Protein AF-A0A521NHK6-F1 (afdb_monomer_lite)

Foldseek 3Di:
DDDDDDDDDYDDDDDDDDDDDDDDDDDDDDDDDDDDDDDDDDDDDPPDPDPPDPVNVVVVVVQVVCCVVPCAGPVRHHVCVVVDVVVVVVVLVVLQVVVVVQVVVQVVQQVVQVVQLVVQLVVLLVDDDPADADDDDNAWAFDPPPVQHDWPQKDDWDWDADPVRAIETEIEGRDQEIETETLAHEHDQRYEYEYRDAANGEYEYEYNPPVLAEHHANHEYDENYEYEYERLSEYEQTLNYEYEYQEYHYAVFDADPCLCVPPNQAFDADPNATDFRTAQFRHEYYYARNGEAEHDADPDPPDAGYEYAYEHLAYEAAYEYAIESYEYHAWKARTKHKHAADDPVPNPLGPFRGMDMFHDYDPPRPGFHYEYQHYYEYELHEYEYEGQEAEANGEHEYEDEQVGAYEYEDWYQLQDQSREHEQELNGEAEYYYDCVVPDDDDVVVQVVQQVSQVVSLVVVLVVCDDRNVRFDNDGARRSFHEYYYHTNEEYEYYANGEHYGACHDYHHYHNHYYYDYYHNYYHYNHHDDPDDDPQLVQWDWDQDALVNCPVPCVCNVVVPRHRDTDIDRND

Sequence (571 aa):
MPPLHPAPVKPAFPARPGRRTGPRRLAPLAHAVAVVIAVGAAGAAHAQQRAFSAAWMAQKNIAQGQAIATGRLPNGLPVSSLNTPSAQQQQAREQLQRSLSNLNLAAQSIAAQQAAQAAARQAALDDPSSVPDGLADGGLRVDTNSLSAGWLNAQAPVQSQGTDGRTTITIQQTGDRAILNWETFNVGKRTTVDFKQQADWAVLNRVNDPQARPSQIQGQIKADGTVLIANRNGIVFSGSSQTDTRNLVAAAAKISDEQFKARGIYSAQESGAYTPSFTDANGKVEVQAGARINTTVPTTVTQGGGYALLLGKEVVNAGTITTPRGQVQMAAGDFFIVRPGQSTTGNQYATTRGNEVAPQFNADSSAGAVTNTGLLQAPEGDITLAGRKVVQDGVAVSTTTVDTRGTIHLLNSASDKLGSVTVTSRGLNAILLDDQNGRTALDSQRDALIADSAVQDLARRTAASGGFDNLARLDDRRDQSRIEIVSGGGVVFEGGSTTLATGGQIAVAASNGRSTVANGARLDVSGAVGVQVAMSSNNVEINIQGNEQRDAPLNRDTTMLNNSNVWIDRR

Secondary structure (DSSP, 8-state):
--------------------------------------------------TT-HHHHHHHHHHHHHHHHHSB-TTS-BGGGGG-HHHHHHHHHHHHHHHHHHHHHHHHHHHHHHHHHHHHHHHHHHSPP-SPSSB-TTSEEE---TTT--EESBPPPEEEE-TTS-EEEEEEB-SSEEEEEEEEE-B-TTEEEEEE--TT-EEEEEE--TT-PPEEE-SEEEEEEEEEEE-TTEEEE-TT-EEEEEEEEEESSB--HHHHHHHTTPPEEETTEEEPSBB---SEEEE-TT-EEEEPPPSSTTSPP-EEEEEESEEEE-SEEE-TTSEEEEEESSEEEEEE---SSS-TT-S-SSEEEEEE--TT----EEEE-SEEEETTSEEEEESSEEEE-SEEEEEE-SS---EEEEE--TT-TT-EEEE-TT-EEEEEE--TTT----HHHHHHHHHHHHHHHHHHHHHSSGGGTTS--S---TTS-EEEEEESSEEEE-TT-EEEETTSEEEEEESSS-EEE-TT-EEE-PPPTT----GGGGEEEEEE-GGGGTT-HHHHHH-TTTTEEEEEE--

Structure (mmCIF, N/CA/C/O backbone):
data_AF-A0A521NHK6-F1
#
_entry.id   AF-A0A521NHK6-F1
#
loop_
_atom_site.group_PDB
_atom_site.id
_atom_site.type_symbol
_atom_site.label_atom_id
_atom_site.label_alt_id
_atom_site.label_comp_id
_atom_site.label_asym_id
_atom_site.label_entity_id
_atom_site.label_seq_id
_atom_site.pdbx_PDB_ins_code
_atom_site.Cartn_x
_atom_site.Cartn_y
_atom_site.Cartn_z
_atom_site.occupancy
_atom_site.B_iso_or_equiv
_atom_site.auth_seq_id
_atom_site.auth_comp_id
_atom_site.auth_asym_id
_atom_site.auth_atom_id
_atom_site.pdbx_PDB_model_num
ATOM 1 N N . MET A 1 1 ? 55.231 37.461 11.448 1.00 36.34 1 MET A N 1
ATOM 2 C CA . MET A 1 1 ? 56.681 37.567 11.707 1.00 36.34 1 MET A CA 1
ATOM 3 C C . MET A 1 1 ? 57.145 36.288 12.407 1.00 36.34 1 MET A C 1
ATOM 5 O O . MET A 1 1 ? 56.496 35.917 13.376 1.00 36.34 1 MET A O 1
ATOM 9 N N . PRO A 1 2 ? 58.153 35.591 11.848 1.00 59.34 2 PRO A N 1
ATOM 10 C CA . PRO A 1 2 ? 58.762 34.326 12.315 1.00 59.34 2 PRO A CA 1
ATOM 11 C C . PRO A 1 2 ? 60.047 34.663 13.137 1.00 59.34 2 PRO A C 1
ATOM 13 O O . PRO A 1 2 ? 60.066 35.789 13.641 1.00 59.34 2 PRO A O 1
ATOM 16 N N . PRO A 1 3 ? 61.154 33.871 13.232 1.00 61.69 3 PRO A N 1
ATOM 17 C CA . PRO A 1 3 ? 61.483 32.474 12.840 1.00 61.69 3 PRO A CA 1
ATOM 18 C C . PRO A 1 3 ? 62.218 31.688 13.990 1.00 61.69 3 PRO A C 1
ATOM 20 O O . PRO A 1 3 ? 62.359 32.217 15.084 1.00 61.69 3 PRO A O 1
ATOM 23 N N . LEU A 1 4 ? 62.641 30.412 13.909 1.00 41.09 4 LEU A N 1
ATOM 24 C CA . LEU A 1 4 ? 63.748 29.856 13.099 1.00 41.09 4 LEU A CA 1
ATOM 25 C C . LEU A 1 4 ? 63.821 28.304 13.161 1.00 41.09 4 LEU A C 1
ATOM 27 O O . LEU A 1 4 ? 63.802 27.705 14.231 1.00 41.09 4 LEU A O 1
ATOM 31 N N . HIS A 1 5 ? 63.968 27.697 11.977 1.00 44.62 5 HIS A N 1
ATOM 32 C CA . HIS A 1 5 ? 64.523 26.360 11.643 1.00 44.62 5 HIS A CA 1
ATOM 33 C C . HIS A 1 5 ? 66.086 26.414 11.613 1.00 44.62 5 HIS A C 1
ATOM 35 O O . HIS A 1 5 ? 66.570 27.542 11.742 1.00 44.62 5 HIS A O 1
ATOM 41 N N . PRO A 1 6 ? 66.910 25.337 11.386 1.00 53.50 6 PRO A N 1
ATOM 42 C CA . PRO A 1 6 ? 66.687 24.139 10.535 1.00 53.50 6 PRO A CA 1
ATOM 43 C C . PRO A 1 6 ? 67.355 22.780 10.947 1.00 53.50 6 PRO A C 1
ATOM 45 O O . PRO A 1 6 ? 68.008 22.657 11.976 1.00 53.50 6 PRO A O 1
ATOM 48 N N . ALA A 1 7 ? 67.146 21.753 10.099 1.00 40.06 7 ALA A N 1
ATOM 49 C CA . ALA A 1 7 ? 67.662 20.362 10.113 1.00 40.06 7 ALA A CA 1
ATOM 50 C C . ALA A 1 7 ? 69.149 20.205 9.671 1.00 40.06 7 ALA A C 1
ATOM 52 O O . ALA A 1 7 ? 69.745 21.211 9.282 1.00 40.06 7 ALA A O 1
ATOM 53 N N . PRO A 1 8 ? 69.751 18.977 9.659 1.00 49.84 8 PRO A N 1
ATOM 54 C CA . PRO A 1 8 ? 69.827 18.199 8.391 1.00 49.84 8 PRO A CA 1
ATOM 55 C C . PRO A 1 8 ? 69.947 16.632 8.456 1.00 49.84 8 PRO A C 1
ATOM 57 O O . PRO A 1 8 ? 70.684 16.058 9.242 1.00 49.84 8 PRO A O 1
ATOM 60 N N . VAL A 1 9 ? 69.192 15.947 7.582 1.00 36.19 9 VAL A N 1
ATOM 61 C CA . VAL A 1 9 ? 69.483 14.942 6.505 1.00 36.19 9 VAL A CA 1
ATOM 62 C C . VAL A 1 9 ? 70.754 14.008 6.461 1.00 36.19 9 VAL A C 1
ATOM 64 O O . VAL A 1 9 ? 71.855 14.488 6.222 1.00 36.19 9 VAL A O 1
ATOM 67 N N . LYS A 1 10 ? 70.485 12.667 6.377 1.00 31.86 10 LYS A N 1
ATOM 68 C CA . LYS A 1 10 ? 71.124 11.513 5.617 1.00 31.86 10 LYS A CA 1
ATOM 69 C C . LYS A 1 10 ? 72.500 10.896 6.057 1.00 31.86 10 LYS A C 1
ATOM 71 O O . LYS A 1 10 ? 73.160 11.461 6.910 1.00 31.86 10 LYS A O 1
ATOM 76 N N . PRO A 1 11 ? 73.005 9.793 5.420 1.00 53.34 11 PRO A N 1
ATOM 77 C CA . PRO A 1 11 ? 72.605 8.359 5.462 1.00 53.34 11 PRO A CA 1
ATOM 78 C C . PRO A 1 11 ? 73.832 7.420 5.745 1.00 53.34 11 PRO A C 1
ATOM 80 O O . PRO A 1 11 ? 74.937 7.931 5.848 1.00 53.34 11 PRO A O 1
ATOM 83 N N . ALA A 1 12 ? 73.699 6.076 5.814 1.00 33.50 12 ALA A N 1
ATOM 84 C CA . ALA A 1 12 ? 74.691 5.081 5.299 1.00 33.50 12 ALA A CA 1
ATOM 85 C C . ALA A 1 12 ? 74.529 3.642 5.855 1.00 33.50 12 ALA A C 1
ATOM 87 O O . ALA A 1 12 ? 74.303 3.428 7.041 1.00 33.50 12 ALA A O 1
ATOM 88 N N . PHE A 1 13 ? 74.735 2.662 4.964 1.00 36.81 13 PHE A N 1
ATOM 89 C CA . PHE A 1 13 ? 75.064 1.249 5.234 1.00 36.81 13 PHE A CA 1
ATOM 90 C C . PHE A 1 13 ? 76.490 1.086 5.814 1.00 36.81 13 PHE A C 1
ATOM 92 O O . PHE A 1 13 ? 77.318 1.977 5.625 1.00 36.81 13 PHE A O 1
ATOM 99 N N . PRO A 1 14 ? 76.823 -0.064 6.442 1.00 47.78 14 PRO A N 1
ATOM 100 C CA . PRO A 1 14 ? 77.670 -1.081 5.769 1.00 47.78 14 PRO A CA 1
ATOM 101 C C . PRO A 1 14 ? 77.223 -2.539 6.076 1.00 47.78 14 PRO A C 1
ATOM 103 O O . PRO A 1 14 ? 76.680 -2.829 7.133 1.00 47.78 14 PRO A O 1
ATOM 106 N N . ALA A 1 15 ? 77.176 -3.457 5.103 1.00 32.34 15 ALA A N 1
ATOM 107 C CA . ALA A 1 15 ? 78.242 -4.329 4.567 1.00 32.34 15 ALA A CA 1
ATOM 108 C C . ALA A 1 15 ? 78.643 -5.539 5.459 1.00 32.34 15 ALA A C 1
ATOM 110 O O . ALA A 1 15 ? 79.175 -5.389 6.552 1.00 32.34 15 ALA A O 1
ATOM 111 N N . ARG A 1 16 ? 78.407 -6.754 4.922 1.00 39.53 16 ARG A N 1
ATOM 112 C CA . ARG A 1 16 ? 78.937 -8.076 5.354 1.00 39.53 16 ARG A CA 1
ATOM 113 C C . ARG A 1 16 ? 80.452 -8.198 5.065 1.00 39.53 16 ARG A C 1
ATOM 115 O O . ARG A 1 16 ? 80.944 -7.438 4.233 1.00 39.53 16 ARG A O 1
ATOM 122 N N . PRO A 1 17 ? 81.179 -9.193 5.625 1.00 50.22 17 PRO A N 1
ATOM 123 C CA . PRO A 1 17 ? 81.437 -10.484 4.923 1.00 50.22 17 PRO A CA 1
ATOM 124 C C . PRO A 1 17 ? 81.555 -11.686 5.907 1.00 50.22 17 PRO A C 1
ATOM 126 O O . PRO A 1 17 ? 81.570 -11.481 7.108 1.00 50.22 17 PRO A O 1
ATOM 129 N N . GLY A 1 18 ? 81.632 -12.979 5.566 1.00 31.23 18 GLY A N 1
ATOM 130 C CA . GLY A 1 18 ? 81.684 -13.790 4.339 1.00 31.23 18 GLY A CA 1
ATOM 131 C C . GLY A 1 18 ? 81.303 -15.246 4.730 1.00 31.23 18 GLY A C 1
ATOM 132 O O . GLY A 1 18 ? 81.389 -15.608 5.895 1.00 31.23 18 GLY A O 1
ATOM 133 N N . ARG A 1 19 ? 80.620 -16.053 3.910 1.00 38.47 19 ARG A N 1
ATOM 134 C CA . ARG A 1 19 ? 81.009 -16.761 2.669 1.00 38.47 19 ARG A CA 1
ATOM 135 C C . ARG A 1 19 ? 81.911 -17.991 2.901 1.00 38.47 19 ARG A C 1
ATOM 137 O O . ARG A 1 19 ? 83.084 -17.823 3.200 1.00 38.47 19 ARG A O 1
ATOM 144 N N . ARG A 1 20 ? 81.385 -19.188 2.586 1.00 35.25 20 ARG A N 1
ATOM 145 C CA . ARG A 1 20 ? 82.028 -20.263 1.784 1.00 35.25 20 ARG A CA 1
ATOM 146 C C . ARG A 1 20 ? 80.970 -21.322 1.385 1.00 35.25 20 ARG A C 1
ATOM 148 O O . ARG A 1 20 ? 80.268 -21.817 2.251 1.00 35.25 20 ARG A O 1
ATOM 155 N N . THR A 1 21 ? 80.585 -21.362 0.093 1.00 35.88 21 THR A N 1
ATOM 156 C CA . THR A 1 21 ? 80.903 -22.389 -0.959 1.00 35.88 21 THR A CA 1
ATOM 157 C C . THR A 1 21 ? 79.927 -23.580 -0.917 1.00 35.88 21 THR A C 1
ATOM 159 O O . THR A 1 21 ? 79.935 -24.280 0.078 1.00 35.88 21 THR A O 1
ATOM 162 N N . GLY A 1 22 ? 78.996 -23.843 -1.854 1.00 37.53 22 GLY A N 1
ATOM 163 C CA . GLY A 1 22 ? 79.048 -23.955 -3.335 1.00 37.53 22 GLY A CA 1
ATOM 164 C C . GLY A 1 22 ? 79.124 -25.456 -3.744 1.00 37.53 22 GLY A C 1
ATOM 165 O O . GLY A 1 22 ? 79.627 -26.207 -2.916 1.00 37.53 22 GLY A O 1
ATOM 166 N N . PRO A 1 23 ? 78.739 -25.940 -4.957 1.00 46.88 23 PRO A N 1
ATOM 167 C CA . PRO A 1 23 ? 78.066 -25.298 -6.096 1.00 46.88 23 PRO A CA 1
ATOM 168 C C . PRO A 1 23 ? 76.919 -26.108 -6.795 1.00 46.88 23 PRO A C 1
ATOM 170 O O . PRO A 1 23 ? 76.737 -27.306 -6.632 1.00 46.88 23 PRO A O 1
ATOM 173 N N . ARG A 1 24 ? 76.195 -25.350 -7.634 1.00 38.44 24 ARG A N 1
ATOM 174 C CA . ARG A 1 24 ? 75.319 -25.600 -8.811 1.00 38.44 24 ARG A CA 1
ATOM 175 C C . ARG A 1 24 ? 75.329 -26.966 -9.536 1.00 38.44 24 ARG A C 1
ATOM 177 O O . ARG A 1 24 ? 76.399 -27.506 -9.788 1.00 38.44 24 ARG A O 1
ATOM 184 N N . ARG A 1 25 ? 74.181 -27.294 -10.166 1.00 33.25 25 ARG A N 1
ATOM 185 C CA . ARG A 1 25 ? 74.044 -27.561 -11.625 1.00 33.25 25 ARG A CA 1
ATOM 186 C C . ARG A 1 25 ? 72.590 -27.398 -12.118 1.00 33.25 25 ARG A C 1
ATOM 188 O O . ARG A 1 25 ? 71.651 -27.636 -11.372 1.00 33.25 25 ARG A O 1
ATOM 195 N N . LEU A 1 26 ? 72.457 -26.945 -13.367 1.00 33.72 26 LEU A N 1
ATOM 196 C CA . LEU A 1 26 ? 71.236 -26.688 -14.145 1.00 33.72 26 LEU A CA 1
ATOM 197 C C . LEU A 1 26 ? 71.189 -27.629 -15.366 1.00 33.72 26 LEU A C 1
ATOM 199 O O . LEU A 1 26 ? 72.248 -27.952 -15.906 1.00 33.72 26 LEU A O 1
ATOM 203 N N . ALA A 1 27 ? 69.958 -27.861 -15.849 1.00 32.12 27 ALA A N 1
ATOM 204 C CA . ALA A 1 27 ? 69.540 -28.189 -17.228 1.00 32.12 27 ALA A CA 1
ATOM 205 C C . ALA A 1 27 ? 69.451 -29.694 -17.633 1.00 32.12 27 ALA A C 1
ATOM 207 O O . ALA A 1 27 ? 69.847 -30.557 -16.855 1.00 32.12 27 ALA A O 1
ATOM 208 N N . PRO A 1 28 ? 68.863 -30.023 -18.809 1.00 56.41 28 PRO A N 1
ATOM 209 C CA . PRO A 1 28 ? 67.445 -30.384 -19.013 1.00 56.41 28 PRO A CA 1
ATOM 210 C C . PRO A 1 28 ? 67.311 -31.730 -19.768 1.00 56.41 28 PRO A C 1
ATOM 212 O O . PRO A 1 28 ? 68.330 -32.333 -20.065 1.00 56.41 28 PRO A O 1
ATOM 215 N N . LEU A 1 29 ? 66.106 -32.195 -20.134 1.00 30.17 29 LEU A N 1
ATOM 216 C CA . LEU A 1 29 ? 65.897 -33.064 -21.313 1.00 30.17 29 LEU A CA 1
ATOM 217 C C . LEU A 1 29 ? 64.399 -33.179 -21.653 1.00 30.17 29 LEU A C 1
ATOM 219 O O . LEU A 1 29 ? 63.601 -33.700 -20.880 1.00 30.17 29 LEU A O 1
ATOM 223 N N . ALA A 1 30 ? 64.039 -32.680 -22.835 1.00 31.48 30 ALA A N 1
ATOM 224 C CA . ALA A 1 30 ? 62.869 -33.119 -23.589 1.00 31.48 30 ALA A CA 1
ATOM 225 C C . ALA A 1 30 ? 63.118 -34.536 -24.133 1.00 31.48 30 ALA A C 1
ATOM 227 O O . ALA A 1 30 ? 64.279 -34.888 -24.299 1.00 31.48 30 ALA A O 1
ATOM 228 N N . HIS A 1 31 ? 62.065 -35.302 -24.441 1.00 26.78 31 HIS A N 1
ATOM 229 C CA . HIS A 1 31 ? 61.899 -36.096 -25.673 1.00 26.78 31 HIS A CA 1
ATOM 230 C C . HIS A 1 31 ? 60.467 -36.654 -25.725 1.00 26.78 31 HIS A C 1
ATOM 232 O O . HIS A 1 31 ? 59.953 -37.205 -24.755 1.00 26.78 31 HIS A O 1
ATOM 238 N N . ALA A 1 32 ? 59.832 -36.467 -26.878 1.00 30.08 32 ALA A N 1
ATOM 239 C CA . ALA A 1 32 ? 58.534 -37.001 -27.259 1.00 30.08 32 ALA A CA 1
ATOM 240 C C . ALA A 1 32 ? 58.701 -38.346 -27.977 1.00 30.08 32 ALA A C 1
ATOM 242 O O . ALA A 1 32 ? 59.668 -38.495 -28.716 1.00 30.08 32 ALA A O 1
ATOM 243 N N . VAL A 1 33 ? 57.719 -39.248 -27.867 1.00 27.25 33 VAL A N 1
ATOM 244 C CA . VAL A 1 33 ? 57.354 -40.200 -28.933 1.00 27.25 33 VAL A CA 1
ATOM 245 C C . VAL A 1 33 ? 55.842 -40.430 -28.878 1.00 27.25 33 VAL A C 1
ATOM 247 O O . VAL A 1 33 ? 55.288 -40.799 -27.845 1.00 27.25 33 VAL A O 1
ATOM 250 N N . ALA A 1 34 ? 55.194 -40.175 -30.011 1.00 28.64 34 ALA A N 1
ATOM 251 C CA . ALA A 1 34 ? 53.804 -40.480 -30.311 1.00 28.64 34 ALA A CA 1
ATOM 252 C C . ALA A 1 34 ? 53.668 -41.911 -30.859 1.00 28.64 34 ALA A C 1
ATOM 254 O O . ALA A 1 34 ? 54.570 -42.385 -31.547 1.00 28.64 34 ALA A O 1
ATOM 255 N N . VAL A 1 35 ? 52.508 -42.544 -30.660 1.00 27.83 35 VAL A N 1
ATOM 256 C CA . VAL A 1 35 ? 52.024 -43.634 -31.524 1.00 27.83 35 VAL A CA 1
ATOM 257 C C . VAL A 1 35 ? 50.548 -43.399 -31.853 1.00 27.83 35 VAL A C 1
ATOM 259 O O . VAL A 1 35 ? 49.729 -43.130 -30.977 1.00 27.83 35 VAL A O 1
ATOM 262 N N . VAL A 1 36 ? 50.265 -43.481 -33.153 1.00 34.97 36 VAL A N 1
ATOM 263 C CA . VAL A 1 36 ? 48.989 -43.340 -33.865 1.00 34.97 36 VAL A CA 1
ATOM 264 C C . VAL A 1 36 ? 48.553 -44.718 -34.362 1.00 34.97 36 VAL A C 1
ATOM 266 O O . VAL A 1 36 ? 49.387 -45.398 -34.949 1.00 34.97 36 VAL A O 1
ATOM 269 N N . ILE A 1 37 ? 47.263 -45.063 -34.234 1.00 29.31 37 ILE A N 1
ATOM 270 C CA . ILE A 1 37 ? 46.497 -46.023 -35.073 1.00 29.31 37 ILE A CA 1
ATOM 271 C C . ILE A 1 37 ? 45.019 -45.526 -35.027 1.00 29.31 37 ILE A C 1
ATOM 273 O O . ILE A 1 37 ? 44.470 -45.467 -33.933 1.00 29.31 37 ILE A O 1
ATOM 277 N N . ALA A 1 38 ? 44.395 -44.863 -36.025 1.00 31.45 38 ALA A N 1
ATOM 278 C CA . ALA A 1 38 ? 43.890 -45.269 -37.364 1.00 31.45 38 ALA A CA 1
ATOM 279 C C . ALA A 1 38 ? 42.825 -46.401 -37.288 1.00 31.45 38 ALA A C 1
ATOM 281 O O . ALA A 1 38 ? 43.195 -47.519 -36.977 1.00 31.45 38 ALA A O 1
ATOM 282 N N . VAL A 1 39 ? 41.494 -46.241 -37.415 1.00 29.27 39 VAL A N 1
ATOM 283 C CA . VAL A 1 39 ? 40.573 -45.960 -38.563 1.00 29.27 39 VAL A CA 1
ATOM 284 C C . VAL A 1 39 ? 39.204 -46.485 -38.033 1.00 29.27 39 VAL A C 1
ATOM 286 O O . VAL A 1 39 ? 39.192 -47.549 -37.430 1.00 29.27 39 VAL A O 1
ATOM 289 N N . GLY A 1 40 ? 38.057 -45.795 -37.993 1.00 27.69 40 GLY A N 1
ATOM 290 C CA . GLY A 1 40 ? 37.183 -45.351 -39.086 1.00 27.69 40 GLY A CA 1
ATOM 291 C C . GLY A 1 40 ? 35.869 -46.172 -39.112 1.00 27.69 40 GLY A C 1
ATOM 292 O O . GLY A 1 40 ? 35.936 -47.356 -39.409 1.00 27.69 40 GLY A O 1
ATOM 293 N N . ALA A 1 41 ? 34.715 -45.544 -38.804 1.00 26.77 41 ALA A N 1
ATOM 294 C CA . ALA A 1 41 ? 33.370 -45.728 -39.409 1.00 26.77 41 ALA A CA 1
ATOM 295 C C . ALA A 1 41 ? 32.178 -45.514 -38.435 1.00 26.77 41 ALA A C 1
ATOM 297 O O . ALA A 1 41 ? 32.026 -46.216 -37.445 1.00 26.77 41 ALA A O 1
ATOM 298 N N . ALA A 1 42 ? 31.304 -44.583 -38.844 1.00 30.11 42 ALA A N 1
ATOM 299 C CA . ALA A 1 42 ? 29.853 -44.480 -38.620 1.00 30.11 42 ALA A CA 1
ATOM 300 C C . ALA A 1 42 ? 29.283 -44.299 -37.192 1.00 30.11 42 ALA A C 1
ATOM 302 O O . ALA A 1 42 ? 29.160 -45.233 -36.411 1.00 30.11 42 ALA A O 1
ATOM 303 N N . GLY A 1 43 ? 28.768 -43.090 -36.933 1.00 27.95 43 GLY A N 1
ATOM 304 C CA . GLY A 1 43 ? 27.832 -42.799 -35.842 1.00 27.95 43 GLY A CA 1
ATOM 305 C C . GLY A 1 43 ? 27.923 -41.342 -35.399 1.00 27.95 43 GLY A C 1
ATOM 306 O O . GLY A 1 43 ? 28.807 -40.983 -34.631 1.00 27.95 43 GLY A O 1
ATOM 307 N N . ALA A 1 44 ? 27.052 -40.484 -35.929 1.00 32.25 44 ALA A N 1
ATOM 308 C CA . ALA A 1 44 ? 27.062 -39.042 -35.701 1.00 32.25 44 ALA A CA 1
ATOM 309 C C . ALA A 1 44 ? 26.933 -38.677 -34.209 1.00 32.25 44 ALA A C 1
ATOM 311 O O . ALA A 1 44 ? 25.861 -38.790 -33.620 1.00 32.25 44 ALA A O 1
ATOM 312 N N . ALA A 1 45 ? 28.015 -38.163 -33.624 1.00 27.48 45 ALA A N 1
ATOM 313 C CA . ALA A 1 45 ? 27.975 -37.384 -32.395 1.00 27.48 45 ALA A CA 1
ATOM 314 C C . ALA A 1 45 ? 28.230 -35.918 -32.763 1.00 27.48 45 ALA A C 1
ATOM 316 O O . ALA A 1 45 ? 29.350 -35.532 -33.099 1.00 27.48 45 ALA A O 1
ATOM 317 N N . HIS A 1 46 ? 27.176 -35.101 -32.733 1.00 32.34 46 HIS A N 1
ATOM 318 C CA . HIS A 1 46 ? 27.294 -33.649 -32.811 1.00 32.34 46 HIS A CA 1
ATOM 319 C C . HIS A 1 46 ? 28.137 -33.158 -31.625 1.00 32.34 46 HIS A C 1
ATOM 321 O O . HIS A 1 46 ? 27.654 -33.027 -30.502 1.00 32.34 46 HIS A O 1
ATOM 327 N N . ALA A 1 47 ? 29.423 -32.909 -31.870 1.00 34.84 47 ALA A N 1
ATOM 328 C CA . ALA A 1 47 ? 30.294 -32.240 -30.920 1.00 34.84 47 ALA A CA 1
ATOM 329 C C . ALA A 1 47 ? 29.824 -30.786 -30.782 1.00 34.84 47 ALA A C 1
ATOM 331 O O . ALA A 1 47 ? 30.037 -29.954 -31.664 1.00 34.84 47 ALA A O 1
ATOM 332 N N . GLN A 1 48 ? 29.149 -30.499 -29.671 1.00 38.06 48 GLN A N 1
ATOM 333 C CA . GLN A 1 48 ? 28.731 -29.163 -29.263 1.00 38.06 48 GLN A CA 1
ATOM 334 C C . GLN A 1 48 ? 29.972 -28.255 -29.204 1.00 38.06 48 GLN A C 1
ATOM 336 O O . GLN A 1 48 ? 30.813 -28.384 -28.309 1.00 38.06 48 GLN A O 1
ATOM 341 N N . GLN A 1 49 ? 30.126 -27.357 -30.179 1.00 40.69 49 GLN A N 1
ATOM 342 C CA . GLN A 1 49 ? 31.199 -26.365 -30.174 1.00 40.69 49 GLN A CA 1
ATOM 343 C C . GLN A 1 49 ? 31.044 -25.482 -28.930 1.00 40.69 49 GLN A C 1
ATOM 345 O O . GLN A 1 49 ? 30.058 -24.762 -28.776 1.00 40.69 49 GLN A O 1
ATOM 350 N N . ARG A 1 50 ? 32.018 -25.549 -28.017 1.00 38.53 50 ARG A N 1
ATOM 351 C CA . ARG A 1 50 ? 32.051 -24.701 -26.821 1.00 38.53 50 ARG A CA 1
ATOM 352 C C . ARG A 1 50 ? 32.284 -23.250 -27.246 1.00 38.53 50 ARG A C 1
ATOM 354 O O . ARG A 1 50 ? 33.373 -22.912 -27.728 1.00 38.53 50 ARG A O 1
ATOM 361 N N . ALA A 1 51 ? 31.264 -22.411 -27.056 1.00 30.67 51 ALA A N 1
ATOM 362 C CA . ALA A 1 51 ? 31.380 -20.961 -27.161 1.00 30.67 51 ALA A CA 1
ATOM 363 C C . ALA A 1 51 ? 32.557 -20.470 -26.296 1.00 30.67 51 ALA A C 1
ATOM 365 O O . ALA A 1 51 ? 32.797 -21.012 -25.217 1.00 30.67 51 ALA A O 1
ATOM 366 N N . PHE A 1 52 ? 33.299 -19.472 -26.786 1.00 42.59 52 PHE A N 1
ATOM 367 C CA . PHE A 1 52 ? 34.460 -18.860 -26.112 1.00 42.59 52 PHE A CA 1
ATOM 368 C C . PHE A 1 52 ? 35.734 -19.721 -25.992 1.00 42.59 52 PHE A C 1
ATOM 370 O O . PHE A 1 52 ? 36.669 -19.342 -25.291 1.00 42.59 52 PHE A O 1
ATOM 377 N N . SER A 1 53 ? 35.835 -20.849 -26.702 1.00 56.22 53 SER A N 1
ATOM 378 C CA . SER A 1 53 ? 37.110 -21.576 -26.823 1.00 56.22 53 SER A CA 1
ATOM 379 C C . SER A 1 53 ? 38.121 -20.837 -27.719 1.00 56.22 53 SER A C 1
ATOM 381 O O . SER A 1 53 ? 37.742 -20.076 -28.611 1.00 56.22 53 SER A O 1
ATOM 383 N N . ALA A 1 54 ? 39.422 -21.091 -27.530 1.00 48.34 54 ALA A N 1
ATOM 384 C CA . ALA A 1 54 ? 40.483 -20.505 -28.362 1.00 48.34 54 ALA A CA 1
ATOM 385 C C . ALA A 1 54 ? 40.313 -20.836 -29.861 1.00 48.34 54 ALA A C 1
ATOM 387 O O . ALA A 1 54 ? 40.575 -19.991 -30.714 1.00 48.34 54 ALA A O 1
ATOM 388 N N . ALA A 1 55 ? 39.787 -22.026 -30.181 1.00 53.56 55 ALA A N 1
ATOM 389 C CA . ALA A 1 55 ? 39.436 -22.420 -31.546 1.00 53.56 55 ALA A CA 1
ATOM 390 C C . ALA A 1 55 ? 38.232 -21.629 -32.098 1.00 53.56 55 ALA A C 1
ATOM 392 O O . ALA A 1 55 ? 38.257 -21.196 -33.247 1.00 53.56 55 ALA A O 1
ATOM 393 N N . TRP A 1 56 ? 37.214 -21.366 -31.270 1.00 54.38 56 TRP A N 1
ATOM 394 C CA . TRP A 1 56 ? 36.056 -20.540 -31.638 1.00 54.38 56 TRP A CA 1
ATOM 395 C C . TRP A 1 56 ? 36.445 -19.072 -31.883 1.00 54.38 56 TRP A C 1
ATOM 397 O O . TRP A 1 56 ? 35.982 -18.465 -32.849 1.00 54.38 56 TRP A O 1
ATOM 407 N N . MET A 1 57 ? 37.344 -18.510 -31.064 1.00 63.31 57 MET A N 1
ATOM 408 C CA . MET A 1 57 ? 37.857 -17.145 -31.258 1.00 63.31 57 MET A CA 1
ATOM 409 C C . MET A 1 57 ? 38.766 -17.025 -32.486 1.00 63.31 57 MET A C 1
ATOM 411 O O . MET A 1 57 ? 38.634 -16.068 -33.246 1.00 63.31 57 MET A O 1
ATOM 415 N N . ALA A 1 58 ? 39.632 -18.010 -32.743 1.00 59.19 58 ALA A N 1
ATOM 416 C CA . ALA A 1 58 ? 40.456 -18.032 -33.953 1.00 59.19 58 ALA A CA 1
ATOM 417 C C . ALA A 1 58 ? 39.591 -18.086 -35.226 1.00 59.19 58 ALA A C 1
ATOM 419 O O . ALA A 1 58 ? 39.839 -17.348 -36.178 1.00 59.19 58 ALA A O 1
ATOM 420 N N . GLN A 1 59 ? 38.520 -18.884 -35.214 1.00 58.19 59 GLN A N 1
ATOM 421 C CA . GLN A 1 59 ? 37.588 -18.988 -36.337 1.00 58.19 59 GLN A CA 1
ATOM 422 C C . GLN A 1 59 ? 36.760 -17.703 -36.536 1.00 58.19 59 GLN A C 1
ATOM 424 O O . GLN A 1 59 ? 36.521 -17.297 -37.674 1.00 58.19 59 GLN A O 1
ATOM 429 N N . LYS A 1 60 ? 36.395 -17.006 -35.449 1.00 54.19 60 LYS A N 1
ATOM 430 C CA . LYS A 1 60 ? 35.767 -15.672 -35.495 1.00 54.19 60 LYS A CA 1
ATOM 431 C C . LYS A 1 60 ? 36.695 -14.592 -36.061 1.00 54.19 60 LYS A C 1
ATOM 433 O O . LYS A 1 60 ? 36.240 -13.796 -36.878 1.00 54.19 60 LYS A O 1
ATOM 438 N N . ASN A 1 61 ? 37.976 -14.593 -35.691 1.00 53.91 61 ASN A N 1
ATOM 439 C CA . ASN A 1 61 ? 38.952 -13.618 -36.189 1.00 53.91 61 ASN A CA 1
ATOM 440 C C . ASN A 1 61 ? 39.252 -13.813 -37.686 1.00 53.91 61 ASN A C 1
ATOM 442 O O . ASN A 1 61 ? 39.385 -12.835 -38.418 1.00 53.91 61 ASN A O 1
ATOM 446 N N . ILE A 1 62 ? 39.282 -15.061 -38.169 1.00 57.56 62 ILE A N 1
ATOM 447 C CA . ILE A 1 62 ? 39.437 -15.370 -39.603 1.00 57.56 62 ILE A CA 1
ATOM 448 C C . ILE A 1 62 ? 38.185 -14.947 -40.393 1.00 57.56 62 ILE A C 1
ATOM 450 O O . ILE A 1 62 ? 38.304 -14.349 -41.463 1.00 57.56 62 ILE A O 1
ATOM 454 N N . ALA A 1 63 ? 36.986 -15.177 -39.846 1.00 53.66 63 ALA A N 1
ATOM 455 C CA . ALA A 1 63 ? 35.727 -14.729 -40.445 1.00 53.66 63 ALA A CA 1
ATOM 456 C C . ALA A 1 63 ? 35.598 -13.192 -40.494 1.00 53.66 63 ALA A C 1
ATOM 458 O O . ALA A 1 63 ? 35.099 -12.651 -41.479 1.00 53.66 63 ALA A O 1
ATOM 459 N N . GLN A 1 64 ? 36.083 -12.478 -39.471 1.00 51.84 64 GLN A N 1
ATOM 460 C CA . GLN A 1 64 ? 36.168 -11.012 -39.479 1.00 51.84 64 GLN A CA 1
ATOM 461 C C . GLN A 1 64 ? 37.194 -10.500 -40.497 1.00 51.84 64 GLN A C 1
ATOM 463 O O . GLN A 1 64 ? 36.887 -9.573 -41.241 1.00 51.84 64 GLN A O 1
ATOM 468 N N . GLY A 1 65 ? 38.372 -11.126 -40.591 1.00 53.19 65 GLY A N 1
ATOM 469 C CA . GLY A 1 65 ? 39.401 -10.750 -41.566 1.00 53.19 65 GLY A CA 1
ATOM 470 C C . GLY A 1 65 ? 38.941 -10.899 -43.021 1.00 53.19 65 GLY A C 1
ATOM 471 O O . GLY A 1 65 ? 39.203 -10.022 -43.842 1.00 53.19 65 GLY A O 1
ATOM 472 N N . GLN A 1 66 ? 38.187 -11.957 -43.341 1.00 53.59 66 GLN A N 1
ATOM 473 C CA . GLN A 1 66 ? 37.620 -12.144 -44.682 1.00 53.59 66 GLN A CA 1
ATOM 474 C C . GLN A 1 66 ? 36.437 -11.209 -44.980 1.00 53.59 66 GLN A C 1
ATOM 476 O O . GLN A 1 66 ? 36.318 -10.734 -46.111 1.00 53.59 66 GLN A O 1
ATOM 481 N N . ALA A 1 67 ? 35.605 -10.884 -43.985 1.00 50.19 67 ALA A N 1
ATOM 482 C CA . ALA A 1 67 ? 34.502 -9.935 -44.151 1.00 50.19 67 ALA A CA 1
ATOM 483 C C . ALA A 1 67 ? 34.987 -8.491 -44.372 1.00 50.19 67 ALA A C 1
ATOM 485 O O . ALA A 1 67 ? 34.398 -7.771 -45.177 1.00 50.19 67 ALA A O 1
ATOM 486 N N . ILE A 1 68 ? 36.089 -8.093 -43.725 1.00 56.09 68 ILE A N 1
ATOM 487 C CA . ILE A 1 68 ? 36.723 -6.776 -43.911 1.00 56.09 68 ILE A CA 1
ATOM 488 C C . ILE A 1 68 ? 37.410 -6.680 -45.285 1.00 56.09 68 ILE A C 1
ATOM 490 O O . ILE A 1 68 ? 37.380 -5.623 -45.906 1.00 56.09 68 ILE A O 1
ATOM 494 N N . ALA A 1 69 ? 37.979 -7.778 -45.794 1.00 56.84 69 ALA A N 1
ATOM 495 C CA . ALA A 1 69 ? 38.669 -7.790 -47.086 1.00 56.84 69 ALA A CA 1
ATOM 496 C C . ALA A 1 69 ? 37.734 -7.914 -48.307 1.00 56.84 69 ALA A C 1
ATOM 498 O O . ALA A 1 69 ? 38.065 -7.417 -49.380 1.00 56.84 69 ALA A O 1
ATOM 499 N N . THR A 1 70 ? 36.587 -8.592 -48.176 1.00 62.88 70 THR A N 1
ATOM 500 C CA . THR A 1 70 ? 35.709 -8.927 -49.321 1.00 62.88 70 THR A CA 1
ATOM 501 C C . THR A 1 70 ? 34.329 -8.273 -49.272 1.00 62.88 70 THR A C 1
ATOM 503 O O . THR A 1 70 ? 33.569 -8.375 -50.236 1.00 62.88 70 THR A O 1
ATOM 506 N N . GLY A 1 71 ? 33.967 -7.633 -48.154 1.00 56.88 71 GLY A N 1
ATOM 507 C CA . GLY A 1 71 ? 32.627 -7.082 -47.948 1.00 56.88 71 GLY A CA 1
ATOM 508 C C . GLY A 1 71 ? 31.521 -8.145 -47.935 1.00 56.88 71 GLY A C 1
ATOM 509 O O . GLY A 1 71 ? 30.355 -7.802 -48.131 1.00 56.88 71 GLY A O 1
ATOM 510 N N . ARG A 1 72 ? 31.856 -9.429 -47.724 1.00 60.22 72 ARG A N 1
ATOM 511 C CA . ARG A 1 72 ? 30.918 -10.562 -47.679 1.00 60.22 72 ARG A CA 1
ATOM 512 C C . ARG A 1 72 ? 31.083 -11.383 -46.399 1.00 60.22 72 ARG A C 1
ATOM 514 O O . ARG A 1 72 ? 32.187 -11.592 -45.909 1.00 60.22 72 ARG A O 1
ATOM 521 N N . LEU A 1 73 ? 29.965 -11.845 -45.854 1.00 67.19 73 LEU A N 1
ATOM 522 C CA . LEU A 1 73 ? 29.886 -12.753 -44.715 1.00 67.19 73 LEU A CA 1
ATOM 523 C C . LEU A 1 73 ? 30.406 -14.161 -45.082 1.00 67.19 73 LEU A C 1
ATOM 525 O O . LEU A 1 73 ? 30.454 -14.508 -46.263 1.00 67.19 73 LEU A O 1
ATOM 529 N N . PRO A 1 74 ? 30.716 -15.023 -44.089 1.00 55.16 74 PRO A N 1
ATOM 530 C CA . PRO A 1 74 ? 31.182 -16.402 -44.313 1.00 55.16 74 PRO A CA 1
ATOM 531 C C . PRO A 1 74 ? 30.226 -17.297 -45.122 1.00 55.16 74 PRO A C 1
ATOM 533 O O . PRO A 1 74 ? 30.613 -18.373 -45.563 1.00 55.16 74 PRO A O 1
ATOM 536 N N . ASN A 1 75 ? 28.976 -16.865 -45.308 1.00 65.69 75 ASN A N 1
ATOM 537 C CA . ASN A 1 75 ? 27.950 -17.515 -46.125 1.00 65.69 75 ASN A CA 1
ATOM 538 C C . ASN A 1 75 ? 27.814 -16.907 -47.540 1.00 65.69 75 ASN A C 1
ATOM 540 O O . ASN A 1 75 ? 26.860 -17.217 -48.246 1.00 65.69 75 ASN A O 1
ATOM 544 N N . GLY A 1 76 ? 28.733 -16.027 -47.955 1.00 58.97 76 GLY A N 1
ATOM 545 C CA . GLY A 1 76 ? 28.769 -15.424 -49.291 1.00 58.97 76 GLY A CA 1
ATOM 546 C C . GLY A 1 76 ? 27.834 -14.227 -49.503 1.00 58.97 76 GLY A C 1
ATOM 547 O O . GLY A 1 76 ? 27.880 -13.617 -50.573 1.00 58.97 76 GLY A O 1
ATOM 548 N N . LEU A 1 77 ? 27.022 -13.855 -48.507 1.00 62.72 77 LEU A N 1
ATOM 549 C CA . LEU A 1 77 ? 26.142 -12.686 -48.579 1.00 62.72 77 LEU A CA 1
ATOM 550 C C . LEU A 1 77 ? 26.930 -11.386 -48.363 1.00 62.72 77 LEU A C 1
ATOM 552 O O . LEU A 1 77 ? 27.811 -11.356 -47.505 1.00 62.72 77 LEU A O 1
ATOM 556 N N . PRO A 1 78 ? 26.639 -10.299 -49.097 1.00 61.69 78 PRO A N 1
ATOM 557 C CA . PRO A 1 78 ? 27.283 -9.013 -48.858 1.00 61.69 78 PRO A CA 1
ATOM 558 C C . PRO A 1 78 ? 26.928 -8.477 -47.464 1.00 61.69 78 PRO A C 1
ATOM 560 O O . PRO A 1 78 ? 25.803 -8.626 -47.008 1.00 61.69 78 PRO A O 1
ATOM 563 N N . VAL A 1 79 ? 27.864 -7.814 -46.785 1.00 52.69 79 VAL A N 1
ATOM 564 C CA . VAL A 1 79 ? 27.662 -7.228 -45.441 1.00 52.69 79 VAL A CA 1
ATOM 565 C C . VAL A 1 79 ? 26.513 -6.201 -45.438 1.00 52.69 79 VAL A C 1
ATOM 567 O O . VAL A 1 79 ? 25.858 -6.009 -44.417 1.00 52.69 79 VAL A O 1
ATOM 570 N N . SER A 1 80 ? 26.177 -5.622 -46.597 1.00 52.94 80 SER A N 1
ATOM 571 C CA . SER A 1 80 ? 24.991 -4.778 -46.804 1.00 52.94 80 SER A CA 1
ATOM 572 C C . SER A 1 80 ? 23.651 -5.508 -46.621 1.00 52.94 80 SER A C 1
ATOM 574 O O . SER A 1 80 ? 22.639 -4.855 -46.384 1.00 52.94 80 SER A O 1
ATOM 576 N N . SER A 1 81 ? 23.613 -6.846 -46.657 1.00 54.59 81 SER A N 1
ATOM 577 C CA . SER A 1 81 ? 22.395 -7.621 -46.386 1.00 54.59 81 SER A CA 1
ATOM 578 C C . SER A 1 81 ? 22.029 -7.687 -44.898 1.00 54.59 81 SER A C 1
ATOM 580 O O . SER A 1 81 ? 20.920 -8.102 -44.571 1.00 54.59 81 SER A O 1
ATOM 582 N N . LEU A 1 82 ? 22.930 -7.275 -43.996 1.00 50.91 82 LEU A N 1
ATOM 583 C CA . LEU A 1 82 ? 22.628 -7.100 -42.568 1.00 50.91 82 LEU A CA 1
ATOM 584 C C . LEU A 1 82 ? 21.755 -5.862 -42.304 1.00 50.91 82 LEU A C 1
ATOM 586 O O . LEU A 1 82 ? 21.085 -5.808 -41.278 1.00 50.91 82 LEU A O 1
ATOM 590 N N . ASN A 1 83 ? 21.714 -4.918 -43.251 1.00 53.97 83 ASN A N 1
ATOM 591 C CA . ASN A 1 83 ? 20.986 -3.653 -43.159 1.00 53.97 83 ASN A CA 1
ATOM 592 C C . ASN A 1 83 ? 19.904 -3.553 -44.248 1.00 53.97 83 ASN A C 1
ATOM 594 O O . ASN A 1 83 ? 19.764 -2.515 -44.889 1.00 53.97 83 ASN A O 1
ATOM 598 N N . THR A 1 84 ? 19.152 -4.628 -44.516 1.00 58.34 84 THR A N 1
ATOM 599 C CA . THR A 1 84 ? 17.994 -4.504 -45.416 1.00 58.34 84 THR A CA 1
ATOM 600 C C . THR A 1 84 ? 16.880 -3.725 -44.700 1.00 58.34 84 THR A C 1
ATOM 602 O O . THR A 1 84 ? 16.407 -4.179 -43.653 1.00 58.34 84 THR A O 1
ATOM 605 N N . PRO A 1 85 ? 16.410 -2.578 -45.239 1.00 62.44 85 PRO A N 1
ATOM 606 C CA . PRO A 1 85 ? 15.337 -1.794 -44.618 1.00 62.44 85 PRO A CA 1
ATOM 607 C C . PRO A 1 85 ? 14.067 -2.618 -44.357 1.00 62.44 85 PRO A C 1
ATOM 609 O O . PRO A 1 85 ? 13.350 -2.374 -43.392 1.00 62.44 85 PRO A O 1
ATOM 612 N N . SER A 1 86 ? 13.816 -3.646 -45.176 1.00 69.44 86 SER A N 1
ATOM 613 C CA . SER A 1 86 ? 12.704 -4.586 -45.014 1.00 69.44 86 SER A CA 1
ATOM 614 C C . SER A 1 86 ? 12.829 -5.476 -43.773 1.00 69.44 86 SER A C 1
ATOM 616 O O . SER A 1 86 ? 11.830 -5.667 -43.084 1.00 69.44 86 SER A O 1
ATOM 618 N N . ALA A 1 87 ? 14.021 -5.985 -43.442 1.00 67.50 87 ALA A N 1
ATOM 619 C CA . ALA A 1 87 ? 14.230 -6.791 -42.236 1.00 67.50 87 ALA A CA 1
ATOM 620 C C . ALA A 1 87 ? 14.092 -5.940 -40.964 1.00 67.50 87 ALA A C 1
ATOM 622 O O . ALA A 1 87 ? 13.462 -6.3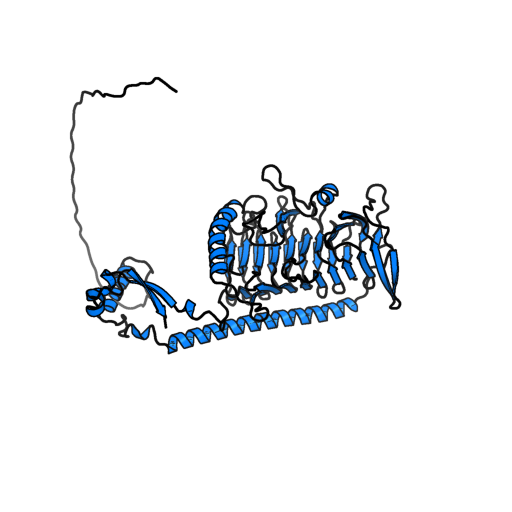62 -39.995 1.00 67.50 87 ALA A O 1
ATOM 623 N N . GLN A 1 88 ? 14.598 -4.704 -40.991 1.00 67.12 88 GLN A N 1
ATOM 624 C CA . GLN A 1 88 ? 14.418 -3.745 -39.898 1.00 67.12 88 GLN A CA 1
ATOM 625 C C . GLN A 1 88 ? 12.939 -3.347 -39.733 1.00 67.12 88 GLN A C 1
ATOM 627 O O . GLN A 1 88 ? 12.433 -3.277 -38.613 1.00 67.12 88 GLN A O 1
ATOM 632 N N . GLN A 1 89 ? 12.210 -3.162 -40.839 1.00 73.12 89 GLN A N 1
ATOM 633 C CA . GLN A 1 89 ? 10.775 -2.872 -40.818 1.00 73.12 89 GLN A CA 1
ATOM 634 C C . GLN A 1 89 ? 9.943 -4.061 -40.306 1.00 73.12 89 GLN A C 1
ATOM 636 O O . GLN A 1 89 ? 8.962 -3.854 -39.592 1.00 73.12 89 GLN A O 1
ATOM 641 N N . GLN A 1 90 ? 10.326 -5.300 -40.629 1.00 77.38 90 GLN A N 1
ATOM 642 C CA . GLN A 1 90 ? 9.692 -6.510 -40.093 1.00 77.38 90 GLN A CA 1
ATOM 643 C C . GLN A 1 90 ? 9.905 -6.631 -38.580 1.00 77.38 90 GLN A C 1
ATOM 645 O O . GLN A 1 90 ? 8.930 -6.774 -37.845 1.00 77.38 90 GLN A O 1
ATOM 650 N N . GLN A 1 91 ? 11.137 -6.453 -38.097 1.00 74.50 91 GLN A N 1
ATOM 651 C CA . GLN A 1 91 ? 11.439 -6.468 -36.661 1.00 74.50 91 GLN A CA 1
ATOM 652 C C . GLN A 1 91 ? 10.682 -5.372 -35.896 1.00 74.50 91 GLN A C 1
ATOM 654 O O . GLN A 1 91 ? 10.137 -5.633 -34.823 1.00 74.50 91 GLN A O 1
ATOM 659 N N . ALA A 1 92 ? 10.589 -4.162 -36.456 1.00 71.56 92 ALA A N 1
ATOM 660 C CA . ALA A 1 92 ? 9.816 -3.070 -35.863 1.00 71.56 92 ALA A CA 1
ATOM 661 C C . ALA A 1 92 ? 8.313 -3.399 -35.785 1.00 71.56 92 ALA A C 1
ATOM 663 O O . ALA A 1 92 ? 7.669 -3.123 -34.772 1.00 71.56 92 ALA A O 1
ATOM 664 N N . ARG A 1 93 ? 7.748 -4.043 -36.818 1.00 78.38 93 ARG A N 1
ATOM 665 C CA . ARG A 1 93 ? 6.350 -4.510 -36.806 1.00 78.38 93 ARG A CA 1
ATOM 666 C C . ARG A 1 93 ? 6.115 -5.595 -35.757 1.00 78.38 93 ARG A C 1
ATOM 668 O O . ARG A 1 93 ? 5.118 -5.527 -35.047 1.00 78.38 93 ARG A O 1
ATOM 675 N N . GLU A 1 94 ? 7.026 -6.554 -35.619 1.00 79.69 94 GLU A N 1
ATOM 676 C CA . GLU A 1 94 ? 6.942 -7.604 -34.594 1.00 79.69 94 GLU A CA 1
ATOM 677 C C . GLU A 1 94 ? 7.052 -7.041 -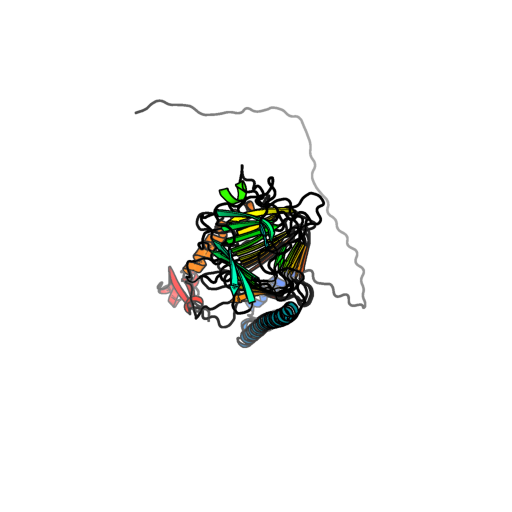33.169 1.00 79.69 94 GLU A C 1
ATOM 679 O O . GLU A 1 94 ? 6.382 -7.514 -32.250 1.00 79.69 94 GLU A O 1
ATOM 684 N N . GLN A 1 95 ? 7.899 -6.031 -32.955 1.00 76.50 95 GLN A N 1
ATOM 685 C CA . GLN A 1 95 ? 7.984 -5.318 -31.676 1.00 76.50 95 GLN A CA 1
ATOM 686 C C . GLN A 1 95 ? 6.683 -4.567 -31.372 1.00 76.50 95 GLN A C 1
ATOM 688 O O . GLN A 1 95 ? 6.155 -4.690 -30.267 1.00 76.50 95 GLN A O 1
ATOM 693 N N . LEU A 1 96 ? 6.116 -3.871 -32.363 1.00 78.31 96 LEU A N 1
ATOM 694 C CA . LEU A 1 96 ? 4.834 -3.182 -32.220 1.00 78.31 96 LEU A CA 1
ATOM 695 C C . LEU A 1 96 ? 3.690 -4.143 -31.898 1.00 78.31 96 LEU A C 1
ATOM 697 O O . LEU A 1 96 ? 2.930 -3.898 -30.966 1.00 78.31 96 LEU A O 1
ATOM 701 N N . GLN A 1 97 ? 3.590 -5.262 -32.614 1.00 83.75 97 GLN A N 1
ATOM 702 C CA . GLN A 1 97 ? 2.568 -6.275 -32.348 1.00 83.75 97 GLN A CA 1
ATOM 703 C C . GLN A 1 97 ? 2.676 -6.845 -30.929 1.00 83.75 97 GLN A C 1
ATOM 705 O O . GLN A 1 97 ? 1.654 -7.016 -30.265 1.00 83.75 97 GLN A O 1
ATOM 710 N N . ARG A 1 98 ? 3.897 -7.094 -30.435 1.00 81.62 98 ARG A N 1
ATOM 711 C CA . ARG A 1 98 ? 4.123 -7.546 -29.053 1.00 81.62 98 ARG A CA 1
ATOM 712 C C . ARG A 1 98 ? 3.694 -6.503 -28.026 1.00 81.62 98 ARG A C 1
ATOM 714 O O . ARG A 1 98 ? 2.956 -6.847 -27.108 1.00 81.62 98 ARG A O 1
ATOM 721 N N . SER A 1 99 ? 4.095 -5.246 -28.216 1.00 81.38 99 SER A N 1
ATOM 722 C CA . SER A 1 99 ? 3.707 -4.138 -27.337 1.00 81.38 99 SER A CA 1
ATOM 723 C C . SER A 1 99 ? 2.181 -3.995 -27.268 1.00 81.38 99 SER A C 1
ATOM 725 O O . SER A 1 99 ? 1.603 -4.045 -26.184 1.00 81.38 99 SER A O 1
ATOM 727 N N . LEU A 1 100 ? 1.501 -3.961 -28.421 1.00 83.00 100 LEU A N 1
ATOM 728 C CA . LEU A 1 100 ? 0.037 -3.903 -28.490 1.00 83.00 100 LEU A CA 1
ATOM 729 C C . LEU A 1 100 ? -0.630 -5.115 -27.828 1.00 83.00 100 LEU A C 1
ATOM 731 O O . LEU A 1 100 ? -1.628 -4.962 -27.128 1.00 83.00 100 LEU A O 1
ATOM 735 N N . SER A 1 101 ? -0.083 -6.319 -28.013 1.00 85.50 101 SER A N 1
ATOM 736 C CA . SER A 1 101 ? -0.607 -7.527 -27.371 1.00 85.50 101 SER A CA 1
ATOM 737 C C . SER A 1 101 ? -0.500 -7.462 -25.846 1.00 85.50 101 SER A C 1
ATOM 739 O O . SER A 1 101 ? -1.441 -7.859 -25.161 1.00 85.50 101 SER A O 1
ATOM 741 N N . ASN A 1 102 ? 0.622 -6.975 -25.309 1.00 83.94 102 ASN A N 1
ATOM 742 C CA . ASN A 1 102 ? 0.836 -6.864 -23.866 1.00 83.94 102 ASN A CA 1
ATOM 743 C C . ASN A 1 102 ? -0.063 -5.787 -23.247 1.00 83.94 102 ASN A C 1
ATOM 745 O O . ASN A 1 102 ? -0.655 -6.018 -22.194 1.00 83.94 102 ASN A O 1
ATOM 749 N N . LEU A 1 103 ? -0.237 -4.653 -23.932 1.00 84.00 103 LEU A N 1
ATOM 750 C CA . LEU A 1 103 ? -1.166 -3.600 -23.517 1.00 84.00 103 LEU A CA 1
ATOM 751 C C . LEU A 1 103 ? -2.624 -4.077 -23.548 1.00 84.00 103 LEU A C 1
ATOM 753 O O . LEU A 1 103 ? -3.362 -3.844 -22.594 1.00 84.00 103 LEU A O 1
ATOM 757 N N . ASN A 1 104 ? -3.028 -4.806 -24.593 1.00 86.88 104 ASN A N 1
ATOM 758 C CA . ASN A 1 104 ? -4.368 -5.389 -24.674 1.00 86.88 104 ASN A CA 1
ATOM 759 C C . ASN A 1 104 ? -4.613 -6.414 -23.561 1.00 86.88 104 ASN A C 1
ATOM 761 O O . ASN A 1 104 ? -5.686 -6.411 -22.962 1.00 86.88 104 ASN A O 1
ATOM 765 N N . LEU A 1 105 ? -3.625 -7.260 -23.247 1.00 87.75 105 LEU A N 1
ATOM 766 C CA . LEU A 1 105 ? -3.713 -8.200 -22.128 1.00 87.75 105 LEU A CA 1
ATOM 767 C C . LEU A 1 105 ? -3.855 -7.460 -20.791 1.00 87.75 105 LEU A C 1
ATOM 769 O O . LEU A 1 105 ? -4.709 -7.819 -19.978 1.00 87.75 105 LEU A O 1
ATOM 773 N N . ALA A 1 106 ? -3.060 -6.406 -20.582 1.00 88.75 106 ALA A N 1
ATOM 774 C CA . ALA A 1 106 ? -3.159 -5.574 -19.390 1.00 88.75 106 ALA A CA 1
ATOM 775 C C . ALA A 1 106 ? -4.561 -4.959 -19.261 1.00 88.75 106 ALA A C 1
ATOM 777 O O . ALA A 1 106 ? -5.224 -5.162 -18.244 1.00 88.75 106 ALA A O 1
ATOM 778 N N . ALA A 1 107 ? -5.060 -4.311 -20.317 1.00 89.69 107 ALA A N 1
ATOM 779 C CA . ALA A 1 107 ? -6.394 -3.715 -20.348 1.00 89.69 107 ALA A CA 1
ATOM 780 C C . ALA A 1 107 ? -7.511 -4.742 -20.083 1.00 89.69 107 ALA A C 1
ATOM 782 O O . ALA A 1 107 ? -8.397 -4.490 -19.268 1.00 89.69 107 ALA A O 1
ATOM 783 N N . GLN A 1 108 ? -7.448 -5.920 -20.713 1.00 91.19 108 GLN A N 1
ATOM 784 C CA . GLN A 1 108 ? -8.423 -6.995 -20.504 1.00 91.19 108 GLN A CA 1
ATOM 785 C C . GLN A 1 108 ? -8.423 -7.500 -19.059 1.00 91.19 108 GLN A C 1
ATOM 787 O O . GLN A 1 108 ? -9.491 -7.691 -18.482 1.00 91.19 108 GLN A O 1
ATOM 792 N N . SER A 1 109 ? -7.249 -7.690 -18.453 1.00 90.94 109 SER A N 1
ATOM 793 C CA . SER A 1 109 ? -7.146 -8.155 -17.065 1.00 90.94 109 SER A CA 1
ATOM 794 C C . SER A 1 109 ? -7.661 -7.119 -16.057 1.00 90.94 109 SER A C 1
ATOM 796 O O . SER A 1 109 ? -8.350 -7.485 -15.106 1.00 90.94 109 SER A O 1
ATOM 798 N N . ILE A 1 110 ? -7.406 -5.826 -16.303 1.00 92.62 110 ILE A N 1
ATOM 799 C CA . ILE A 1 110 ? -7.939 -4.722 -15.496 1.00 92.62 110 ILE A CA 1
ATOM 800 C C . ILE A 1 110 ? -9.466 -4.700 -15.614 1.00 92.62 110 ILE A C 1
ATOM 802 O O . ILE A 1 110 ? -10.152 -4.671 -14.595 1.00 92.62 110 ILE A O 1
ATOM 806 N N . ALA A 1 111 ? -10.008 -4.774 -16.834 1.00 93.25 111 ALA A N 1
ATOM 807 C CA . ALA A 1 111 ? -11.451 -4.786 -17.068 1.00 93.25 111 ALA A CA 1
ATOM 808 C C . ALA A 1 111 ? -12.133 -6.013 -16.437 1.00 93.25 111 ALA A C 1
ATOM 810 O O . ALA A 1 111 ? -13.175 -5.883 -15.794 1.00 93.25 111 ALA A O 1
ATOM 811 N N . ALA A 1 112 ? -11.525 -7.198 -16.562 1.00 93.06 112 ALA A N 1
ATOM 812 C CA . ALA A 1 112 ? -12.020 -8.425 -15.945 1.00 93.06 112 ALA A CA 1
ATOM 813 C C . ALA A 1 112 ? -12.032 -8.325 -14.413 1.00 93.06 112 ALA A C 1
ATOM 815 O O . ALA A 1 112 ? -13.025 -8.695 -13.786 1.00 93.06 112 ALA A O 1
ATOM 816 N N . GLN A 1 113 ? -10.973 -7.769 -13.810 1.00 95.19 113 GLN A N 1
ATOM 817 C CA . GLN A 1 113 ? -10.946 -7.494 -12.375 1.00 95.19 113 GLN A CA 1
ATOM 818 C C . GLN A 1 113 ? -12.043 -6.507 -11.982 1.00 95.19 113 GLN A C 1
ATOM 820 O O . GLN A 1 113 ? -12.831 -6.812 -11.098 1.00 95.19 113 GLN A O 1
ATOM 825 N N . GLN A 1 114 ? -12.177 -5.367 -12.661 1.00 96.12 114 GLN A N 1
ATOM 826 C CA . GLN A 1 114 ? -13.224 -4.384 -12.354 1.00 96.12 114 GLN A CA 1
ATOM 827 C C . GLN A 1 114 ? -14.637 -4.989 -12.410 1.00 96.12 114 GLN A C 1
ATOM 829 O O . GLN A 1 114 ? -15.446 -4.741 -11.513 1.00 96.12 114 GLN A O 1
ATOM 834 N N . ALA A 1 115 ? -14.921 -5.826 -13.413 1.00 96.00 115 ALA A N 1
ATOM 835 C CA . ALA A 1 115 ? -16.191 -6.539 -13.522 1.00 96.00 115 ALA A CA 1
ATOM 836 C C . ALA A 1 115 ? -16.401 -7.537 -12.367 1.00 96.00 115 ALA A C 1
ATOM 838 O O . ALA A 1 115 ? -17.472 -7.550 -11.757 1.00 96.00 115 ALA A O 1
ATOM 839 N N . ALA A 1 116 ? -15.376 -8.322 -12.015 1.00 96.56 116 ALA A N 1
ATOM 840 C CA . ALA A 1 116 ? -15.430 -9.249 -10.883 1.00 96.56 116 ALA A CA 1
ATOM 841 C C . ALA A 1 116 ? -15.668 -8.517 -9.550 1.00 96.56 116 ALA A C 1
ATOM 843 O O . ALA A 1 116 ? -16.487 -8.956 -8.744 1.00 96.56 116 ALA A O 1
ATOM 844 N N . GLN A 1 117 ? -15.024 -7.364 -9.344 1.00 98.12 117 GLN A N 1
ATOM 845 C CA . GLN A 1 117 ? -15.219 -6.533 -8.154 1.00 98.12 117 GLN A CA 1
ATOM 846 C C . GLN A 1 117 ? -16.637 -5.953 -8.084 1.00 98.12 117 GLN A C 1
ATOM 848 O O . GLN A 1 117 ? -17.233 -5.909 -7.009 1.00 98.12 117 GLN A O 1
ATOM 853 N N . ALA A 1 118 ? -17.210 -5.529 -9.215 1.00 96.50 118 ALA A N 1
ATOM 854 C CA . ALA A 1 118 ? -18.591 -5.051 -9.263 1.00 96.50 118 ALA A CA 1
ATOM 855 C C . ALA A 1 118 ? -19.598 -6.163 -8.917 1.00 96.50 118 ALA A C 1
ATOM 857 O O . ALA A 1 118 ? -20.506 -5.932 -8.118 1.00 96.50 118 ALA A O 1
ATOM 858 N N . ALA A 1 119 ? -19.403 -7.370 -9.456 1.00 97.31 119 ALA A N 1
ATOM 859 C CA . ALA A 1 119 ? -20.247 -8.525 -9.156 1.00 97.31 119 ALA A CA 1
ATOM 860 C C . ALA A 1 119 ? -20.132 -8.962 -7.684 1.00 97.31 119 ALA A C 1
ATOM 862 O O . ALA A 1 119 ? -21.149 -9.140 -7.015 1.00 97.31 119 ALA A O 1
ATOM 863 N N . ALA A 1 120 ? -18.908 -9.066 -7.154 1.00 97.81 120 ALA A N 1
ATOM 864 C CA . ALA A 1 120 ? -18.665 -9.421 -5.755 1.00 97.81 120 ALA A CA 1
ATOM 865 C C . ALA A 1 120 ? -19.276 -8.400 -4.787 1.00 97.81 120 ALA A C 1
ATOM 867 O O . ALA A 1 120 ? -19.855 -8.770 -3.770 1.00 97.81 120 ALA A O 1
ATOM 868 N N . ARG A 1 121 ? -19.213 -7.110 -5.134 1.00 96.81 121 ARG A N 1
ATOM 869 C CA . ARG A 1 121 ? -19.845 -6.046 -4.353 1.00 96.81 121 ARG A CA 1
ATOM 870 C C . ARG A 1 121 ? -21.361 -6.189 -4.308 1.00 96.81 121 ARG A C 1
ATOM 872 O O . ARG A 1 121 ? -21.943 -5.987 -3.248 1.00 96.81 121 ARG A O 1
ATOM 879 N N . GLN A 1 122 ? -21.993 -6.510 -5.436 1.00 96.19 122 GLN A N 1
ATOM 880 C CA . GLN A 1 122 ? -23.439 -6.708 -5.473 1.00 96.19 122 GLN A CA 1
ATOM 881 C C . GLN A 1 122 ? -23.848 -7.879 -4.571 1.00 96.19 122 GLN A C 1
ATOM 883 O O . GLN A 1 122 ? -24.705 -7.698 -3.714 1.00 96.19 122 GLN A O 1
ATOM 888 N N . ALA A 1 123 ? -23.155 -9.017 -4.673 1.00 95.94 123 ALA A N 1
ATOM 889 C CA . ALA A 1 123 ? -23.388 -10.164 -3.793 1.00 95.94 123 ALA A CA 1
ATOM 890 C C . ALA A 1 123 ? -23.201 -9.801 -2.307 1.00 95.94 123 ALA A C 1
ATOM 892 O O . ALA A 1 123 ? -24.071 -10.064 -1.482 1.00 95.94 123 ALA A O 1
ATOM 893 N N . ALA A 1 124 ? -22.119 -9.093 -1.971 1.00 95.69 124 ALA A N 1
ATOM 894 C CA . ALA A 1 124 ? -21.847 -8.677 -0.599 1.00 95.69 124 ALA A CA 1
ATOM 895 C C . ALA A 1 124 ? -22.877 -7.676 -0.047 1.00 95.69 124 ALA A C 1
ATOM 897 O O . ALA A 1 124 ? -23.071 -7.602 1.167 1.00 95.69 124 ALA A O 1
ATOM 898 N N . LEU A 1 125 ? -23.534 -6.876 -0.897 1.00 93.88 125 LEU A N 1
ATOM 899 C CA . LEU A 1 125 ? -24.628 -5.996 -0.475 1.00 93.88 125 LEU A CA 1
ATOM 900 C C . LEU A 1 125 ? -25.883 -6.790 -0.103 1.00 93.88 125 LEU A C 1
ATOM 902 O O . LEU A 1 125 ? -26.544 -6.405 0.865 1.00 93.88 125 LEU A O 1
ATOM 906 N N . ASP A 1 126 ? -26.134 -7.905 -0.785 1.00 91.62 126 ASP A N 1
ATOM 907 C CA . ASP A 1 126 ? -27.287 -8.782 -0.566 1.00 91.62 126 ASP A CA 1
ATOM 908 C C . ASP A 1 126 ? -27.095 -9.736 0.636 1.00 91.62 126 ASP A C 1
ATOM 910 O O . ASP A 1 126 ? -28.075 -10.178 1.239 1.00 91.62 126 ASP A O 1
ATOM 914 N N . ASP A 1 127 ? -25.849 -9.990 1.055 1.00 91.88 127 ASP A N 1
ATOM 915 C CA . ASP A 1 127 ? -25.544 -10.846 2.209 1.00 91.88 127 ASP A CA 1
ATOM 916 C C . ASP A 1 127 ? -26.088 -10.285 3.546 1.00 91.88 127 ASP A C 1
ATOM 918 O O . ASP A 1 127 ? -25.918 -9.097 3.848 1.00 91.88 127 ASP A O 1
ATOM 922 N N . PRO A 1 128 ? -26.693 -11.104 4.424 1.00 89.44 128 PRO A N 1
ATOM 923 C CA . PRO A 1 128 ? -27.106 -10.654 5.753 1.00 89.44 128 PRO A CA 1
ATOM 924 C C . PRO A 1 128 ? -25.922 -10.144 6.593 1.00 89.44 128 PRO A C 1
ATOM 926 O O . PRO A 1 128 ? -24.887 -10.800 6.691 1.00 89.44 128 PRO A O 1
ATOM 929 N N . SER A 1 129 ? -26.083 -8.989 7.248 1.00 89.81 129 SER A N 1
ATOM 930 C CA . SER A 1 129 ? -25.085 -8.447 8.184 1.00 89.81 129 SER A CA 1
ATOM 931 C C . SER A 1 129 ? -25.441 -8.801 9.624 1.00 89.81 129 SER A C 1
ATOM 933 O O . SER A 1 129 ? -26.547 -8.516 10.077 1.00 89.81 129 SER A O 1
ATOM 935 N N . SER A 1 130 ? -24.477 -9.347 10.366 1.00 89.81 130 SER A N 1
ATOM 936 C CA . SER A 1 130 ? -24.539 -9.486 11.827 1.00 89.81 130 SER A CA 1
ATOM 937 C C . SER A 1 130 ? -23.970 -8.278 12.579 1.00 89.81 130 SER A C 1
ATOM 939 O O . SER A 1 130 ? -24.078 -8.221 13.801 1.00 89.81 130 SER A O 1
ATOM 941 N N . VAL A 1 131 ? -23.361 -7.318 11.872 1.00 95.69 131 VAL A N 1
ATOM 942 C CA . VAL A 1 131 ? -22.810 -6.092 12.462 1.00 95.69 131 VAL A CA 1
ATOM 943 C C . VAL A 1 131 ? -23.928 -5.052 12.589 1.00 95.69 131 VAL A C 1
ATOM 945 O O . VAL A 1 131 ? -24.492 -4.671 11.555 1.00 95.69 131 VAL A O 1
ATOM 948 N N . PRO A 1 132 ? -24.248 -4.582 13.812 1.00 96.19 132 PRO A N 1
ATOM 949 C CA . PRO A 1 132 ? -25.252 -3.545 14.036 1.00 96.19 132 PRO A CA 1
ATOM 950 C C . PRO A 1 132 ? -24.870 -2.204 13.404 1.00 96.19 132 PRO A C 1
ATOM 952 O O . PRO A 1 132 ? -23.690 -1.871 13.275 1.00 96.19 132 PRO A O 1
ATOM 955 N N . ASP A 1 133 ? -25.880 -1.410 13.049 1.00 95.75 133 ASP A N 1
ATOM 956 C CA . ASP A 1 133 ? -25.683 -0.054 12.545 1.00 95.75 133 ASP A CA 1
ATOM 957 C C . ASP A 1 133 ? -25.629 0.986 13.678 1.00 95.75 133 ASP A C 1
ATOM 959 O O . ASP A 1 133 ? -26.412 0.935 14.626 1.00 95.75 133 ASP A O 1
ATOM 963 N N . GLY A 1 134 ? -24.751 1.981 13.533 1.00 95.69 134 GLY A N 1
ATOM 964 C CA . GLY A 1 134 ? -24.599 3.098 14.468 1.00 95.69 134 GLY A CA 1
ATOM 965 C C . GLY A 1 134 ? -23.808 2.793 15.747 1.00 95.69 134 GLY A C 1
ATOM 966 O O . GLY A 1 134 ? -22.993 1.870 15.800 1.00 95.69 134 GLY A O 1
ATOM 967 N N . LEU A 1 135 ? -24.027 3.629 16.768 1.00 96.44 135 LEU A N 1
ATOM 968 C CA . LEU A 1 135 ? -23.492 3.479 18.120 1.00 96.44 135 LEU A CA 1
ATOM 969 C C . LEU A 1 135 ? -24.315 2.424 18.869 1.00 96.44 135 LEU A C 1
ATOM 971 O O . LEU A 1 135 ? -25.390 2.719 19.393 1.00 96.44 135 LEU A O 1
ATOM 975 N N . ALA A 1 136 ? -23.829 1.187 18.880 1.00 94.69 136 ALA A N 1
ATOM 976 C CA . ALA A 1 136 ? -24.534 0.039 19.439 1.00 94.69 136 ALA A CA 1
ATOM 977 C C . ALA A 1 136 ? -23.553 -1.042 19.908 1.00 94.69 136 ALA A C 1
ATOM 979 O O . ALA A 1 136 ? -22.423 -1.132 19.420 1.00 94.69 136 ALA A O 1
ATOM 980 N N . ASP A 1 137 ? -24.004 -1.902 20.822 1.00 93.12 137 ASP A N 1
ATOM 981 C CA . ASP A 1 137 ? -23.220 -3.043 21.297 1.00 93.12 137 ASP A CA 1
ATOM 982 C C . ASP A 1 137 ? -22.876 -3.986 20.134 1.00 93.12 137 ASP A C 1
ATOM 984 O O . ASP A 1 137 ? -23.752 -4.469 19.421 1.00 93.12 137 ASP A O 1
ATOM 988 N N . GLY A 1 138 ? -21.580 -4.239 19.926 1.00 91.81 138 GLY A N 1
ATOM 989 C CA . GLY A 1 138 ? -21.072 -5.023 18.794 1.00 91.81 138 GLY A CA 1
ATOM 990 C C . GLY A 1 138 ? -20.929 -4.247 17.476 1.00 91.81 138 GLY A C 1
ATOM 991 O O . GLY A 1 138 ? -20.376 -4.803 16.526 1.00 91.81 138 GLY A O 1
ATOM 992 N N . GLY A 1 139 ? -21.381 -2.991 17.418 1.00 95.38 139 GLY A N 1
ATOM 993 C CA . GLY A 1 139 ? -21.151 -2.038 16.329 1.00 95.38 139 GLY A CA 1
ATOM 994 C C . GLY A 1 139 ? -19.992 -1.087 16.648 1.00 95.38 139 GLY A C 1
ATOM 995 O O . GLY A 1 139 ? -18.860 -1.516 16.887 1.00 95.38 139 GLY A O 1
ATOM 996 N N . LEU A 1 140 ? -20.275 0.218 16.656 1.00 97.69 140 LEU A N 1
ATOM 997 C CA . LEU A 1 140 ? -19.358 1.239 17.165 1.00 97.69 140 LEU A CA 1
ATOM 998 C C . LEU A 1 140 ? -19.624 1.465 18.656 1.00 97.69 140 LEU A C 1
ATOM 1000 O O . LEU A 1 140 ? -20.699 1.935 19.028 1.00 97.69 140 LEU A O 1
ATOM 1004 N N . ARG A 1 141 ? -18.639 1.184 19.514 1.00 97.62 141 ARG A N 1
ATOM 1005 C CA . ARG A 1 141 ? -18.758 1.380 20.967 1.00 97.62 141 ARG A CA 1
ATOM 1006 C C . ARG A 1 141 ? -17.493 1.988 21.555 1.00 97.62 141 ARG A C 1
ATOM 1008 O O . ARG A 1 141 ? -16.422 1.389 21.470 1.00 97.62 141 ARG A O 1
ATOM 1015 N N . VAL A 1 142 ? -17.626 3.171 22.151 1.00 97.56 142 VAL A N 1
ATOM 1016 C CA . VAL A 1 142 ? -16.528 3.876 22.834 1.00 97.56 142 VAL A CA 1
ATOM 1017 C C . VAL A 1 142 ? -16.046 3.050 24.028 1.00 97.56 142 VAL A C 1
ATOM 1019 O O . VAL A 1 142 ? -16.862 2.459 24.732 1.00 97.56 142 VAL A O 1
ATOM 1022 N N . ASP A 1 143 ? -14.732 3.004 24.252 1.00 96.38 143 ASP A N 1
ATOM 1023 C CA . ASP A 1 143 ? -14.158 2.320 25.412 1.00 96.38 143 ASP A CA 1
ATOM 1024 C C . ASP A 1 143 ? -14.402 3.135 26.690 1.00 96.38 143 ASP A C 1
ATOM 1026 O O . ASP A 1 143 ? -13.912 4.258 26.826 1.00 96.38 143 ASP A O 1
ATOM 1030 N N . THR A 1 144 ? -15.158 2.567 27.631 1.00 93.88 144 THR A N 1
ATOM 1031 C CA . THR A 1 144 ? -15.433 3.168 28.946 1.00 93.88 144 THR A CA 1
ATOM 1032 C C . THR A 1 144 ? -14.703 2.465 30.092 1.00 93.88 144 THR A C 1
ATOM 1034 O O . THR A 1 144 ? -14.946 2.784 31.256 1.00 93.88 144 THR A O 1
ATOM 1037 N N . ASN A 1 145 ? -13.828 1.494 29.809 1.00 92.19 145 ASN A N 1
ATOM 1038 C CA . ASN A 1 145 ? -13.045 0.809 30.834 1.00 92.19 145 ASN A CA 1
ATOM 1039 C C . ASN A 1 145 ? -12.007 1.768 31.435 1.00 92.19 145 ASN A C 1
ATOM 1041 O O . ASN A 1 145 ? -11.217 2.364 30.713 1.00 92.19 145 ASN A O 1
ATOM 1045 N N . SER A 1 146 ? -11.953 1.894 32.761 1.00 90.56 146 SER A N 1
ATOM 1046 C CA . SER A 1 146 ? -11.083 2.864 33.443 1.00 90.56 146 SER A CA 1
ATOM 1047 C C . SER A 1 146 ? -9.585 2.728 33.134 1.00 90.56 146 SER A C 1
ATOM 1049 O O . SER A 1 146 ? -8.854 3.703 33.291 1.00 90.56 146 SER A O 1
ATOM 1051 N N . LEU A 1 147 ? -9.119 1.551 32.703 1.00 90.25 147 LEU A N 1
ATOM 1052 C CA . LEU A 1 147 ? -7.706 1.290 32.403 1.00 90.25 147 LEU A CA 1
ATOM 1053 C C . LEU A 1 147 ? -7.325 1.540 30.939 1.00 90.25 147 LEU A C 1
ATOM 1055 O O . LEU A 1 147 ? -6.139 1.670 30.637 1.00 90.25 147 LEU A O 1
ATOM 1059 N N . SER A 1 148 ? -8.301 1.564 30.030 1.00 90.12 148 SER A N 1
ATOM 1060 C CA . SER A 1 148 ? -8.063 1.631 28.583 1.00 90.12 148 SER A CA 1
ATOM 1061 C C . SER A 1 148 ? -8.883 2.699 27.862 1.00 90.12 148 SER A C 1
ATOM 1063 O O . SER A 1 148 ? -8.593 2.996 26.703 1.00 90.12 148 SER A O 1
ATOM 1065 N N . ALA A 1 149 ? -9.840 3.335 28.538 1.00 91.75 149 ALA A N 1
ATOM 1066 C CA . ALA A 1 149 ? -10.592 4.469 28.028 1.00 91.75 149 ALA A CA 1
ATOM 1067 C C . ALA A 1 149 ? -9.663 5.639 27.679 1.00 91.75 149 ALA A C 1
ATOM 1069 O O . ALA A 1 149 ? -8.648 5.893 28.329 1.00 91.75 149 ALA A O 1
ATOM 1070 N N . GLY A 1 150 ? -10.029 6.371 26.632 1.00 94.38 150 GLY A N 1
ATOM 1071 C CA . GLY A 1 150 ? -9.263 7.517 26.163 1.00 94.38 150 GLY A CA 1
ATOM 1072 C C . GLY A 1 150 ? -9.937 8.178 24.974 1.00 94.38 150 GLY A C 1
ATOM 1073 O O . GLY A 1 150 ? -10.207 7.530 23.965 1.00 94.38 150 GLY A O 1
ATOM 1074 N N . TRP A 1 151 ? -10.209 9.474 25.100 1.00 97.50 151 TRP A N 1
ATOM 1075 C CA . TRP A 1 151 ? -10.791 10.287 24.038 1.00 97.50 151 TRP A CA 1
ATOM 1076 C C . TRP A 1 151 ? -10.115 11.655 24.037 1.00 97.50 151 TRP A C 1
ATOM 1078 O O . TRP A 1 151 ? -10.332 12.469 24.935 1.00 97.50 151 TRP A O 1
ATOM 1088 N N . LEU A 1 152 ? -9.230 11.882 23.071 1.00 97.88 152 LEU A N 1
ATOM 1089 C CA . LEU A 1 152 ? -8.355 13.048 23.022 1.00 97.88 152 LEU A CA 1
ATOM 1090 C C . LEU A 1 152 ? -8.516 13.794 21.700 1.00 97.88 152 LEU A C 1
ATOM 1092 O O . LEU A 1 152 ? -8.476 13.181 20.634 1.00 97.88 152 LEU A O 1
ATOM 1096 N N . ASN A 1 153 ? -8.599 15.126 21.786 1.00 98.06 153 ASN A N 1
ATOM 1097 C CA . ASN A 1 153 ? -8.666 16.053 20.650 1.00 98.06 153 ASN A CA 1
ATOM 1098 C C . ASN A 1 153 ? -9.822 15.776 19.678 1.00 98.06 153 ASN A C 1
ATOM 1100 O O . ASN A 1 153 ? -9.699 16.007 18.477 1.00 98.06 153 ASN A O 1
ATOM 1104 N N . ALA A 1 154 ? -10.951 15.297 20.192 1.00 97.88 154 ALA A N 1
ATOM 1105 C CA . ALA A 1 154 ? -12.184 15.152 19.440 1.00 97.88 154 ALA A CA 1
ATOM 1106 C C . ALA A 1 154 ? -13.393 15.306 20.365 1.00 97.88 154 ALA A C 1
ATOM 1108 O O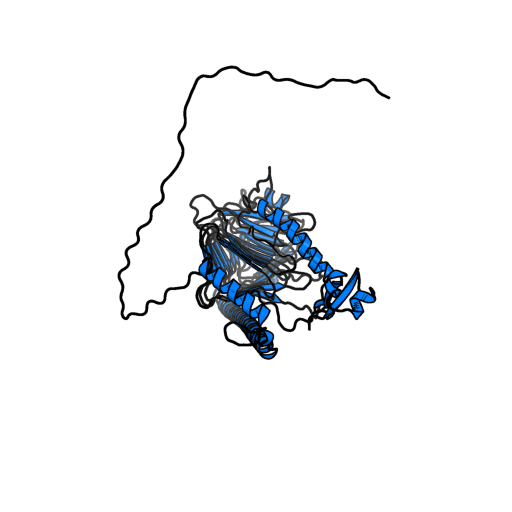 . ALA A 1 154 ? -13.333 14.991 21.554 1.00 97.88 154 ALA A O 1
ATOM 1109 N N . GLN A 1 155 ? -14.509 15.757 19.807 1.00 97.88 155 GLN A N 1
ATOM 1110 C CA . GLN A 1 155 ? -15.807 15.716 20.475 1.00 97.88 155 GLN A CA 1
ATOM 1111 C C . GLN A 1 155 ? -16.337 14.277 20.518 1.00 97.88 155 GLN A C 1
ATOM 1113 O O . GLN A 1 155 ? -15.883 13.420 19.755 1.00 97.88 155 GLN A O 1
ATOM 1118 N N . ALA A 1 156 ? -17.290 14.007 21.412 1.00 95.50 156 ALA A N 1
ATOM 1119 C CA . ALA A 1 156 ? -17.981 12.720 21.450 1.00 95.50 156 ALA A CA 1
ATOM 1120 C C . ALA A 1 156 ? -18.677 12.433 20.100 1.00 95.50 156 ALA A C 1
ATOM 1122 O O . ALA A 1 156 ? -19.120 13.376 19.437 1.00 95.50 156 ALA A O 1
ATOM 1123 N N . PRO A 1 157 ? -18.782 11.158 19.679 1.00 97.25 157 PRO A N 1
ATOM 1124 C CA . PRO A 1 157 ? -19.416 10.813 18.413 1.00 97.25 157 PRO A CA 1
ATOM 1125 C C . PRO A 1 157 ? -20.899 11.197 18.433 1.00 97.25 157 PRO A C 1
ATOM 1127 O O . PRO A 1 157 ? -21.622 10.877 19.377 1.00 97.25 157 PRO A O 1
ATOM 1130 N N . VAL A 1 158 ? -21.362 11.855 17.371 1.00 97.75 158 VAL A N 1
ATOM 1131 C CA . VAL A 1 158 ? -22.763 12.256 17.207 1.00 97.75 158 VAL A CA 1
ATOM 1132 C C . VAL A 1 158 ? -23.413 11.371 16.157 1.00 97.75 158 VAL A C 1
ATOM 1134 O O . VAL A 1 158 ? -22.986 11.342 15.004 1.00 97.75 158 VAL A O 1
ATOM 1137 N N . GLN A 1 159 ? -24.465 10.660 16.551 1.00 97.31 159 GLN A N 1
ATOM 1138 C CA . GLN A 1 159 ? -25.256 9.844 15.640 1.00 97.31 159 GLN A CA 1
ATOM 1139 C C . GLN A 1 159 ? -26.397 10.658 15.027 1.00 97.31 159 GLN A C 1
ATOM 1141 O O . GLN A 1 159 ? -27.138 11.346 15.725 1.00 97.31 159 GLN A O 1
ATOM 1146 N N . SER A 1 160 ? -26.579 10.516 13.718 1.00 96.00 160 SER A N 1
ATOM 1147 C CA . SER A 1 160 ? -27.725 11.032 12.970 1.00 96.00 160 SER A CA 1
ATOM 1148 C C . SER A 1 160 ? -28.261 9.947 12.040 1.00 96.00 160 SER A C 1
ATOM 1150 O O . SER A 1 160 ? -27.505 9.093 11.578 1.00 96.00 160 SER A O 1
ATOM 1152 N N . GLN A 1 161 ? -29.566 9.952 11.779 1.00 93.19 161 GLN A N 1
ATOM 1153 C CA . GLN A 1 161 ? -30.196 9.009 10.859 1.00 93.19 161 GLN A CA 1
ATOM 1154 C C . GLN A 1 161 ? -30.734 9.768 9.647 1.00 93.19 161 GLN A C 1
ATOM 1156 O O . GLN A 1 161 ? -31.468 10.745 9.791 1.00 93.19 161 GLN A O 1
ATOM 1161 N N . GLY A 1 162 ? -30.332 9.333 8.456 1.00 86.81 162 GLY A N 1
ATOM 1162 C CA . GLY A 1 162 ? -30.829 9.846 7.188 1.00 86.81 162 GLY A CA 1
ATOM 1163 C C . GLY A 1 162 ? -32.255 9.377 6.907 1.00 86.81 162 GLY A C 1
ATOM 1164 O O . GLY A 1 162 ? -32.715 8.356 7.421 1.00 86.81 162 GLY A O 1
ATOM 1165 N N . THR A 1 163 ? -32.951 10.103 6.034 1.00 82.25 163 THR A N 1
ATOM 1166 C CA . THR A 1 163 ? -34.310 9.760 5.571 1.00 82.25 163 THR A CA 1
ATOM 1167 C C . THR A 1 163 ? -34.370 8.436 4.807 1.00 82.25 163 THR A C 1
ATOM 1169 O O . THR A 1 163 ? -35.429 7.826 4.701 1.00 82.25 163 THR A O 1
ATOM 1172 N N . ASP A 1 164 ? -33.231 7.967 4.304 1.00 83.50 164 ASP A N 1
ATOM 1173 C CA . ASP A 1 164 ? -33.043 6.680 3.641 1.00 83.50 164 ASP A CA 1
ATOM 1174 C C . ASP A 1 164 ? -32.815 5.516 4.622 1.00 83.50 164 ASP A C 1
ATOM 1176 O O . ASP A 1 164 ? -32.617 4.382 4.181 1.00 83.50 164 ASP A O 1
ATOM 1180 N N . GLY A 1 165 ? -32.814 5.787 5.933 1.00 85.62 165 GLY A N 1
ATOM 1181 C CA . GLY A 1 165 ? -32.544 4.834 7.005 1.00 85.62 165 GLY A CA 1
ATOM 1182 C C . GLY A 1 165 ? -31.069 4.450 7.137 1.00 85.62 165 GLY A C 1
ATOM 1183 O O . GLY A 1 165 ? -30.784 3.370 7.658 1.00 85.62 165 GLY A O 1
ATOM 1184 N N . ARG A 1 166 ? -30.133 5.228 6.578 1.00 93.19 166 ARG A N 1
ATOM 1185 C CA . ARG A 1 166 ? -28.695 5.082 6.848 1.00 93.19 166 ARG A CA 1
ATOM 1186 C C . ARG A 1 166 ? -28.318 5.883 8.087 1.00 93.19 166 ARG A C 1
ATOM 1188 O O . ARG A 1 166 ? -28.896 6.932 8.356 1.00 93.19 166 ARG A O 1
ATOM 1195 N N . THR A 1 167 ? -27.337 5.397 8.830 1.00 96.69 167 THR A N 1
ATOM 1196 C CA . THR A 1 167 ? -26.854 6.044 10.050 1.00 96.69 167 THR A CA 1
ATOM 1197 C C . THR A 1 167 ? -25.518 6.715 9.770 1.00 96.69 167 THR A C 1
ATOM 1199 O O . THR A 1 167 ? -24.601 6.073 9.268 1.00 96.69 167 THR A O 1
ATOM 1202 N N . THR A 1 168 ? -25.377 7.989 10.117 1.00 98.12 168 THR A N 1
ATOM 1203 C CA . THR A 1 168 ? -24.105 8.713 10.039 1.00 98.12 168 THR A CA 1
ATOM 1204 C C . THR A 1 168 ? -23.606 9.004 11.446 1.00 98.12 168 THR A C 1
ATOM 1206 O O . THR A 1 168 ? -24.304 9.643 12.235 1.00 98.12 168 THR A O 1
ATOM 1209 N N . ILE A 1 169 ? -22.399 8.532 11.750 1.00 98.38 169 ILE A N 1
ATOM 1210 C CA . ILE A 1 169 ? -21.660 8.819 12.976 1.00 98.38 169 ILE A CA 1
ATOM 1211 C C . ILE A 1 169 ? -20.616 9.876 12.657 1.00 98.38 169 ILE A C 1
ATOM 1213 O O . ILE A 1 169 ? -19.625 9.598 11.985 1.00 98.38 169 ILE A O 1
ATOM 1217 N N . THR A 1 170 ? -20.844 11.087 13.144 1.00 98.56 170 THR A N 1
ATOM 1218 C CA . THR A 1 170 ? -19.944 12.218 12.937 1.00 98.56 170 THR A CA 1
ATOM 1219 C C . THR A 1 170 ? -19.004 12.354 14.122 1.00 98.56 170 THR A C 1
ATOM 1221 O O . THR A 1 170 ? -19.448 12.417 15.270 1.00 98.56 170 THR A O 1
ATOM 1224 N N . ILE A 1 171 ? -17.704 12.435 13.849 1.00 98.56 171 ILE A N 1
ATOM 1225 C CA . ILE A 1 171 ? -16.666 12.665 14.856 1.00 98.56 171 ILE A CA 1
ATOM 1226 C C . ILE A 1 171 ? -15.945 13.961 14.500 1.00 98.56 171 ILE A C 1
ATOM 1228 O O . ILE A 1 171 ? -15.223 14.028 13.505 1.00 98.56 171 ILE A O 1
ATOM 1232 N N . GLN A 1 172 ? -16.155 15.001 15.310 1.00 98.56 172 GLN A N 1
ATOM 1233 C CA . GLN A 1 172 ? -15.508 16.296 15.120 1.00 98.56 172 GLN A CA 1
ATOM 1234 C C . GLN A 1 172 ? -14.159 16.319 15.826 1.00 98.56 172 GLN A C 1
ATOM 1236 O O . GLN A 1 172 ? -14.092 16.363 17.056 1.00 98.56 172 GLN A O 1
ATOM 1241 N N . GLN A 1 173 ? -13.085 16.326 15.045 1.00 98.44 173 GLN A N 1
ATOM 1242 C CA . GLN A 1 173 ? -11.738 16.482 15.567 1.00 98.44 173 GLN A CA 1
ATOM 1243 C C . GLN A 1 173 ? -11.493 17.947 15.963 1.00 98.44 173 GLN A C 1
ATOM 1245 O O . GLN A 1 173 ? -12.027 18.868 15.340 1.00 98.44 173 GLN A O 1
ATOM 1250 N N . THR A 1 174 ? -10.707 18.169 17.016 1.00 98.19 174 THR A N 1
ATOM 1251 C CA . THR A 1 174 ? -10.420 19.496 17.595 1.00 98.19 174 THR A CA 1
ATOM 1252 C C . THR A 1 174 ? -8.924 19.803 17.705 1.00 98.19 174 THR A C 1
ATOM 1254 O O . THR A 1 174 ? -8.558 20.834 18.261 1.00 98.19 174 THR A O 1
ATOM 1257 N N . GLY A 1 175 ? -8.056 18.924 17.207 1.00 97.38 175 GLY A N 1
ATOM 1258 C CA . GLY A 1 175 ? -6.605 19.117 17.169 1.00 97.38 175 GLY A CA 1
ATOM 1259 C C . GLY A 1 175 ? -5.969 18.288 16.059 1.00 97.38 175 GLY A C 1
ATOM 1260 O O . GLY A 1 175 ? -6.604 17.389 15.525 1.00 97.38 175 GLY A O 1
ATOM 1261 N N . ASP A 1 176 ? -4.716 18.559 15.719 1.00 97.00 176 ASP A N 1
ATOM 1262 C CA . ASP A 1 176 ? -3.990 17.916 14.614 1.00 97.00 176 ASP A CA 1
ATOM 1263 C C . ASP A 1 176 ? -3.831 16.391 14.762 1.00 97.00 176 ASP A C 1
ATOM 1265 O O . ASP A 1 176 ? -3.855 15.660 13.770 1.00 97.00 176 ASP A O 1
ATOM 1269 N N . ARG A 1 177 ? -3.718 15.893 16.000 1.00 98.00 177 ARG A N 1
ATOM 1270 C CA . ARG A 1 177 ? -3.635 14.461 16.330 1.00 98.00 177 ARG A CA 1
ATOM 1271 C C . ARG A 1 177 ? -4.682 14.073 17.370 1.00 98.00 177 ARG A C 1
ATOM 1273 O O . ARG A 1 177 ? -4.584 14.488 18.526 1.00 98.00 177 ARG A O 1
ATOM 1280 N N . ALA A 1 178 ? -5.648 13.241 16.984 1.00 98.50 178 ALA A N 1
ATOM 1281 C CA . ALA A 1 178 ? -6.678 12.704 17.876 1.00 98.50 178 ALA A CA 1
ATOM 1282 C C . ALA A 1 178 ? -6.462 11.224 18.197 1.00 98.50 178 ALA A C 1
ATOM 1284 O O . ALA A 1 178 ? -5.986 10.461 17.357 1.00 98.50 178 ALA A O 1
ATOM 1285 N N . ILE A 1 179 ? -6.823 10.819 19.416 1.00 98.62 179 ILE A N 1
ATOM 1286 C CA . ILE A 1 179 ? -6.776 9.419 19.861 1.00 98.62 179 ILE A CA 1
ATOM 1287 C C . ILE A 1 179 ? -8.141 9.049 20.419 1.00 98.62 179 ILE A C 1
ATOM 1289 O O . ILE A 1 179 ? -8.622 9.678 21.360 1.00 98.62 179 ILE A O 1
ATOM 1293 N N . LEU A 1 180 ? -8.739 8.026 19.824 1.00 98.62 180 LEU A N 1
ATOM 1294 C CA . LEU A 1 180 ? -10.070 7.531 20.125 1.00 98.62 180 LEU A CA 1
ATOM 1295 C C . LEU A 1 180 ? -9.962 6.050 20.479 1.00 98.62 180 LEU A C 1
ATOM 1297 O O . LEU A 1 180 ? -9.679 5.223 19.608 1.00 98.62 180 LEU A O 1
ATOM 1301 N N . ASN A 1 181 ? -10.160 5.717 21.751 1.00 98.44 181 ASN A N 1
ATOM 1302 C CA . ASN A 1 181 ? -10.190 4.334 22.205 1.00 98.44 181 ASN A CA 1
ATOM 1303 C C . ASN A 1 181 ? -11.628 3.799 22.131 1.00 98.44 181 ASN A C 1
ATOM 1305 O O . ASN A 1 181 ? -12.577 4.391 22.651 1.00 98.44 181 ASN A O 1
ATOM 1309 N N . TRP A 1 182 ? -11.773 2.662 21.467 1.00 98.38 182 TRP A N 1
ATOM 1310 C CA . TRP A 1 182 ? -13.026 1.976 21.193 1.00 98.38 182 TRP A CA 1
ATOM 1311 C C . TRP A 1 182 ? -13.011 0.609 21.865 1.00 98.38 182 TRP A C 1
ATOM 1313 O O . TRP A 1 182 ? -12.034 -0.127 21.741 1.00 98.38 182 TRP A O 1
ATOM 1323 N N . GLU A 1 183 ? -14.102 0.236 22.528 1.00 97.31 183 GLU A N 1
ATOM 1324 C CA . GLU A 1 183 ? -14.321 -1.153 22.926 1.00 97.31 183 GLU A CA 1
ATOM 1325 C C . GLU A 1 183 ? -14.504 -1.994 21.659 1.00 97.31 183 GLU A C 1
ATOM 1327 O O . GLU A 1 183 ? -13.816 -2.985 21.454 1.00 97.31 183 GLU A O 1
ATOM 1332 N N . THR A 1 184 ? -15.367 -1.546 20.744 1.00 98.12 184 THR A N 1
ATOM 1333 C CA . THR A 1 184 ? -15.530 -2.162 19.421 1.00 98.12 184 THR A CA 1
ATOM 1334 C C . THR A 1 184 ? -15.581 -1.090 18.342 1.00 98.12 184 THR A C 1
ATOM 1336 O O . THR A 1 184 ? -16.180 -0.029 18.522 1.00 98.12 184 THR A O 1
ATOM 1339 N N . PHE A 1 185 ? -14.928 -1.366 17.214 1.00 98.56 185 PHE A N 1
ATOM 1340 C CA . PHE A 1 185 ? -14.975 -0.522 16.022 1.00 98.56 185 PHE A CA 1
ATOM 1341 C C . PHE A 1 185 ? -15.424 -1.377 14.839 1.00 98.56 185 PHE A C 1
ATOM 1343 O O . PHE A 1 185 ? -14.605 -1.824 14.033 1.00 98.56 185 PHE A O 1
ATOM 1350 N N . ASN A 1 186 ? -16.726 -1.658 14.788 1.00 98.56 186 ASN A N 1
ATOM 1351 C CA . ASN A 1 186 ? -17.367 -2.345 13.675 1.00 98.56 186 ASN A CA 1
ATOM 1352 C C . ASN A 1 186 ? -18.330 -1.379 12.985 1.00 98.56 186 ASN A C 1
ATOM 1354 O O . ASN A 1 186 ? -19.192 -0.789 13.629 1.00 98.56 186 ASN A O 1
ATOM 1358 N N . VAL A 1 187 ? -18.193 -1.212 11.672 1.00 98.56 187 VAL A N 1
ATOM 1359 C CA . VAL A 1 187 ? -19.018 -0.279 10.895 1.00 98.56 187 VAL A CA 1
ATOM 1360 C C . VAL A 1 187 ? -20.074 -1.080 10.146 1.00 98.56 187 VAL A C 1
ATOM 1362 O O . VAL A 1 187 ? -19.754 -1.719 9.142 1.00 98.56 187 VAL A O 1
ATOM 1365 N N . GLY A 1 188 ? -21.321 -1.044 10.620 1.00 97.56 188 GLY A N 1
ATOM 1366 C CA . GLY A 1 188 ? -22.452 -1.729 9.986 1.00 97.56 188 GLY A CA 1
ATOM 1367 C C . GLY A 1 188 ? -22.690 -1.292 8.538 1.00 97.56 188 GLY A C 1
ATOM 1368 O O . GLY A 1 188 ? -22.306 -0.194 8.129 1.00 97.56 188 GLY A O 1
ATOM 1369 N N . LYS A 1 189 ? -23.317 -2.159 7.735 1.00 95.69 189 LYS A N 1
ATOM 1370 C CA . LYS A 1 189 ? -23.488 -1.978 6.279 1.00 95.69 189 LYS A CA 1
ATOM 1371 C C . LYS A 1 189 ? -24.203 -0.673 5.902 1.00 95.69 189 LYS A C 1
ATOM 1373 O O . LYS A 1 189 ? -23.950 -0.120 4.830 1.00 95.69 189 LYS A O 1
ATOM 1378 N N . ARG A 1 190 ? -25.081 -0.153 6.765 1.00 95.62 190 ARG A N 1
ATOM 1379 C CA . ARG A 1 190 ? -25.820 1.101 6.547 1.00 95.62 190 ARG A CA 1
ATOM 1380 C C . ARG A 1 190 ? -25.279 2.247 7.401 1.00 95.62 190 ARG A C 1
ATOM 1382 O O . ARG A 1 190 ? -25.935 3.281 7.512 1.00 95.62 190 ARG A O 1
ATOM 1389 N N . THR A 1 191 ? -24.081 2.087 7.956 1.00 98.00 191 THR A N 1
ATOM 1390 C CA . THR A 1 191 ? -23.399 3.088 8.774 1.00 98.00 191 THR A CA 1
ATOM 1391 C C . THR A 1 191 ? -22.328 3.819 7.969 1.00 98.00 191 THR A C 1
ATOM 1393 O O . THR A 1 191 ? -21.572 3.210 7.215 1.00 98.00 191 THR A O 1
ATOM 1396 N N . THR A 1 192 ? -22.246 5.135 8.131 1.00 98.50 192 THR A N 1
ATOM 1397 C CA . THR A 1 192 ? -21.134 5.969 7.662 1.00 98.50 192 THR A CA 1
ATOM 1398 C C . THR A 1 192 ? -20.445 6.582 8.869 1.00 98.50 192 THR A C 1
ATOM 1400 O O . THR A 1 192 ? -21.104 7.248 9.658 1.00 98.50 192 THR A O 1
ATOM 1403 N N . VAL A 1 193 ? -19.138 6.383 9.013 1.00 98.69 193 VAL A N 1
ATOM 1404 C CA . VAL A 1 193 ? -18.317 7.111 9.988 1.00 98.69 193 VAL A CA 1
ATOM 1405 C C . VAL A 1 193 ? -17.646 8.269 9.266 1.00 98.69 193 VAL A C 1
ATOM 1407 O O . VAL A 1 193 ? -16.891 8.056 8.320 1.00 98.69 193 VAL A O 1
ATOM 1410 N N . ASP A 1 194 ? -17.957 9.485 9.690 1.00 98.56 194 ASP A N 1
ATOM 1411 C CA . ASP A 1 194 ? -17.528 10.732 9.066 1.00 98.56 194 ASP A CA 1
ATOM 1412 C C . ASP A 1 194 ? -16.638 11.509 10.042 1.00 98.56 194 ASP A C 1
ATOM 1414 O O . ASP A 1 194 ? -17.108 12.088 11.027 1.00 98.56 194 ASP A O 1
ATOM 1418 N N . PHE A 1 195 ? -15.330 11.481 9.789 1.00 98.69 195 PHE A N 1
ATOM 1419 C CA . PHE A 1 195 ? -14.351 12.230 10.568 1.00 98.69 195 PHE A CA 1
ATOM 1420 C C . PHE A 1 195 ? -14.214 13.640 9.996 1.00 98.69 195 PHE A C 1
ATOM 1422 O O . PHE A 1 195 ? -13.631 13.843 8.927 1.00 98.69 195 PHE A O 1
ATOM 1429 N N . LYS A 1 196 ? -14.697 14.634 10.745 1.00 98.31 196 LYS A N 1
ATOM 1430 C CA . LYS A 1 196 ? -14.496 16.051 10.426 1.00 98.31 196 LYS A CA 1
ATOM 1431 C C . LYS A 1 196 ? -13.123 16.484 10.924 1.00 98.31 196 LYS A C 1
ATOM 1433 O O . LYS A 1 196 ? -12.959 16.833 12.093 1.00 98.31 196 LYS A O 1
ATOM 1438 N N . GLN A 1 197 ? -12.145 16.438 10.026 1.00 96.69 197 GLN A N 1
ATOM 1439 C CA . GLN A 1 197 ? -10.749 16.794 10.277 1.00 96.69 197 GLN A CA 1
ATOM 1440 C C . GLN A 1 197 ? -10.179 17.624 9.120 1.00 96.69 197 GLN A C 1
ATOM 1442 O O . GLN A 1 197 ? -10.723 17.596 8.021 1.00 96.69 197 GLN A O 1
ATOM 1447 N N . GLN A 1 198 ? -9.088 18.358 9.352 1.00 95.81 198 GLN A N 1
ATOM 1448 C CA . GLN A 1 198 ? -8.348 19.007 8.262 1.00 95.81 198 GLN A CA 1
ATOM 1449 C C . GLN A 1 198 ? -7.527 17.970 7.475 1.00 95.81 198 GLN A C 1
ATOM 1451 O O . GLN A 1 198 ? -7.284 16.859 7.950 1.00 95.81 198 GLN A O 1
ATOM 1456 N N . ALA A 1 199 ? -7.093 18.316 6.262 1.00 92.44 199 ALA A N 1
ATOM 1457 C CA . ALA A 1 199 ? -6.426 17.370 5.364 1.00 92.44 199 ALA A CA 1
ATOM 1458 C C . ALA A 1 199 ? -5.066 16.862 5.884 1.00 92.44 199 ALA A C 1
ATOM 1460 O O . ALA A 1 199 ? -4.640 15.760 5.548 1.00 92.44 199 ALA A O 1
ATOM 1461 N N . ASP A 1 200 ? -4.370 17.653 6.693 1.00 93.62 200 ASP A N 1
ATOM 1462 C CA . ASP A 1 200 ? -3.091 17.324 7.327 1.00 93.62 200 ASP A CA 1
ATOM 1463 C C . ASP A 1 200 ? -3.244 16.706 8.727 1.00 93.62 200 ASP A C 1
ATOM 1465 O O . ASP A 1 200 ? -2.257 16.264 9.316 1.00 93.62 200 ASP A O 1
ATOM 1469 N N . TRP A 1 201 ? -4.471 16.622 9.248 1.00 97.69 201 TRP A N 1
ATOM 1470 C CA . TRP A 1 201 ? -4.755 16.031 10.553 1.00 97.69 201 TRP A CA 1
ATOM 1471 C C . TRP A 1 201 ? -4.803 14.503 10.495 1.00 97.69 201 TRP A C 1
ATOM 1473 O O . TRP A 1 201 ? -4.983 13.889 9.436 1.00 97.69 201 TRP A O 1
ATOM 1483 N N . ALA A 1 202 ? -4.629 13.881 11.660 1.00 98.50 202 ALA A N 1
ATOM 1484 C CA . ALA A 1 202 ? -4.680 12.437 11.823 1.00 98.50 202 ALA A CA 1
ATOM 1485 C C . ALA A 1 202 ? -5.498 12.019 13.047 1.00 98.50 202 ALA A C 1
ATOM 1487 O O . ALA A 1 202 ? -5.352 12.586 14.132 1.00 98.50 202 ALA A O 1
ATOM 1488 N N . VAL A 1 203 ? -6.283 10.955 12.893 1.00 98.81 203 VAL A N 1
ATOM 1489 C CA . VAL A 1 203 ? -7.002 10.292 13.986 1.00 98.81 203 VAL A CA 1
ATOM 1490 C C . VAL A 1 203 ? -6.549 8.843 14.139 1.00 98.81 203 VAL A C 1
ATOM 1492 O O . VAL A 1 203 ? -6.540 8.078 13.175 1.00 98.81 203 VAL A O 1
ATOM 1495 N N . LEU A 1 204 ? -6.190 8.454 15.362 1.00 98.81 204 LEU A N 1
ATOM 1496 C CA . LEU A 1 204 ? -5.948 7.073 15.770 1.00 98.81 204 LEU A CA 1
ATOM 1497 C C . LEU A 1 204 ? -7.205 6.515 16.444 1.00 98.81 204 LEU A C 1
ATOM 1499 O O . LEU A 1 204 ? -7.559 6.921 17.544 1.00 98.81 204 LEU A O 1
ATOM 1503 N N . ASN A 1 205 ? -7.843 5.548 15.795 1.00 98.81 205 ASN A N 1
ATOM 1504 C CA . ASN A 1 205 ? -8.905 4.712 16.338 1.00 98.81 205 ASN A CA 1
ATOM 1505 C C . ASN A 1 205 ? -8.274 3.425 16.875 1.00 98.81 205 ASN A C 1
ATOM 1507 O O . ASN A 1 205 ? -7.915 2.536 16.100 1.00 98.81 205 ASN A O 1
ATOM 1511 N N . ARG A 1 206 ? -8.105 3.329 18.193 1.00 98.50 206 ARG A N 1
ATOM 1512 C CA . ARG A 1 206 ? -7.547 2.147 18.857 1.00 98.50 206 ARG A CA 1
ATOM 1513 C C . ARG A 1 206 ? -8.668 1.263 19.379 1.00 98.50 206 ARG A C 1
ATOM 1515 O O . ARG A 1 206 ? -9.536 1.749 20.092 1.00 98.50 206 ARG A O 1
ATOM 1522 N N . VAL A 1 207 ? -8.626 -0.026 19.064 1.00 98.25 207 VAL A N 1
ATOM 1523 C CA . VAL A 1 207 ? -9.666 -0.985 19.453 1.00 98.25 207 VAL A CA 1
ATOM 1524 C C . VAL A 1 207 ? -9.165 -1.911 20.555 1.00 98.25 207 VAL A C 1
ATOM 1526 O O . VAL A 1 207 ? -8.151 -2.592 20.389 1.00 98.25 207 VAL A O 1
ATOM 1529 N N . ASN A 1 208 ? -9.916 -1.969 21.650 1.00 95.69 208 ASN A N 1
ATOM 1530 C CA . ASN A 1 208 ? -9.662 -2.788 22.831 1.00 95.69 208 ASN A CA 1
ATOM 1531 C C . ASN A 1 208 ? -10.801 -3.808 23.030 1.00 95.69 208 ASN A C 1
ATOM 1533 O O . ASN A 1 208 ? -11.391 -3.867 24.106 1.00 95.69 208 ASN A O 1
ATOM 1537 N N . ASP A 1 209 ? -11.126 -4.601 21.997 1.00 93.81 209 ASP A N 1
ATOM 1538 C CA . ASP A 1 209 ? -12.246 -5.561 22.055 1.00 93.81 209 ASP A CA 1
ATOM 1539 C C . ASP A 1 209 ? -12.022 -6.598 23.178 1.00 93.81 209 ASP A C 1
ATOM 1541 O O . ASP A 1 209 ? -11.057 -7.372 23.100 1.00 93.81 209 ASP A O 1
ATOM 1545 N N . PRO A 1 210 ? -12.902 -6.656 24.205 1.00 90.81 210 PRO A N 1
ATOM 1546 C CA . PRO A 1 210 ? -12.773 -7.583 25.332 1.00 90.81 210 PRO A CA 1
ATOM 1547 C C . PRO A 1 210 ? -12.804 -9.061 24.925 1.00 90.81 210 PRO A C 1
ATOM 1549 O O . PRO A 1 210 ? -12.290 -9.914 25.644 1.00 90.81 210 PRO A O 1
ATOM 1552 N N . GLN A 1 211 ? -13.404 -9.370 23.774 1.00 93.94 211 GLN A N 1
ATOM 1553 C CA . GLN A 1 211 ? -13.503 -10.710 23.197 1.00 93.94 211 GLN A CA 1
ATOM 1554 C C . GLN A 1 211 ? -12.389 -10.999 22.178 1.00 93.94 211 GLN A C 1
ATOM 1556 O O . GLN A 1 211 ? -12.423 -12.035 21.517 1.00 93.94 211 GLN A O 1
ATOM 1561 N N . ALA A 1 212 ? -11.409 -10.099 22.036 1.00 93.81 212 ALA A N 1
ATOM 1562 C CA . ALA A 1 212 ? -10.274 -10.229 21.125 1.00 93.81 212 ALA A CA 1
ATOM 1563 C C . ALA A 1 212 ? -10.672 -10.469 19.652 1.00 93.81 212 ALA A C 1
ATOM 1565 O O . ALA A 1 212 ? -10.023 -11.230 18.933 1.00 93.81 212 ALA A O 1
ATOM 1566 N N . ARG A 1 213 ? -11.747 -9.818 19.190 1.00 96.44 213 ARG A N 1
ATOM 1567 C CA . ARG A 1 213 ? -12.259 -9.968 17.819 1.00 96.44 213 ARG A CA 1
ATOM 1568 C C . ARG A 1 213 ? -11.671 -8.928 16.857 1.00 96.44 213 ARG A C 1
ATOM 1570 O O . ARG A 1 213 ? -11.319 -7.818 17.278 1.00 96.44 213 ARG A O 1
ATOM 1577 N N . PRO A 1 214 ? -11.572 -9.264 15.558 1.00 97.75 214 PRO A N 1
ATOM 1578 C CA . PRO A 1 214 ? -11.197 -8.303 14.532 1.00 97.75 214 PRO A CA 1
ATOM 1579 C C . PRO A 1 214 ? -12.302 -7.266 14.300 1.00 97.75 214 PRO A C 1
ATOM 1581 O O . PRO A 1 214 ? -13.487 -7.557 14.467 1.00 97.75 214 PRO A O 1
ATOM 1584 N N . SER A 1 215 ? -11.908 -6.080 13.842 1.00 98.62 215 SER A N 1
ATOM 1585 C CA . SER A 1 215 ? -12.838 -5.041 13.391 1.00 98.62 215 SER A CA 1
ATOM 1586 C C . SER A 1 215 ? -13.503 -5.444 12.078 1.00 98.62 215 SER A C 1
ATOM 1588 O O . SER A 1 215 ? -12.816 -5.833 11.137 1.00 98.62 215 SER A O 1
ATOM 1590 N N . GLN A 1 216 ? -14.824 -5.315 11.998 1.00 98.44 216 GLN A N 1
ATOM 1591 C CA . GLN A 1 216 ? -15.630 -5.624 10.816 1.00 98.44 216 GLN A CA 1
ATOM 1592 C C . GLN A 1 216 ? -16.139 -4.329 10.181 1.00 98.44 216 GLN A C 1
ATOM 1594 O O . GLN A 1 216 ? -17.011 -3.654 10.728 1.00 98.44 216 GLN A O 1
ATOM 1599 N N . ILE A 1 217 ? -15.599 -3.970 9.019 1.00 98.69 217 ILE A N 1
ATOM 1600 C CA . ILE A 1 217 ? -15.969 -2.766 8.275 1.00 98.69 217 ILE A CA 1
ATOM 1601 C C . ILE A 1 217 ? -16.851 -3.185 7.099 1.00 98.69 217 ILE A C 1
ATOM 1603 O O . ILE A 1 217 ? -16.388 -3.800 6.138 1.00 98.69 217 ILE A O 1
ATOM 1607 N N . GLN A 1 218 ? -18.141 -2.869 7.177 1.00 98.38 218 GLN A N 1
ATOM 1608 C CA . GLN A 1 218 ? -19.124 -3.162 6.130 1.00 98.38 218 GLN A CA 1
ATOM 1609 C C . GLN A 1 218 ? -19.744 -1.919 5.508 1.00 98.38 218 GLN A C 1
ATOM 1611 O O . GLN A 1 218 ? -20.156 -1.956 4.347 1.00 98.38 218 GLN A O 1
ATOM 1616 N N . GLY A 1 219 ? -19.807 -0.834 6.271 1.00 97.94 219 GLY A N 1
ATOM 1617 C CA . GLY A 1 219 ? -20.298 0.456 5.814 1.00 97.94 219 GLY A CA 1
ATOM 1618 C C . GLY A 1 219 ? -19.207 1.355 5.243 1.00 97.94 219 GLY A C 1
ATOM 1619 O O . GLY A 1 219 ? -18.262 0.906 4.588 1.00 97.94 219 GLY A O 1
ATOM 1620 N N . GLN A 1 220 ? -19.378 2.654 5.470 1.00 98.44 220 GLN A N 1
ATOM 1621 C CA . GLN A 1 220 ? -18.547 3.701 4.889 1.00 98.44 220 GLN A CA 1
ATOM 1622 C C . GLN A 1 220 ? -17.660 4.366 5.943 1.00 98.44 220 GLN A C 1
ATOM 1624 O O . GLN A 1 220 ? -18.104 4.614 7.063 1.00 98.44 220 GLN A O 1
ATOM 1629 N N . ILE A 1 221 ? -16.431 4.710 5.568 1.00 98.75 221 ILE A N 1
ATOM 1630 C CA . ILE A 1 221 ? -15.537 5.573 6.350 1.00 98.75 221 ILE A CA 1
ATOM 1631 C C . ILE A 1 221 ? -15.131 6.743 5.462 1.00 98.75 221 ILE A C 1
ATOM 1633 O O . ILE A 1 221 ? -14.638 6.523 4.356 1.00 98.75 221 ILE A O 1
ATOM 1637 N N . LYS A 1 222 ? -15.337 7.969 5.945 1.00 98.44 222 LYS A N 1
ATOM 1638 C CA . LYS A 1 222 ? -15.030 9.207 5.227 1.00 98.44 222 LYS A CA 1
ATOM 1639 C C . LYS A 1 222 ? -14.178 10.129 6.079 1.00 98.44 222 LYS A C 1
ATOM 1641 O O . LYS A 1 222 ? -14.476 10.315 7.260 1.00 98.44 222 LYS A O 1
ATOM 1646 N N . ALA A 1 223 ? -13.135 10.701 5.485 1.00 97.94 223 ALA A N 1
ATOM 1647 C CA . ALA A 1 223 ? -12.338 11.734 6.135 1.00 97.94 223 ALA A CA 1
ATOM 1648 C C . ALA A 1 223 ? -11.496 12.547 5.143 1.00 97.94 223 ALA A C 1
ATOM 1650 O O . ALA A 1 223 ? -10.924 11.988 4.213 1.00 97.94 223 ALA A O 1
ATOM 1651 N N . ASP A 1 224 ? -11.299 13.837 5.406 1.00 95.50 224 ASP A N 1
ATOM 1652 C CA . ASP A 1 224 ? -10.417 14.668 4.568 1.00 95.50 224 ASP A CA 1
ATOM 1653 C C . ASP A 1 224 ? -8.922 14.451 4.864 1.00 95.50 224 ASP A C 1
ATOM 1655 O O . ASP A 1 224 ? -8.076 14.718 4.012 1.00 95.50 224 ASP A O 1
ATOM 1659 N N . GLY A 1 225 ? -8.590 13.968 6.066 1.00 96.75 225 GLY A N 1
ATOM 1660 C CA . GLY A 1 225 ? -7.224 13.721 6.542 1.00 96.75 225 GLY A CA 1
ATOM 1661 C C . GLY A 1 225 ? -6.849 12.239 6.658 1.00 96.75 225 GLY A C 1
ATOM 1662 O O . GLY A 1 225 ? -7.308 11.388 5.891 1.00 96.75 225 GLY A O 1
ATOM 1663 N N . THR A 1 226 ? -5.999 11.924 7.636 1.00 98.19 226 THR A N 1
ATOM 1664 C CA . THR A 1 226 ? -5.511 10.563 7.906 1.00 98.19 226 THR A CA 1
ATOM 1665 C C . THR A 1 226 ? -6.409 9.829 8.899 1.00 98.19 226 THR A C 1
ATOM 1667 O O . THR A 1 226 ? -6.677 10.343 9.983 1.00 98.19 226 THR A O 1
ATOM 1670 N N . VAL A 1 227 ? -6.833 8.609 8.573 1.00 98.81 227 VAL A N 1
ATOM 1671 C CA . VAL A 1 227 ? -7.544 7.706 9.488 1.00 98.81 227 VAL A CA 1
ATOM 1672 C C . VAL A 1 227 ? -6.677 6.485 9.750 1.00 98.81 227 VAL A C 1
ATOM 1674 O O . VAL A 1 227 ? -6.353 5.732 8.834 1.00 98.81 227 VAL A O 1
ATOM 1677 N N . LEU A 1 228 ? -6.314 6.277 11.011 1.00 98.88 228 LEU A N 1
ATOM 1678 C CA . LEU A 1 228 ? -5.556 5.120 11.463 1.00 98.88 228 LEU A CA 1
ATOM 1679 C C . LEU A 1 228 ? -6.455 4.235 12.327 1.00 98.88 228 LEU A C 1
ATOM 1681 O O . LEU A 1 228 ? -6.991 4.693 13.330 1.00 98.88 228 LEU A O 1
ATOM 1685 N N . ILE A 1 229 ? -6.644 2.979 11.934 1.00 98.81 229 ILE A N 1
ATOM 1686 C CA . ILE A 1 229 ? -7.416 1.970 12.664 1.00 98.81 229 ILE A CA 1
ATOM 1687 C C . ILE A 1 229 ? -6.420 0.943 13.190 1.00 98.81 229 ILE A C 1
ATOM 1689 O O . ILE A 1 229 ? -5.776 0.251 12.404 1.00 98.81 229 ILE A O 1
ATOM 1693 N N . ALA A 1 230 ? -6.285 0.852 14.510 1.00 98.62 230 ALA A N 1
ATOM 1694 C CA . ALA A 1 230 ? -5.380 -0.071 15.180 1.00 98.62 230 ALA A CA 1
ATOM 1695 C C . ALA A 1 230 ? -6.181 -1.111 15.974 1.00 98.62 230 ALA A C 1
ATOM 1697 O O . ALA A 1 230 ? -6.728 -0.807 17.036 1.00 98.62 230 ALA A O 1
ATOM 1698 N N . ASN A 1 231 ? -6.233 -2.344 15.470 1.00 98.44 231 ASN A N 1
ATOM 1699 C CA . ASN A 1 231 ? -6.840 -3.483 16.158 1.00 98.44 231 ASN A CA 1
ATOM 1700 C C . ASN A 1 231 ? -5.943 -4.711 16.005 1.00 98.44 231 ASN A C 1
ATOM 1702 O O . ASN A 1 231 ? -6.019 -5.414 15.001 1.00 98.44 231 ASN A O 1
ATOM 1706 N N . ARG A 1 232 ? -5.130 -5.010 17.025 1.00 96.75 232 ARG A N 1
ATOM 1707 C CA . ARG A 1 232 ? -4.173 -6.134 17.019 1.00 96.75 232 ARG A CA 1
ATOM 1708 C C . ARG A 1 232 ? -4.784 -7.498 16.673 1.00 96.75 232 ARG A C 1
ATOM 1710 O O . ARG A 1 232 ? -4.044 -8.398 16.296 1.00 96.75 232 ARG A O 1
ATOM 1717 N N . ASN A 1 233 ? -6.098 -7.664 16.830 1.00 97.69 233 ASN A N 1
ATOM 1718 C CA . ASN A 1 233 ? -6.799 -8.920 16.564 1.00 97.69 233 ASN A CA 1
ATOM 1719 C C . ASN A 1 233 ? -7.140 -9.097 15.073 1.00 97.69 233 ASN A C 1
ATOM 1721 O O . ASN A 1 233 ? -7.406 -10.210 14.629 1.00 97.69 233 ASN A O 1
ATOM 1725 N N . GLY A 1 234 ? -7.109 -8.016 14.290 1.00 98.44 234 GLY A N 1
ATOM 1726 C CA . GLY A 1 234 ? -7.361 -8.018 12.853 1.00 98.44 234 GLY A CA 1
ATOM 1727 C C . GLY A 1 234 ? -8.363 -6.954 12.416 1.00 98.44 234 GLY A C 1
ATOM 1728 O O . GLY A 1 234 ? -9.072 -6.357 13.227 1.00 98.44 234 GLY A O 1
ATOM 1729 N N . ILE A 1 235 ? -8.412 -6.712 11.109 1.00 98.88 235 ILE A N 1
ATOM 1730 C CA . ILE A 1 235 ? -9.316 -5.749 10.473 1.00 98.88 235 ILE A CA 1
ATOM 1731 C C . ILE A 1 235 ? -9.809 -6.367 9.166 1.00 98.88 235 ILE A C 1
ATOM 1733 O O . ILE A 1 235 ? -9.002 -6.776 8.335 1.00 98.88 235 ILE A O 1
ATOM 1737 N N . VAL A 1 236 ? -11.124 -6.421 8.980 1.00 98.75 236 VAL A N 1
ATOM 1738 C CA . VAL A 1 236 ? -11.771 -6.968 7.785 1.00 98.75 236 VAL A CA 1
ATOM 1739 C C . VAL A 1 236 ? -12.607 -5.877 7.125 1.00 98.75 236 VAL A C 1
ATOM 1741 O O . VAL A 1 236 ? -13.567 -5.380 7.710 1.00 98.75 236 VAL A O 1
ATOM 1744 N N . PHE A 1 237 ? -12.256 -5.519 5.895 1.00 98.88 237 PHE A N 1
ATOM 1745 C CA . PHE A 1 237 ? -13.070 -4.707 4.997 1.00 98.88 237 PHE A CA 1
ATOM 1746 C C . PHE A 1 237 ? -13.894 -5.653 4.126 1.00 98.88 237 PHE A C 1
ATOM 1748 O O . PHE A 1 237 ? -13.356 -6.313 3.239 1.00 98.88 237 PHE A O 1
ATOM 1755 N N . SER A 1 238 ? -15.186 -5.766 4.416 1.00 98.25 238 SER A N 1
ATOM 1756 C CA . SER A 1 238 ? -16.087 -6.662 3.682 1.00 98.25 238 SER A CA 1
ATOM 1757 C C . SER A 1 238 ? -16.433 -6.131 2.289 1.00 98.25 238 SER A C 1
ATOM 1759 O O . SER A 1 238 ? -16.268 -4.945 2.007 1.00 98.25 238 SER A O 1
ATOM 1761 N N . GLY A 1 239 ? -16.992 -6.983 1.427 1.00 97.88 239 GLY A N 1
ATOM 1762 C CA . GLY A 1 239 ? -17.305 -6.626 0.040 1.00 97.88 239 GLY A CA 1
ATOM 1763 C C . GLY A 1 239 ? -18.243 -5.423 -0.152 1.00 97.88 239 GLY A C 1
ATOM 1764 O O . GLY A 1 239 ? -18.242 -4.805 -1.215 1.00 97.88 239 GLY A O 1
ATOM 1765 N N . SER A 1 240 ? -19.021 -5.031 0.863 1.00 97.44 240 SER A N 1
ATOM 1766 C CA . SER A 1 240 ? -19.863 -3.827 0.805 1.00 97.44 240 SER A CA 1
ATOM 1767 C C . SER A 1 240 ? -19.137 -2.543 1.221 1.00 97.44 240 SER A C 1
ATOM 1769 O O . SER A 1 240 ? -19.630 -1.445 0.930 1.00 97.44 240 SER A O 1
ATOM 1771 N N . SER A 1 241 ? -17.973 -2.648 1.866 1.00 98.56 241 SER A N 1
ATOM 1772 C CA . SER A 1 241 ? -17.306 -1.511 2.494 1.00 98.56 241 SER A CA 1
ATOM 1773 C C . SER A 1 241 ? -16.831 -0.477 1.478 1.00 98.56 241 SER A C 1
ATOM 1775 O O . SER A 1 241 ? -16.518 -0.793 0.322 1.00 98.56 241 SER A O 1
ATOM 1777 N N . GLN A 1 242 ? -16.789 0.779 1.917 1.00 98.50 242 GLN A N 1
ATOM 1778 C CA . GLN A 1 242 ? -16.190 1.883 1.168 1.00 98.50 242 GLN A CA 1
ATOM 1779 C C . GLN A 1 242 ? -15.396 2.756 2.127 1.00 98.50 242 GLN A C 1
ATOM 1781 O O . GLN A 1 242 ? -15.914 3.209 3.145 1.00 98.50 242 GLN A O 1
ATOM 1786 N N . THR A 1 243 ? -14.135 2.994 1.817 1.00 98.75 243 THR A N 1
ATOM 1787 C CA . THR A 1 243 ? -13.297 3.906 2.585 1.00 98.75 243 THR A CA 1
ATOM 1788 C C . THR A 1 243 ? -12.762 4.967 1.651 1.00 98.75 243 THR A C 1
ATOM 1790 O O . THR A 1 243 ? -12.034 4.642 0.722 1.00 98.75 243 THR A O 1
ATOM 1793 N N . ASP A 1 244 ? -13.117 6.218 1.918 1.00 98.19 244 ASP A N 1
ATOM 1794 C CA . ASP A 1 244 ? -12.686 7.386 1.160 1.00 98.19 244 ASP A CA 1
ATOM 1795 C C . ASP A 1 244 ? -11.992 8.342 2.137 1.00 98.19 244 ASP A C 1
ATOM 1797 O O . ASP A 1 244 ? -12.630 9.021 2.942 1.00 98.19 244 ASP A O 1
ATOM 1801 N N . THR A 1 245 ? -10.661 8.341 2.123 1.00 97.75 245 THR A N 1
ATOM 1802 C CA . THR A 1 245 ? -9.844 9.141 3.055 1.00 97.75 245 THR A CA 1
ATOM 1803 C C . THR A 1 245 ? -8.703 9.819 2.315 1.00 97.75 245 THR A C 1
ATOM 1805 O O . THR A 1 245 ? -8.385 9.409 1.205 1.00 97.75 245 THR A O 1
ATOM 1808 N N . ARG A 1 246 ? -8.014 10.813 2.888 1.00 96.31 246 ARG A N 1
ATOM 1809 C CA . ARG A 1 246 ? -6.714 11.189 2.310 1.00 96.31 246 ARG A CA 1
ATOM 1810 C C . ARG A 1 246 ? -5.708 10.076 2.543 1.00 96.31 246 ARG A C 1
ATOM 1812 O O . ARG A 1 246 ? -5.136 9.591 1.582 1.00 96.31 246 ARG A O 1
ATOM 1819 N N . ASN A 1 247 ? -5.517 9.659 3.791 1.00 98.00 247 ASN A N 1
ATOM 1820 C CA . ASN A 1 247 ? -4.654 8.528 4.112 1.00 98.00 247 ASN A CA 1
ATOM 1821 C C . ASN A 1 247 ? -5.411 7.517 4.970 1.00 98.00 247 ASN A C 1
ATOM 1823 O O . ASN A 1 247 ? -6.065 7.901 5.940 1.00 98.00 247 ASN A O 1
ATOM 1827 N N . LEU A 1 248 ? -5.245 6.235 4.667 1.00 98.75 248 LEU A N 1
ATOM 1828 C CA . LEU A 1 248 ? -5.730 5.136 5.488 1.00 98.75 248 LEU A CA 1
ATOM 1829 C C . LEU A 1 248 ? -4.544 4.346 6.030 1.00 98.75 248 LEU A C 1
ATOM 1831 O O . LEU A 1 248 ? -3.667 3.933 5.274 1.00 98.75 248 LEU A O 1
ATOM 1835 N N . VAL A 1 249 ? -4.564 4.060 7.327 1.00 98.88 249 VAL A N 1
ATOM 1836 C CA . VAL A 1 249 ? -3.686 3.062 7.936 1.00 98.88 249 VAL A CA 1
ATOM 1837 C C . VAL A 1 249 ? -4.543 2.037 8.656 1.00 98.88 249 VAL A C 1
ATOM 1839 O O . VAL A 1 249 ? -5.171 2.354 9.660 1.00 98.88 249 VAL A O 1
ATOM 1842 N N . ALA A 1 250 ? -4.577 0.807 8.159 1.00 98.88 250 ALA A N 1
ATOM 1843 C CA . ALA A 1 250 ? -5.235 -0.304 8.834 1.00 98.88 250 ALA A CA 1
ATOM 1844 C C . ALA A 1 250 ? -4.154 -1.207 9.426 1.00 98.88 250 ALA A C 1
ATOM 1846 O O . ALA A 1 250 ? -3.467 -1.921 8.698 1.00 98.88 250 ALA A O 1
ATOM 1847 N N . ALA A 1 251 ? -3.983 -1.148 10.742 1.00 98.69 251 ALA A N 1
ATOM 1848 C CA . ALA A 1 251 ? -2.941 -1.867 11.451 1.00 98.69 251 ALA A CA 1
ATOM 1849 C C . ALA A 1 251 ? -3.539 -2.925 12.383 1.00 98.69 251 ALA A C 1
ATOM 1851 O O . ALA A 1 251 ? -4.102 -2.617 13.434 1.00 98.69 251 ALA A O 1
ATOM 1852 N N . ALA A 1 252 ? -3.329 -4.195 12.049 1.00 98.50 252 ALA A N 1
ATOM 1853 C CA . ALA A 1 252 ? -3.502 -5.318 12.961 1.00 98.50 252 ALA A CA 1
ATOM 1854 C C . ALA A 1 252 ? -2.310 -5.462 13.928 1.00 98.50 252 ALA A C 1
ATOM 1856 O O . ALA A 1 252 ? -1.804 -6.559 14.165 1.00 98.50 252 ALA A O 1
ATOM 1857 N N . ALA A 1 253 ? -1.861 -4.329 14.471 1.00 97.94 253 ALA A N 1
ATOM 1858 C CA . ALA A 1 253 ? -0.683 -4.161 15.312 1.00 97.94 253 ALA A CA 1
ATOM 1859 C C . ALA A 1 253 ? -0.925 -3.052 16.350 1.00 97.94 253 ALA A C 1
ATOM 1861 O O . ALA A 1 253 ? -1.879 -2.275 16.256 1.00 97.94 253 ALA A O 1
ATOM 1862 N N . LYS A 1 254 ? -0.049 -2.967 17.349 1.00 97.38 254 LYS A N 1
ATOM 1863 C CA . LYS A 1 254 ? -0.050 -1.931 18.380 1.00 97.38 254 LYS A CA 1
ATOM 1864 C C . LYS A 1 254 ? 0.749 -0.710 17.925 1.00 97.38 254 LYS A C 1
ATOM 1866 O O . LYS A 1 254 ? 1.843 -0.840 17.389 1.00 97.38 254 LYS A O 1
ATOM 1871 N N . ILE A 1 255 ? 0.225 0.475 18.230 1.00 97.81 255 ILE A N 1
ATOM 1872 C CA . ILE A 1 255 ? 0.939 1.757 18.195 1.00 97.81 255 ILE A CA 1
ATOM 1873 C C . ILE A 1 255 ? 0.690 2.487 19.520 1.00 97.81 255 ILE A C 1
ATOM 1875 O O . ILE A 1 255 ? -0.451 2.545 20.000 1.00 97.81 255 ILE A O 1
ATOM 1879 N N . SER A 1 256 ? 1.752 2.994 20.149 1.00 97.06 256 SER A N 1
ATOM 1880 C CA . SER A 1 256 ? 1.642 3.716 21.422 1.00 97.06 256 SER A CA 1
ATOM 1881 C C . SER A 1 256 ? 1.171 5.157 21.211 1.00 97.06 256 SER A C 1
ATOM 1883 O O . SER A 1 256 ? 1.323 5.726 20.126 1.00 97.06 256 SER A O 1
ATOM 1885 N N . ASP A 1 257 ? 0.598 5.754 22.257 1.00 97.06 257 ASP A N 1
ATOM 1886 C CA . ASP A 1 257 ? 0.204 7.165 22.243 1.00 97.06 257 ASP A CA 1
ATOM 1887 C C . ASP A 1 257 ? 1.403 8.072 21.981 1.00 97.06 257 ASP A C 1
ATOM 1889 O O . ASP A 1 257 ? 1.302 9.018 21.209 1.00 97.06 257 ASP A O 1
ATOM 1893 N N . GLU A 1 258 ? 2.541 7.777 22.600 1.00 97.00 258 GLU A N 1
ATOM 1894 C CA . GLU A 1 258 ? 3.773 8.555 22.496 1.00 97.00 258 GLU A CA 1
ATOM 1895 C C . GLU A 1 258 ? 4.321 8.514 21.070 1.00 97.00 258 GLU A C 1
ATOM 1897 O O . GLU A 1 258 ? 4.653 9.556 20.506 1.00 97.00 258 GLU A O 1
ATOM 1902 N N . GLN A 1 259 ? 4.362 7.325 20.458 1.00 97.44 259 GLN A N 1
ATOM 1903 C CA . GLN A 1 259 ? 4.783 7.151 19.070 1.00 97.44 259 GLN A CA 1
ATOM 1904 C C . GLN A 1 259 ? 3.880 7.950 18.121 1.00 97.44 259 GLN A C 1
ATOM 1906 O O . GLN A 1 259 ? 4.378 8.764 17.339 1.00 97.44 259 GLN A O 1
ATOM 1911 N N . PHE A 1 260 ? 2.557 7.791 18.238 1.00 98.06 260 PHE A N 1
ATOM 1912 C CA . PHE A 1 260 ? 1.599 8.507 17.396 1.00 98.06 260 PHE A CA 1
ATOM 1913 C C . PHE A 1 260 ? 1.674 10.030 17.597 1.00 98.06 260 PHE A C 1
ATOM 1915 O O . PHE A 1 260 ? 1.782 10.780 16.625 1.00 98.06 260 PHE A O 1
ATOM 1922 N N . LYS A 1 261 ? 1.688 10.500 18.851 1.00 96.94 261 LYS A N 1
ATOM 1923 C CA . LYS A 1 261 ? 1.727 11.931 19.193 1.00 96.94 261 LYS A CA 1
ATOM 1924 C C . LYS A 1 261 ? 3.039 12.604 18.842 1.00 96.94 261 LYS A C 1
ATOM 1926 O O . LYS A 1 261 ? 3.007 13.795 18.563 1.00 96.94 261 LYS A O 1
ATOM 1931 N N . ALA A 1 262 ? 4.171 11.905 18.869 1.00 96.25 262 ALA A N 1
ATOM 1932 C CA . ALA A 1 262 ? 5.463 12.504 18.548 1.00 96.25 262 ALA A CA 1
ATOM 1933 C C . ALA A 1 262 ? 5.769 12.419 17.047 1.00 96.25 262 ALA A C 1
ATOM 1935 O O . ALA A 1 262 ? 6.155 13.415 16.434 1.00 96.25 262 ALA A O 1
ATOM 1936 N N . ARG A 1 263 ? 5.575 11.243 16.438 1.00 95.38 263 ARG A N 1
ATOM 1937 C CA . ARG A 1 263 ? 6.116 10.910 15.106 1.00 95.38 263 ARG A CA 1
ATOM 1938 C C . ARG A 1 263 ? 5.081 10.331 14.138 1.00 95.38 263 ARG A C 1
ATOM 1940 O O . ARG A 1 263 ? 5.419 10.031 12.994 1.00 95.38 263 ARG A O 1
ATOM 1947 N N . GLY A 1 264 ? 3.827 10.180 14.563 1.00 96.88 264 GLY A N 1
ATOM 1948 C CA . GLY A 1 264 ? 2.800 9.514 13.769 1.00 96.88 264 GLY A CA 1
ATOM 1949 C C . GLY A 1 264 ? 3.210 8.076 13.455 1.00 96.88 264 GLY A C 1
ATOM 1950 O O . GLY A 1 264 ? 3.568 7.309 14.350 1.00 96.88 264 GLY A O 1
ATOM 1951 N N . ILE A 1 265 ? 3.191 7.723 12.171 1.00 97.00 265 ILE A N 1
ATOM 1952 C CA . ILE A 1 265 ? 3.531 6.374 11.702 1.00 97.00 265 ILE A CA 1
ATOM 1953 C C . ILE A 1 265 ? 5.036 6.119 11.585 1.00 97.00 265 ILE A C 1
ATOM 1955 O O . ILE A 1 265 ? 5.431 4.970 11.412 1.00 97.00 265 ILE A O 1
ATOM 1959 N N . TYR A 1 266 ? 5.877 7.155 11.651 1.00 97.19 266 TYR A N 1
ATOM 1960 C CA . TYR A 1 266 ? 7.297 7.027 11.328 1.00 97.19 266 TYR A CA 1
ATOM 1961 C C . TYR A 1 266 ? 8.127 6.556 12.518 1.00 97.19 266 TYR A C 1
ATOM 1963 O O . TYR A 1 266 ? 8.070 7.122 13.611 1.00 97.19 266 TYR A O 1
ATOM 1971 N N . SER A 1 267 ? 8.941 5.537 12.277 1.00 96.69 267 SER A N 1
ATOM 1972 C CA . SER A 1 267 ? 9.884 4.969 13.230 1.00 96.69 267 SER A CA 1
ATOM 1973 C C . SER A 1 267 ? 10.886 5.998 13.735 1.00 96.69 267 SER A C 1
ATOM 1975 O O . SER A 1 267 ? 11.435 6.794 12.971 1.00 96.69 267 SER A O 1
ATOM 1977 N N . ALA A 1 268 ? 11.168 5.942 15.036 1.00 93.69 268 ALA A N 1
ATOM 1978 C CA . ALA A 1 268 ? 12.305 6.648 15.604 1.00 93.69 268 ALA A CA 1
ATOM 1979 C C . ALA A 1 268 ? 13.610 6.041 15.069 1.00 93.69 268 ALA A C 1
ATOM 1981 O O . ALA A 1 268 ? 13.693 4.831 14.855 1.00 93.69 268 ALA A O 1
ATOM 1982 N N . GLN A 1 269 ? 14.622 6.883 14.874 1.00 89.56 269 GLN A N 1
ATOM 1983 C CA . GLN A 1 269 ? 15.972 6.444 14.551 1.00 89.56 269 GLN A CA 1
ATOM 1984 C C . GLN A 1 269 ? 16.914 6.901 15.663 1.00 89.56 269 GLN A C 1
ATOM 1986 O O . GLN A 1 269 ? 17.041 8.098 15.916 1.00 89.56 269 GLN A O 1
ATOM 1991 N N . GLU A 1 270 ? 17.568 5.949 16.319 1.00 84.88 270 GLU A N 1
ATOM 1992 C CA . GLU A 1 270 ? 18.487 6.183 17.433 1.00 84.88 270 GLU A CA 1
ATOM 1993 C C . GLU A 1 270 ? 19.811 5.477 17.135 1.00 84.88 270 GLU A C 1
ATOM 1995 O O . GLU A 1 270 ? 19.837 4.302 16.773 1.00 84.88 270 GLU A O 1
ATOM 2000 N N . SER A 1 271 ? 20.929 6.207 17.219 1.00 82.50 271 SER A N 1
ATOM 2001 C CA . SER A 1 271 ? 22.277 5.678 16.934 1.00 82.50 271 SER A CA 1
ATOM 2002 C C . SER A 1 271 ? 22.402 4.947 15.583 1.00 82.50 271 SER A C 1
ATOM 2004 O O . SER A 1 271 ? 23.177 4.004 15.443 1.00 82.50 271 SER A O 1
ATOM 2006 N N . GLY A 1 272 ? 21.630 5.376 14.579 1.00 79.94 272 GLY A N 1
ATOM 2007 C CA . GLY A 1 272 ? 21.621 4.795 13.233 1.00 79.94 272 GLY A CA 1
ATOM 2008 C C . GLY A 1 272 ? 20.682 3.597 13.036 1.00 79.94 272 GLY A C 1
ATOM 2009 O O . GLY A 1 272 ? 20.461 3.214 11.889 1.00 79.94 272 GLY A O 1
ATOM 2010 N N . ALA A 1 273 ? 20.074 3.054 14.094 1.00 86.50 273 ALA A N 1
ATOM 2011 C CA . ALA A 1 273 ? 19.099 1.965 14.019 1.00 86.50 273 ALA A CA 1
ATOM 2012 C C . ALA A 1 273 ? 17.660 2.491 14.131 1.00 86.50 273 ALA A C 1
ATOM 2014 O O . ALA A 1 273 ? 17.399 3.458 14.844 1.00 86.50 273 ALA A O 1
ATOM 2015 N N . TYR A 1 274 ? 16.722 1.856 13.427 1.00 92.19 274 TYR A N 1
ATOM 2016 C CA . TYR A 1 274 ? 15.302 2.194 13.521 1.00 92.19 274 TYR A CA 1
ATOM 2017 C C . TYR A 1 274 ? 14.600 1.350 14.583 1.00 92.19 274 TYR A C 1
ATOM 2019 O O . TYR A 1 274 ? 14.728 0.126 14.589 1.00 92.19 274 TYR A O 1
ATOM 2027 N N . THR A 1 275 ? 13.788 2.001 15.411 1.00 93.88 275 THR A N 1
ATOM 2028 C CA . THR A 1 275 ? 12.853 1.334 16.323 1.00 93.88 275 THR A CA 1
ATOM 2029 C C . THR A 1 275 ? 11.492 1.192 15.630 1.00 93.88 275 THR A C 1
ATOM 2031 O O . THR A 1 275 ? 10.985 2.185 15.094 1.00 93.88 275 THR A O 1
ATOM 2034 N N . PRO A 1 276 ? 10.870 -0.003 15.608 1.00 96.25 276 PRO A N 1
ATOM 2035 C CA . PRO A 1 276 ? 9.566 -0.200 14.974 1.00 96.25 276 PRO A CA 1
ATOM 2036 C C . PRO A 1 276 ? 8.499 0.767 15.506 1.00 96.25 276 PRO A C 1
ATOM 2038 O O . PRO A 1 276 ? 8.377 0.954 16.715 1.00 96.25 276 PRO A O 1
ATOM 2041 N N . SER A 1 277 ? 7.725 1.385 14.610 1.00 97.44 277 SER A N 1
ATOM 2042 C CA . SER A 1 277 ? 6.610 2.270 14.985 1.00 97.44 277 SER A CA 1
ATOM 2043 C C . SER A 1 277 ? 5.324 1.501 15.288 1.00 97.44 277 SER A C 1
ATOM 2045 O O . SER A 1 277 ? 4.463 2.002 16.013 1.00 97.44 277 SER A O 1
ATOM 2047 N N . PHE A 1 278 ? 5.215 0.274 14.773 1.00 98.38 278 PHE A N 1
ATOM 2048 C CA . PHE A 1 278 ? 4.145 -0.665 15.085 1.00 98.38 278 PHE A CA 1
ATOM 2049 C C . PHE A 1 278 ? 4.734 -1.979 15.595 1.00 98.38 278 PHE A C 1
ATOM 2051 O O . PHE A 1 278 ? 5.686 -2.506 15.011 1.00 98.38 278 PHE A O 1
ATOM 2058 N N . THR A 1 279 ? 4.150 -2.519 16.662 1.00 97.75 279 THR A N 1
ATOM 2059 C CA . THR A 1 279 ? 4.615 -3.741 17.336 1.00 97.75 279 THR A CA 1
ATOM 2060 C C . THR A 1 279 ? 3.478 -4.726 17.570 1.00 97.75 279 THR A C 1
ATOM 2062 O O . THR A 1 279 ? 2.313 -4.378 17.399 1.00 97.75 279 THR A O 1
ATOM 2065 N N . ASP A 1 280 ? 3.799 -5.947 18.001 1.00 95.94 280 ASP A N 1
ATOM 2066 C CA . ASP A 1 280 ? 2.818 -6.949 18.446 1.00 95.94 280 ASP A CA 1
ATOM 2067 C C . ASP A 1 280 ? 1.724 -7.236 17.400 1.00 95.94 280 ASP A C 1
ATOM 2069 O O . ASP A 1 280 ? 0.526 -7.270 17.707 1.00 95.94 280 ASP A O 1
ATOM 2073 N N . ALA A 1 281 ? 2.131 -7.386 16.137 1.00 97.12 281 ALA A N 1
ATOM 2074 C CA . ALA A 1 281 ? 1.217 -7.687 15.048 1.00 97.12 281 ALA A CA 1
ATOM 2075 C C . ALA A 1 281 ? 0.756 -9.150 15.110 1.00 97.12 281 ALA A C 1
ATOM 2077 O O . ALA A 1 281 ? 1.508 -10.073 14.802 1.00 97.12 281 ALA A O 1
ATOM 2078 N N . ASN A 1 282 ? -0.503 -9.361 15.497 1.00 93.81 282 ASN A N 1
ATOM 2079 C CA . ASN A 1 282 ? -1.047 -10.702 15.741 1.00 93.81 282 ASN A CA 1
ATOM 2080 C C . ASN A 1 282 ? -2.179 -11.080 14.782 1.00 93.81 282 ASN A C 1
ATOM 2082 O O . ASN A 1 282 ? -2.399 -12.266 14.533 1.00 93.81 282 ASN A O 1
ATOM 2086 N N . GLY A 1 283 ? -2.895 -10.087 14.259 1.00 96.62 283 GLY A N 1
ATOM 2087 C CA . GLY A 1 283 ? -4.080 -10.272 13.436 1.00 96.62 283 GLY A CA 1
ATOM 2088 C C . GLY A 1 283 ? -3.814 -10.139 11.942 1.00 96.62 283 GLY A C 1
ATOM 2089 O O . GLY A 1 283 ? -2.742 -9.726 11.498 1.00 96.62 283 GLY A O 1
ATOM 2090 N N . LYS A 1 284 ? -4.843 -10.462 11.163 1.00 98.44 284 LYS A N 1
ATOM 2091 C CA . LYS A 1 284 ? -4.868 -10.302 9.709 1.00 98.44 284 LYS A CA 1
ATOM 2092 C C . LYS A 1 284 ? -5.526 -8.976 9.327 1.00 98.44 284 LYS A C 1
ATOM 2094 O O . LYS A 1 284 ? -6.519 -8.590 9.944 1.00 98.44 284 LYS A O 1
ATOM 2099 N N . VAL A 1 285 ? -5.018 -8.318 8.288 1.00 98.88 285 VAL A N 1
ATOM 2100 C CA . VAL A 1 285 ? -5.769 -7.279 7.567 1.00 98.88 285 VAL A CA 1
ATOM 2101 C C . VAL A 1 285 ? -6.289 -7.876 6.267 1.00 98.88 285 VAL A C 1
ATOM 2103 O O . VAL A 1 285 ? -5.514 -8.340 5.433 1.00 98.88 285 VAL A O 1
ATOM 2106 N N . GLU A 1 286 ? -7.605 -7.897 6.105 1.00 98.88 286 GLU A N 1
ATOM 2107 C CA . GLU A 1 286 ? -8.277 -8.505 4.962 1.00 98.88 286 GLU A CA 1
ATOM 2108 C C . GLU A 1 286 ? -9.169 -7.485 4.261 1.00 98.88 286 GLU A C 1
ATOM 2110 O O . GLU A 1 286 ? -10.030 -6.867 4.881 1.00 98.88 286 GLU A O 1
ATOM 2115 N N . VAL A 1 287 ? -8.977 -7.330 2.955 1.00 98.88 287 VAL A N 1
ATOM 2116 C CA . VAL A 1 287 ? -9.842 -6.540 2.079 1.00 98.88 287 VAL A CA 1
ATOM 2117 C C . VAL A 1 287 ? -10.540 -7.511 1.140 1.00 98.88 287 VAL A C 1
ATOM 2119 O O . VAL A 1 287 ? -9.900 -8.093 0.270 1.00 98.88 287 VAL A O 1
ATOM 2122 N N . GLN A 1 288 ? -11.832 -7.745 1.339 1.00 98.81 288 GLN A N 1
ATOM 2123 C CA . GLN A 1 288 ? -12.597 -8.756 0.608 1.00 98.81 288 GLN A CA 1
ATOM 2124 C C . GLN A 1 288 ? -12.998 -8.278 -0.790 1.00 98.81 288 GLN A C 1
ATOM 2126 O O . GLN A 1 288 ? -13.016 -7.082 -1.081 1.00 98.81 288 GLN A O 1
ATOM 2131 N N . ALA A 1 289 ? -13.341 -9.218 -1.672 1.00 98.56 289 ALA A N 1
ATOM 2132 C CA . ALA A 1 289 ? -13.811 -8.891 -3.015 1.00 98.56 289 ALA A CA 1
ATOM 2133 C C . ALA A 1 289 ? -15.054 -7.986 -2.960 1.00 98.56 289 ALA A C 1
ATOM 2135 O O . ALA A 1 289 ? -15.982 -8.232 -2.194 1.00 98.56 289 ALA A O 1
ATOM 2136 N N . GLY A 1 290 ? -15.055 -6.921 -3.761 1.00 98.31 290 GLY A N 1
ATOM 2137 C CA . GLY A 1 290 ? -16.076 -5.869 -3.767 1.00 98.31 290 GLY A CA 1
ATOM 2138 C C . GLY A 1 290 ? -15.795 -4.681 -2.839 1.00 98.31 290 GLY A C 1
ATOM 2139 O O . GLY A 1 290 ? -16.330 -3.585 -3.078 1.00 98.31 290 GLY A O 1
ATOM 2140 N N . ALA A 1 291 ? -14.931 -4.861 -1.831 1.00 98.75 291 ALA A N 1
ATOM 2141 C CA . ALA A 1 291 ? -14.517 -3.801 -0.918 1.00 98.75 291 ALA A CA 1
ATOM 2142 C C . ALA A 1 291 ? -13.725 -2.735 -1.681 1.00 98.75 291 ALA A C 1
ATOM 2144 O O . ALA A 1 291 ? -12.967 -3.049 -2.604 1.00 98.75 291 ALA A O 1
ATOM 2145 N N . ARG A 1 292 ? -13.897 -1.466 -1.301 1.00 98.69 292 ARG A N 1
ATOM 2146 C CA . ARG A 1 292 ? -13.217 -0.337 -1.951 1.00 98.69 292 ARG A CA 1
ATOM 2147 C C . ARG A 1 292 ? -12.501 0.532 -0.934 1.00 98.69 292 ARG A C 1
ATOM 2149 O O . ARG A 1 292 ? -13.122 1.007 0.014 1.00 98.69 292 ARG A O 1
ATOM 2156 N N . ILE A 1 293 ? -11.218 0.766 -1.176 1.00 98.81 293 ILE A N 1
ATOM 2157 C CA . ILE A 1 293 ? -10.397 1.731 -0.450 1.00 98.81 293 ILE A CA 1
ATOM 2158 C C . ILE A 1 293 ? -9.869 2.732 -1.473 1.00 98.81 293 ILE A C 1
ATOM 2160 O O . ILE A 1 293 ? -9.105 2.368 -2.364 1.00 98.81 293 ILE A O 1
ATOM 2164 N N . ASN A 1 294 ? -10.264 3.989 -1.340 1.00 98.38 294 ASN A N 1
ATOM 2165 C CA . ASN A 1 294 ? -9.828 5.071 -2.203 1.00 98.38 294 ASN A CA 1
ATOM 2166 C C . ASN A 1 294 ? -9.125 6.140 -1.377 1.00 98.38 294 ASN A C 1
ATOM 2168 O O . ASN A 1 294 ? -9.570 6.489 -0.276 1.00 98.38 294 ASN A O 1
ATOM 2172 N N . THR A 1 295 ? -8.062 6.706 -1.945 1.00 97.06 295 THR A N 1
ATOM 2173 C CA . THR A 1 295 ? -7.517 7.966 -1.443 1.00 97.06 295 THR A CA 1
ATOM 2174 C C . THR A 1 295 ? -7.988 9.149 -2.271 1.00 97.06 295 THR A C 1
ATOM 2176 O O . THR A 1 295 ? -8.171 9.029 -3.484 1.00 97.06 295 THR A O 1
ATOM 2179 N N . THR A 1 296 ? -8.115 10.313 -1.639 1.00 90.38 296 THR A N 1
ATOM 2180 C CA . THR A 1 296 ? -8.465 11.569 -2.315 1.00 90.38 296 THR A CA 1
ATOM 2181 C C . THR A 1 296 ? -7.539 11.853 -3.501 1.00 90.38 296 THR A C 1
ATOM 2183 O O . THR A 1 296 ? -6.314 11.817 -3.367 1.00 90.38 296 THR A O 1
ATOM 2186 N N . VAL A 1 297 ? -8.127 12.182 -4.654 1.00 87.25 297 VAL A N 1
ATOM 2187 C CA . VAL A 1 297 ? -7.388 12.607 -5.849 1.00 87.25 297 VAL A CA 1
ATOM 2188 C C . VAL A 1 297 ? -6.805 14.004 -5.605 1.00 87.25 297 VAL A C 1
ATOM 2190 O O . VAL A 1 297 ? -7.570 14.925 -5.305 1.00 87.25 297 VAL A O 1
ATOM 2193 N N . PRO A 1 298 ? -5.480 14.208 -5.722 1.00 83.81 298 PRO A N 1
ATOM 2194 C CA . PRO A 1 298 ? -4.895 15.540 -5.603 1.00 83.81 298 PRO A CA 1
ATOM 2195 C C . PRO A 1 298 ? -5.448 16.494 -6.657 1.00 83.81 298 PRO A C 1
ATOM 2197 O O . PRO A 1 298 ? -5.535 16.146 -7.832 1.00 83.81 298 PRO A O 1
ATOM 2200 N N . THR A 1 299 ? -5.774 17.716 -6.246 1.00 80.81 299 THR A N 1
ATOM 2201 C CA . THR A 1 299 ? -6.364 18.725 -7.143 1.00 80.81 299 THR A CA 1
ATOM 2202 C C . THR A 1 299 ? -5.311 19.531 -7.903 1.00 80.81 299 THR A C 1
ATOM 2204 O O . THR A 1 299 ? -5.622 20.138 -8.925 1.00 80.81 299 THR A O 1
ATOM 2207 N N . THR A 1 300 ? -4.056 19.529 -7.440 1.00 76.19 300 THR A N 1
ATOM 2208 C CA . THR A 1 300 ? -2.947 20.267 -8.059 1.00 76.19 300 THR A CA 1
ATOM 2209 C C . THR A 1 300 ? -1.761 19.359 -8.349 1.00 76.19 300 THR A C 1
ATOM 2211 O O . THR A 1 300 ? -1.495 18.403 -7.623 1.00 76.19 300 THR A O 1
ATOM 2214 N N . VAL A 1 301 ? -0.976 19.699 -9.374 1.00 68.00 301 VAL A N 1
ATOM 2215 C CA . VAL A 1 301 ? 0.246 18.965 -9.754 1.00 68.00 301 VAL A CA 1
ATOM 2216 C C . VAL A 1 301 ? 1.353 19.015 -8.691 1.00 68.00 301 VAL A C 1
ATOM 2218 O O . VAL A 1 301 ? 2.252 18.185 -8.718 1.00 68.00 301 VAL A O 1
ATOM 2221 N N . THR A 1 302 ? 1.280 19.922 -7.715 1.00 69.12 302 THR A N 1
ATOM 2222 C CA . THR A 1 302 ? 2.254 20.024 -6.613 1.00 69.12 302 THR A CA 1
ATOM 2223 C C . THR A 1 302 ? 1.850 19.234 -5.371 1.00 69.12 302 THR A C 1
ATOM 2225 O O . THR A 1 302 ? 2.698 18.932 -4.535 1.00 69.12 302 THR A O 1
ATOM 2228 N N . GLN A 1 303 ? 0.571 18.878 -5.238 1.00 75.81 303 GLN A N 1
ATOM 2229 C CA . GLN A 1 303 ? 0.085 18.087 -4.117 1.00 75.81 303 GLN A CA 1
ATOM 2230 C C . GLN A 1 303 ? 0.346 16.596 -4.369 1.00 75.81 303 GLN A C 1
ATOM 2232 O O . GLN A 1 303 ? -0.117 16.031 -5.360 1.00 75.81 303 GLN A O 1
ATOM 2237 N N . GLY A 1 304 ? 1.069 15.955 -3.447 1.00 82.00 304 GLY A N 1
ATOM 2238 C CA . GLY A 1 304 ? 1.207 14.500 -3.424 1.00 82.00 304 GLY A CA 1
ATOM 2239 C C . GLY A 1 304 ? -0.116 13.809 -3.079 1.00 82.00 304 GLY A C 1
ATOM 2240 O O . GLY A 1 304 ? -0.924 14.339 -2.298 1.00 82.00 304 GLY A O 1
ATOM 2241 N N . GLY A 1 305 ? -0.322 12.627 -3.660 1.00 90.62 305 GLY A N 1
ATOM 2242 C CA . GLY A 1 305 ? -1.425 11.734 -3.329 1.00 90.62 305 GLY A CA 1
ATOM 2243 C C . GLY A 1 305 ? -1.352 11.201 -1.909 1.00 90.62 305 GLY A C 1
ATOM 2244 O O . GLY A 1 305 ? -0.369 11.379 -1.187 1.00 90.62 305 GLY A O 1
ATOM 2245 N N . GLY A 1 306 ? -2.456 10.589 -1.503 1.00 95.12 306 GLY A N 1
ATOM 2246 C CA . GLY A 1 306 ? -2.563 9.913 -0.223 1.00 95.12 306 GLY A CA 1
ATOM 2247 C C . GLY A 1 306 ? -1.989 8.501 -0.240 1.00 95.12 306 GLY A C 1
ATOM 2248 O O . GLY A 1 306 ? -1.556 8.011 -1.281 1.00 95.12 306 GLY A O 1
ATOM 2249 N N . TYR A 1 307 ? -2.008 7.820 0.900 1.00 97.62 307 TYR A N 1
ATOM 2250 C CA . TYR A 1 307 ? -1.591 6.419 0.975 1.00 97.62 307 TYR A CA 1
ATOM 2251 C C . TYR A 1 307 ? -2.604 5.526 1.688 1.00 97.62 307 TYR A C 1
ATOM 2253 O O . TYR A 1 307 ? -3.306 5.959 2.601 1.00 97.62 307 TYR A O 1
ATOM 2261 N N . ALA A 1 308 ? -2.641 4.258 1.288 1.00 98.69 308 ALA A N 1
ATOM 2262 C CA . ALA A 1 308 ? -3.313 3.176 1.992 1.00 98.69 308 ALA A CA 1
ATOM 2263 C C . ALA A 1 308 ? -2.252 2.190 2.501 1.00 98.69 308 ALA A C 1
ATOM 2265 O O . ALA A 1 308 ? -1.650 1.468 1.709 1.00 98.69 308 ALA A O 1
ATOM 2266 N N . LEU A 1 309 ? -2.011 2.176 3.813 1.00 98.88 309 LEU A N 1
ATOM 2267 C CA . LEU A 1 309 ? -1.024 1.326 4.480 1.00 98.88 309 LEU A CA 1
ATOM 2268 C C . LEU A 1 309 ? -1.729 0.244 5.305 1.00 98.88 309 LEU A C 1
ATOM 2270 O O . LEU A 1 309 ? -2.359 0.526 6.323 1.00 98.88 309 LEU A O 1
ATOM 2274 N N . LEU A 1 310 ? -1.615 -1.004 4.864 1.00 98.94 310 LEU A N 1
ATOM 2275 C CA . LEU A 1 310 ? -2.187 -2.178 5.516 1.00 98.94 310 LEU A CA 1
ATOM 2276 C C . LEU A 1 310 ? -1.067 -2.964 6.204 1.00 98.94 310 LEU A C 1
ATOM 2278 O O . LEU A 1 310 ? -0.136 -3.414 5.538 1.00 98.94 310 LEU A O 1
ATOM 2282 N N . LEU A 1 311 ? -1.156 -3.126 7.524 1.00 98.88 311 LEU A N 1
ATOM 2283 C CA . LEU A 1 311 ? -0.137 -3.767 8.361 1.00 98.88 311 LEU A CA 1
ATOM 2284 C C . LEU A 1 311 ? -0.751 -4.911 9.163 1.00 98.88 311 LEU A C 1
ATOM 2286 O O . LEU A 1 311 ? -1.727 -4.693 9.874 1.00 98.88 311 LEU A O 1
ATOM 2290 N N . GLY A 1 312 ? -0.170 -6.105 9.137 1.00 98.50 312 GLY A N 1
ATOM 2291 C CA . GLY A 1 312 ? -0.641 -7.206 9.984 1.00 98.50 312 GLY A CA 1
ATOM 2292 C C . GLY A 1 312 ? 0.285 -8.411 9.988 1.00 98.50 312 GLY A C 1
ATOM 2293 O O . GLY A 1 312 ? 1.271 -8.452 9.266 1.00 98.50 312 GLY A O 1
ATOM 2294 N N . LYS A 1 313 ? -0.044 -9.442 10.762 1.00 98.12 313 LYS A N 1
ATOM 2295 C CA . LYS A 1 313 ? 0.673 -10.724 10.686 1.00 98.12 313 LYS A CA 1
ATOM 2296 C C . LYS A 1 313 ? 0.552 -11.356 9.293 1.00 98.12 313 LYS A C 1
ATOM 2298 O O . LYS A 1 313 ? 1.484 -11.988 8.790 1.00 98.12 313 LYS A O 1
ATOM 2303 N N . GLU A 1 314 ? -0.608 -11.140 8.681 1.00 98.69 314 GLU A N 1
ATOM 2304 C CA . GLU A 1 314 ? -0.964 -11.476 7.308 1.00 98.69 314 GLU A CA 1
ATOM 2305 C C . GLU A 1 314 ? -1.761 -10.310 6.707 1.00 98.69 314 GLU A C 1
ATOM 2307 O O . GLU A 1 314 ? -2.580 -9.692 7.395 1.00 98.69 314 GLU A O 1
ATOM 2312 N N . VAL A 1 315 ? -1.539 -10.013 5.426 1.00 98.94 315 VAL A N 1
ATOM 2313 C CA . VAL A 1 315 ? -2.301 -8.999 4.686 1.00 98.94 315 VAL A CA 1
ATOM 2314 C C . VAL A 1 315 ? -2.816 -9.594 3.381 1.00 98.94 315 VAL A C 1
ATOM 2316 O O . VAL A 1 315 ? -2.041 -10.077 2.555 1.00 98.94 315 VAL A O 1
ATOM 2319 N N . VAL A 1 316 ? -4.131 -9.540 3.174 1.00 98.88 316 VAL A N 1
ATOM 2320 C CA . VAL A 1 316 ? -4.783 -10.062 1.968 1.00 98.88 316 VAL A CA 1
ATOM 2321 C C . VAL A 1 316 ? -5.644 -8.985 1.332 1.00 98.88 316 VAL A C 1
ATOM 2323 O O . VAL A 1 316 ? -6.529 -8.435 1.982 1.00 98.88 316 VAL A O 1
ATOM 2326 N N . ASN A 1 317 ? -5.418 -8.726 0.045 1.00 98.88 317 ASN A N 1
ATOM 2327 C CA . ASN A 1 317 ? -6.310 -7.923 -0.779 1.00 98.88 317 ASN A CA 1
ATOM 2328 C C . ASN A 1 317 ? -6.977 -8.786 -1.852 1.00 98.88 317 ASN A C 1
ATOM 2330 O O . ASN A 1 317 ? -6.315 -9.323 -2.736 1.00 98.88 317 ASN A O 1
ATOM 2334 N N . ALA A 1 318 ? -8.296 -8.871 -1.794 1.00 98.81 318 ALA A N 1
ATOM 2335 C CA . ALA A 1 318 ? -9.178 -9.375 -2.837 1.00 98.81 318 ALA A CA 1
ATOM 2336 C C . ALA A 1 318 ? -10.102 -8.276 -3.391 1.00 98.81 318 ALA A C 1
ATOM 2338 O O . ALA A 1 318 ? -10.769 -8.517 -4.393 1.00 98.81 318 ALA A O 1
ATOM 2339 N N . GLY A 1 319 ? -10.137 -7.091 -2.768 1.00 98.75 319 GLY A N 1
ATOM 2340 C CA . GLY A 1 319 ? -10.933 -5.938 -3.190 1.00 98.75 319 GLY A CA 1
ATOM 2341 C C . GLY A 1 319 ? -10.198 -4.992 -4.142 1.00 98.75 319 GLY A C 1
ATOM 2342 O O . GLY A 1 319 ? -9.247 -5.370 -4.836 1.00 98.75 319 GLY A O 1
ATOM 2343 N N . THR A 1 320 ? -10.639 -3.733 -4.167 1.00 98.88 320 THR A N 1
ATOM 2344 C CA . THR A 1 320 ? -10.010 -2.647 -4.930 1.00 98.88 320 THR A CA 1
ATOM 2345 C C . THR A 1 320 ? -9.384 -1.610 -4.003 1.00 98.88 320 THR A C 1
ATOM 2347 O O . THR A 1 320 ? -10.070 -1.058 -3.142 1.00 98.88 320 THR A O 1
ATOM 2350 N N . ILE A 1 321 ? -8.109 -1.292 -4.234 1.00 98.81 321 ILE A N 1
ATOM 2351 C CA . ILE A 1 321 ? -7.409 -0.183 -3.574 1.00 98.81 321 ILE A CA 1
ATOM 2352 C C . ILE A 1 321 ? -6.905 0.787 -4.643 1.00 98.81 321 ILE A C 1
ATOM 2354 O O . ILE A 1 321 ? -6.135 0.385 -5.516 1.00 98.81 321 ILE A O 1
ATOM 2358 N N . THR A 1 322 ? -7.330 2.049 -4.574 1.00 98.56 322 THR A N 1
ATOM 2359 C CA . THR A 1 322 ? -6.986 3.086 -5.558 1.00 98.56 322 THR A CA 1
ATOM 2360 C C . THR A 1 322 ? -6.353 4.296 -4.882 1.00 98.56 322 THR A C 1
ATOM 2362 O O . THR A 1 322 ? -7.002 4.968 -4.080 1.00 98.56 322 THR A O 1
ATOM 2365 N N . THR A 1 323 ? -5.105 4.608 -5.236 1.00 97.81 323 THR A N 1
ATOM 2366 C CA . THR A 1 323 ? -4.348 5.732 -4.666 1.00 97.81 323 THR A CA 1
ATOM 2367 C C . THR A 1 323 ? -3.698 6.616 -5.736 1.00 97.81 323 THR A C 1
ATOM 2369 O O . THR A 1 323 ? -2.498 6.490 -6.006 1.00 97.81 323 THR A O 1
ATOM 2372 N N . PRO A 1 324 ? -4.459 7.514 -6.389 1.00 94.62 324 PRO A N 1
ATOM 2373 C CA . PRO A 1 324 ? -3.937 8.363 -7.458 1.00 94.62 324 PRO A CA 1
ATOM 2374 C C . PRO A 1 324 ? -2.843 9.300 -6.951 1.00 94.62 324 PRO A C 1
ATOM 2376 O O . PRO A 1 324 ? -3.031 10.010 -5.960 1.00 94.62 324 PRO A O 1
ATOM 2379 N N . ARG A 1 325 ? -1.695 9.288 -7.637 1.00 92.69 325 ARG A N 1
ATOM 2380 C CA . ARG A 1 325 ? -0.460 10.021 -7.298 1.00 92.69 325 ARG A CA 1
ATOM 2381 C C . ARG A 1 325 ? 0.050 9.725 -5.887 1.00 92.69 325 ARG A C 1
ATOM 2383 O O . ARG A 1 325 ? 0.741 10.542 -5.277 1.00 92.69 325 ARG A O 1
ATOM 2390 N N . GLY A 1 326 ? -0.382 8.590 -5.353 1.00 95.31 326 GLY A N 1
ATOM 2391 C CA . GLY A 1 326 ? -0.259 8.186 -3.968 1.00 95.31 326 GLY A CA 1
ATOM 2392 C C . GLY A 1 326 ? 0.430 6.838 -3.844 1.00 95.31 326 GLY A C 1
ATOM 2393 O O . GLY A 1 326 ? 1.244 6.466 -4.692 1.00 95.31 326 GLY A O 1
ATOM 2394 N N . GLN A 1 327 ? 0.102 6.106 -2.784 1.00 97.12 327 GLN A N 1
ATOM 2395 C CA . GLN A 1 327 ? 0.749 4.833 -2.509 1.00 97.12 327 GLN A CA 1
ATOM 2396 C C . GLN A 1 327 ? -0.190 3.770 -1.939 1.00 97.12 327 GLN A C 1
ATOM 2398 O O . GLN A 1 327 ? -0.900 4.014 -0.965 1.00 97.12 327 GLN A O 1
ATOM 2403 N N . VAL A 1 328 ? -0.100 2.550 -2.464 1.00 98.69 328 VAL A N 1
ATOM 2404 C CA . VAL A 1 328 ? -0.628 1.351 -1.804 1.00 98.69 328 VAL A CA 1
ATOM 2405 C C . VAL A 1 328 ? 0.516 0.618 -1.121 1.00 98.69 328 VAL A C 1
ATOM 2407 O O . VAL A 1 328 ? 1.516 0.312 -1.758 1.00 98.69 328 VAL A O 1
ATOM 2410 N N . GLN A 1 329 ? 0.364 0.280 0.156 1.00 98.69 329 GLN A N 1
ATOM 2411 C CA . GLN A 1 329 ? 1.336 -0.518 0.895 1.00 98.69 329 GLN A CA 1
ATOM 2412 C C . GLN A 1 329 ? 0.637 -1.647 1.641 1.00 98.69 329 GLN A C 1
ATOM 2414 O O . GLN A 1 329 ? -0.243 -1.414 2.464 1.00 98.69 329 GLN A O 1
ATOM 2419 N N . MET A 1 330 ? 1.058 -2.878 1.384 1.00 98.88 330 MET A N 1
ATOM 2420 C CA . MET A 1 330 ? 0.624 -4.067 2.106 1.00 98.88 330 MET A CA 1
ATOM 2421 C C . MET A 1 330 ? 1.852 -4.688 2.752 1.00 98.88 330 MET A C 1
ATOM 2423 O O . MET A 1 330 ? 2.719 -5.191 2.041 1.00 98.88 330 MET A O 1
ATOM 2427 N N . ALA A 1 331 ? 1.947 -4.644 4.077 1.00 98.75 331 ALA A N 1
ATOM 2428 C CA . ALA A 1 331 ? 3.115 -5.130 4.792 1.00 98.75 331 ALA A CA 1
ATOM 2429 C C . ALA A 1 331 ? 2.729 -6.182 5.835 1.00 98.75 331 ALA A C 1
ATOM 2431 O O . ALA A 1 331 ? 1.893 -5.919 6.701 1.00 98.75 331 ALA A O 1
ATOM 2432 N N . ALA A 1 332 ? 3.359 -7.357 5.779 1.00 98.75 332 ALA A N 1
ATOM 2433 C CA . ALA A 1 332 ? 3.136 -8.418 6.751 1.00 98.75 332 ALA A CA 1
ATOM 2434 C C . ALA A 1 332 ? 4.402 -8.792 7.529 1.00 98.75 332 ALA A C 1
ATOM 2436 O O . ALA A 1 332 ? 5.452 -9.036 6.934 1.00 98.75 332 ALA A O 1
ATOM 2437 N N . GLY A 1 333 ? 4.284 -8.879 8.854 1.00 98.25 333 GLY A N 1
ATOM 2438 C CA . GLY A 1 333 ? 5.370 -9.178 9.793 1.00 98.25 333 GLY A CA 1
ATOM 2439 C C . GLY A 1 333 ? 4.898 -9.116 11.244 1.00 98.25 333 GLY A C 1
ATOM 2440 O O . GLY A 1 333 ? 3.704 -8.970 11.486 1.00 98.25 333 GLY A O 1
ATOM 2441 N N . ASP A 1 334 ? 5.824 -9.232 12.197 1.00 98.00 334 ASP A N 1
ATOM 2442 C CA . ASP A 1 334 ? 5.537 -9.108 13.638 1.00 98.00 334 ASP A CA 1
ATOM 2443 C C . ASP A 1 334 ? 5.667 -7.652 14.132 1.00 98.00 334 ASP A C 1
ATOM 2445 O O . ASP A 1 334 ? 4.956 -7.222 15.044 1.00 98.00 334 ASP A O 1
ATOM 2449 N N . PHE A 1 335 ? 6.563 -6.881 13.505 1.00 96.81 335 PHE A N 1
ATOM 2450 C CA . PHE A 1 335 ? 6.785 -5.455 13.762 1.00 96.81 335 PHE A CA 1
ATOM 2451 C C . PHE A 1 335 ? 7.014 -4.719 12.445 1.00 96.81 335 PHE A C 1
ATOM 2453 O O . PHE A 1 335 ? 7.405 -5.331 11.450 1.00 96.81 335 PHE A O 1
ATOM 2460 N N . PHE A 1 336 ? 6.831 -3.400 12.437 1.00 98.31 336 PHE A N 1
ATOM 2461 C CA . PHE A 1 336 ? 7.000 -2.601 11.225 1.00 98.31 336 PHE A CA 1
ATOM 2462 C C . PHE A 1 336 ? 7.853 -1.374 11.484 1.00 98.31 336 PHE A C 1
ATOM 2464 O O . PHE A 1 336 ? 7.569 -0.565 12.371 1.00 98.31 336 PHE A O 1
ATOM 2471 N N . ILE A 1 337 ? 8.891 -1.237 10.666 1.00 97.62 337 ILE A N 1
ATOM 2472 C CA . ILE A 1 337 ? 9.661 -0.010 10.550 1.00 97.62 337 ILE A CA 1
ATOM 2473 C C . ILE A 1 337 ? 9.084 0.775 9.376 1.00 97.62 337 ILE A C 1
ATOM 2475 O O . ILE A 1 337 ? 8.944 0.234 8.280 1.00 97.62 337 ILE A O 1
ATOM 2479 N N . VAL A 1 338 ? 8.753 2.045 9.599 1.00 97.38 338 VAL A N 1
ATOM 2480 C CA . VAL A 1 338 ? 8.251 2.939 8.548 1.00 97.38 338 VAL A CA 1
ATOM 2481 C C . VAL A 1 338 ? 9.080 4.210 8.547 1.00 97.38 338 VAL A C 1
ATOM 2483 O O . VAL A 1 338 ? 9.266 4.830 9.593 1.00 97.38 338 VAL A O 1
ATOM 2486 N N . ARG A 1 339 ? 9.554 4.638 7.379 1.00 95.19 339 ARG A N 1
ATOM 2487 C CA . ARG A 1 339 ? 10.243 5.924 7.222 1.00 95.19 339 ARG A CA 1
ATOM 2488 C C . ARG A 1 339 ? 9.698 6.702 6.025 1.00 95.19 339 ARG A C 1
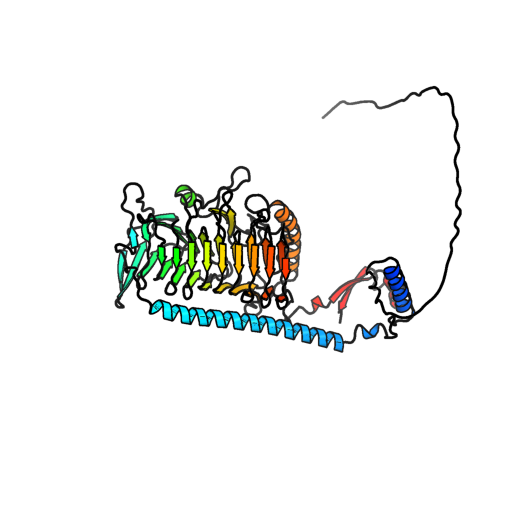ATOM 2490 O O . ARG A 1 339 ? 9.122 6.090 5.124 1.00 95.19 339 ARG A O 1
ATOM 2497 N N . PRO A 1 340 ? 9.893 8.029 5.984 1.00 94.62 340 PRO A N 1
ATOM 2498 C CA . PRO A 1 340 ? 9.607 8.804 4.785 1.00 94.62 340 PRO A CA 1
ATOM 2499 C C . PRO A 1 340 ? 10.440 8.305 3.599 1.00 94.62 340 PRO A C 1
ATOM 2501 O O . PRO A 1 340 ? 11.617 7.969 3.757 1.00 94.62 340 PRO A O 1
ATOM 2504 N N . GLY A 1 341 ? 9.830 8.258 2.422 1.00 92.88 341 GLY A N 1
ATOM 2505 C CA . GLY A 1 341 ? 10.485 7.993 1.148 1.00 92.88 341 GLY A CA 1
ATOM 2506 C C . GLY A 1 341 ? 11.234 9.216 0.616 1.00 92.88 341 GLY A C 1
ATOM 2507 O O . GLY A 1 341 ? 11.642 10.105 1.367 1.00 92.88 341 GLY A O 1
ATOM 2508 N N . GLN A 1 342 ? 11.428 9.247 -0.699 1.00 91.12 342 GLN A N 1
ATOM 2509 C CA . GLN A 1 342 ? 12.220 10.251 -1.396 1.00 91.12 342 GLN A CA 1
ATOM 2510 C C . GLN A 1 342 ? 11.663 11.663 -1.183 1.00 91.12 342 GLN A C 1
ATOM 2512 O O . GLN A 1 342 ? 10.547 11.981 -1.590 1.00 91.12 342 GLN A O 1
ATOM 2517 N N . SER A 1 343 ? 12.499 12.550 -0.652 1.00 87.19 343 SER A N 1
ATOM 2518 C CA . SER A 1 343 ? 12.268 13.995 -0.647 1.00 87.19 343 SER A CA 1
ATOM 2519 C C . SER A 1 343 ? 13.545 14.746 -1.026 1.00 87.19 343 SER A C 1
ATOM 2521 O O . SER A 1 343 ? 14.629 14.167 -1.107 1.00 87.19 343 SER A O 1
ATOM 2523 N N . THR A 1 344 ? 13.436 16.054 -1.258 1.00 83.56 344 THR A N 1
ATOM 2524 C CA . THR A 1 344 ? 14.582 16.891 -1.647 1.00 83.56 344 THR A CA 1
ATOM 2525 C C . THR A 1 344 ? 15.658 16.973 -0.567 1.00 83.56 344 THR A C 1
ATOM 2527 O O . THR A 1 344 ? 16.823 17.177 -0.893 1.00 83.56 344 THR A O 1
ATOM 2530 N N . THR A 1 345 ? 15.295 16.791 0.703 1.00 81.50 345 THR A N 1
ATOM 2531 C CA . THR A 1 345 ? 16.194 16.943 1.858 1.00 81.50 345 THR A CA 1
ATOM 2532 C C . THR A 1 345 ? 16.336 15.674 2.702 1.00 81.50 345 THR A C 1
ATOM 2534 O O . THR A 1 345 ? 17.169 15.642 3.605 1.00 81.50 345 THR A O 1
ATOM 2537 N N . GLY A 1 346 ? 15.573 14.614 2.416 1.00 85.25 346 GLY A N 1
ATOM 2538 C CA . GLY A 1 346 ? 15.549 13.383 3.206 1.00 85.25 346 GLY A CA 1
ATOM 2539 C C . GLY A 1 346 ? 15.337 12.135 2.353 1.00 85.25 346 GLY A C 1
ATOM 2540 O O . GLY A 1 346 ? 14.580 12.159 1.385 1.00 85.25 346 GLY A O 1
ATOM 2541 N N . ASN A 1 347 ? 16.027 11.051 2.726 1.00 89.62 347 ASN A N 1
ATOM 2542 C CA . ASN A 1 347 ? 15.991 9.749 2.048 1.00 89.62 347 ASN A CA 1
ATOM 2543 C C . ASN A 1 347 ? 16.128 9.866 0.515 1.00 89.62 347 ASN A C 1
ATOM 2545 O O . ASN A 1 347 ? 15.385 9.264 -0.257 1.00 89.62 347 ASN A O 1
ATOM 2549 N N . GLN A 1 348 ? 17.081 10.692 0.070 1.00 90.94 348 GLN A N 1
ATOM 2550 C CA . GLN A 1 348 ? 17.230 11.057 -1.338 1.00 90.94 348 GLN A CA 1
ATOM 2551 C C . GLN A 1 348 ? 17.465 9.863 -2.258 1.00 90.94 348 GLN A C 1
ATOM 2553 O O . GLN A 1 348 ? 17.188 10.014 -3.438 1.00 90.94 348 GLN A O 1
ATOM 2558 N N . TYR A 1 349 ? 17.930 8.715 -1.750 1.00 90.31 349 TYR A N 1
ATOM 2559 C CA . TYR A 1 349 ? 18.216 7.488 -2.503 1.00 90.31 349 TYR A CA 1
ATOM 2560 C C . TYR A 1 349 ? 17.021 6.531 -2.645 1.00 90.31 349 TYR A C 1
ATOM 2562 O O . TYR A 1 349 ? 17.124 5.560 -3.405 1.00 90.31 349 TYR A O 1
ATOM 2570 N N . ALA A 1 350 ? 15.916 6.789 -1.936 1.00 92.62 350 ALA A N 1
ATOM 2571 C CA . ALA A 1 350 ? 14.703 5.981 -2.000 1.00 92.62 350 ALA A CA 1
ATOM 2572 C C . ALA A 1 350 ? 14.176 5.866 -3.430 1.00 92.62 350 ALA A C 1
ATOM 2574 O O . ALA A 1 350 ? 14.246 6.811 -4.224 1.00 92.62 350 ALA A O 1
ATOM 2575 N N . THR A 1 351 ? 13.628 4.697 -3.747 1.00 91.69 351 THR A N 1
ATOM 2576 C CA . THR A 1 351 ? 12.981 4.451 -5.040 1.00 91.69 351 THR A CA 1
ATOM 2577 C C . THR A 1 351 ? 11.496 4.818 -5.022 1.00 91.69 351 THR A C 1
ATOM 2579 O O . THR A 1 351 ? 10.901 4.982 -6.085 1.00 91.69 351 THR A O 1
ATOM 2582 N N . THR A 1 352 ? 10.947 5.061 -3.831 1.00 91.62 352 THR A N 1
ATOM 2583 C CA . THR A 1 352 ? 9.549 5.398 -3.556 1.00 91.62 352 THR A CA 1
ATOM 2584 C C . THR A 1 352 ? 9.435 6.811 -2.978 1.00 91.62 352 THR A C 1
ATOM 2586 O O . THR A 1 352 ? 10.178 7.161 -2.065 1.00 91.62 352 THR A O 1
ATOM 2589 N N . ARG A 1 353 ? 8.487 7.628 -3.464 1.00 88.38 353 ARG A N 1
ATOM 2590 C CA . ARG A 1 353 ? 8.254 9.011 -2.976 1.00 88.38 353 ARG A CA 1
ATOM 2591 C C . ARG A 1 353 ? 7.447 9.095 -1.673 1.00 88.38 353 ARG A C 1
ATOM 2593 O O . ARG A 1 353 ? 7.610 10.053 -0.931 1.00 88.38 353 ARG A O 1
ATOM 2600 N N . GLY A 1 354 ? 6.558 8.127 -1.434 1.00 91.12 354 GLY A N 1
ATOM 2601 C CA . GLY A 1 354 ? 5.657 8.075 -0.278 1.00 91.12 354 GLY A CA 1
ATOM 2602 C C . GLY A 1 354 ? 6.364 7.613 0.994 1.00 91.12 354 GLY A C 1
ATOM 2603 O O . GLY A 1 354 ? 7.273 8.275 1.479 1.00 91.12 354 GLY A O 1
ATOM 2604 N N . ASN A 1 355 ? 5.961 6.470 1.538 1.00 95.12 355 ASN A N 1
ATOM 2605 C CA . ASN A 1 355 ? 6.622 5.845 2.681 1.00 95.12 355 ASN A CA 1
ATOM 2606 C C . ASN A 1 355 ? 7.457 4.643 2.220 1.00 95.12 355 ASN A C 1
ATOM 2608 O O . ASN A 1 355 ? 7.102 3.962 1.259 1.00 95.12 355 ASN A O 1
ATOM 2612 N N . GLU A 1 356 ? 8.503 4.305 2.965 1.00 96.19 356 GLU A N 1
ATOM 2613 C CA . GLU A 1 356 ? 9.155 2.996 2.887 1.00 96.19 356 GLU A CA 1
ATOM 2614 C C . GLU A 1 356 ? 8.806 2.191 4.138 1.00 96.19 356 GLU A C 1
ATOM 2616 O O . GLU A 1 356 ? 8.935 2.685 5.262 1.00 96.19 356 GLU A O 1
ATOM 2621 N N . VAL A 1 357 ? 8.362 0.950 3.937 1.00 97.56 357 VAL A N 1
ATOM 2622 C CA . VAL A 1 357 ? 7.984 0.026 5.008 1.00 97.56 357 VAL A CA 1
ATOM 2623 C C . VAL A 1 357 ? 8.871 -1.212 4.972 1.00 97.56 357 VAL A C 1
ATOM 2625 O O . VAL A 1 357 ? 9.121 -1.791 3.913 1.00 97.56 357 VAL A O 1
ATOM 2628 N N . ALA A 1 358 ? 9.332 -1.630 6.145 1.00 97.44 358 ALA A N 1
ATOM 2629 C CA . ALA A 1 358 ? 10.061 -2.869 6.334 1.00 97.44 358 ALA A CA 1
ATOM 2630 C C . ALA A 1 358 ? 9.442 -3.681 7.480 1.00 97.44 358 ALA A C 1
ATOM 2632 O O . ALA A 1 358 ? 9.563 -3.297 8.651 1.00 97.44 358 ALA A O 1
ATOM 2633 N N . PRO A 1 359 ? 8.772 -4.805 7.171 1.00 97.56 359 PRO A N 1
ATOM 2634 C CA . PRO A 1 359 ? 8.364 -5.767 8.182 1.00 97.56 359 PRO A CA 1
ATOM 2635 C C . PRO A 1 359 ? 9.579 -6.411 8.846 1.00 97.56 359 PRO A C 1
ATOM 2637 O O . PRO A 1 359 ? 10.571 -6.712 8.186 1.00 97.56 359 PRO A O 1
ATOM 2640 N N . GLN A 1 360 ? 9.485 -6.639 10.147 1.00 96.44 360 GLN A N 1
ATOM 2641 C CA . GLN A 1 360 ? 10.465 -7.356 10.955 1.00 96.44 360 GLN A CA 1
ATOM 2642 C C . GLN A 1 360 ? 9.804 -8.586 11.572 1.00 96.44 360 GLN A C 1
ATOM 2644 O O . GLN A 1 360 ? 8.581 -8.632 11.738 1.00 96.44 360 GLN A O 1
ATOM 2649 N N . PHE A 1 361 ? 10.617 -9.576 11.926 1.00 95.69 361 PHE A N 1
ATOM 2650 C CA . PHE A 1 361 ? 10.138 -10.877 12.373 1.00 95.69 361 PHE A CA 1
ATOM 2651 C C . PHE A 1 361 ? 10.807 -11.289 13.676 1.00 95.69 361 PHE A C 1
ATOM 2653 O O . PHE A 1 361 ? 12.015 -11.120 13.845 1.00 95.69 361 PHE A O 1
ATOM 2660 N N . ASN A 1 362 ? 10.030 -11.896 14.565 1.00 94.81 362 ASN A N 1
ATOM 2661 C CA . ASN A 1 362 ? 10.576 -12.695 15.649 1.00 94.81 362 ASN A CA 1
ATOM 2662 C C . ASN A 1 362 ? 11.269 -13.943 15.083 1.00 94.81 362 ASN A C 1
ATOM 2664 O O . ASN A 1 362 ? 10.938 -14.423 13.990 1.00 94.81 362 ASN A O 1
ATOM 2668 N N . ALA A 1 363 ? 12.201 -14.501 15.859 1.00 91.19 363 ALA A N 1
ATOM 2669 C CA . ALA A 1 363 ? 12.755 -15.820 15.573 1.00 91.19 363 ALA A CA 1
ATOM 2670 C C . ALA A 1 363 ? 11.616 -16.848 15.436 1.00 91.19 363 ALA A C 1
ATOM 2672 O O . ALA A 1 363 ? 10.652 -16.811 16.199 1.00 91.19 363 ALA A O 1
ATOM 2673 N N . ASP A 1 364 ? 11.710 -17.716 14.427 1.00 89.19 364 ASP A N 1
ATOM 2674 C CA . ASP A 1 364 ? 10.753 -18.797 14.139 1.00 89.19 364 ASP A CA 1
ATOM 2675 C C . ASP A 1 364 ? 9.289 -18.370 13.901 1.00 89.19 364 ASP A C 1
ATOM 2677 O O . ASP A 1 364 ? 8.394 -19.214 13.823 1.00 89.19 364 ASP A O 1
ATOM 2681 N N . SER A 1 365 ? 9.016 -17.070 13.737 1.00 94.75 365 SER A N 1
ATOM 2682 C CA . SER A 1 365 ? 7.665 -16.582 13.444 1.00 94.75 365 SER A CA 1
ATOM 2683 C C . SER A 1 365 ? 7.132 -17.161 12.133 1.00 94.75 365 SER A C 1
ATOM 2685 O O . SER A 1 365 ? 7.886 -17.348 11.186 1.00 94.75 365 SER A O 1
ATOM 2687 N N . SER A 1 366 ? 5.826 -17.400 12.037 1.00 93.38 366 SER A N 1
ATOM 2688 C CA . SER A 1 366 ? 5.142 -17.735 10.777 1.00 93.38 366 SER A CA 1
ATOM 2689 C C . SER A 1 366 ? 4.495 -16.523 10.097 1.00 93.38 366 SER A C 1
ATOM 2691 O O . SER A 1 366 ? 3.805 -16.681 9.090 1.00 93.38 366 SER A O 1
ATOM 2693 N N . ALA A 1 367 ? 4.688 -15.320 10.649 1.00 96.62 367 ALA A N 1
ATOM 2694 C CA . ALA A 1 367 ? 4.188 -14.076 10.077 1.00 96.62 367 ALA A CA 1
ATOM 2695 C C . ALA A 1 367 ? 4.794 -13.787 8.695 1.00 96.62 367 ALA A C 1
ATOM 2697 O O . ALA A 1 367 ? 5.823 -14.344 8.303 1.00 96.62 367 ALA A O 1
ATOM 2698 N N . GLY A 1 368 ? 4.181 -12.850 7.972 1.00 97.62 368 GLY A N 1
ATOM 2699 C CA . GLY A 1 368 ? 4.769 -12.295 6.755 1.00 97.62 368 GLY A CA 1
ATOM 2700 C C . GLY A 1 368 ? 4.122 -12.708 5.451 1.00 97.62 368 GLY A C 1
ATOM 2701 O O . GLY A 1 368 ? 4.754 -12.551 4.409 1.00 97.62 368 GLY A O 1
ATOM 2702 N N . ALA A 1 369 ? 2.898 -13.227 5.479 1.00 98.62 369 ALA A N 1
ATOM 2703 C CA . ALA A 1 369 ? 2.153 -13.519 4.263 1.00 98.62 369 ALA A CA 1
ATOM 2704 C C . ALA A 1 369 ? 1.454 -12.255 3.733 1.00 98.62 369 ALA A C 1
ATOM 2706 O O . ALA A 1 369 ? 0.608 -11.674 4.410 1.00 98.62 369 ALA A O 1
ATOM 2707 N N . VAL A 1 370 ? 1.787 -11.853 2.507 1.00 98.88 370 VAL A N 1
ATOM 2708 C CA . VAL A 1 370 ? 1.091 -10.805 1.753 1.00 98.88 370 VAL A CA 1
ATOM 2709 C C . VAL A 1 370 ? 0.546 -11.409 0.466 1.00 98.88 370 VAL A C 1
ATOM 2711 O O . VAL A 1 370 ? 1.312 -11.949 -0.328 1.00 98.88 370 VAL A O 1
ATOM 2714 N N . THR A 1 371 ? -0.764 -11.310 0.241 1.00 98.88 371 THR A N 1
ATOM 2715 C CA . THR A 1 371 ? -1.409 -11.832 -0.975 1.00 98.88 371 THR A CA 1
ATOM 2716 C C . THR A 1 371 ? -2.290 -10.771 -1.617 1.00 98.88 371 THR A C 1
ATOM 2718 O O . THR A 1 371 ? -3.195 -10.245 -0.972 1.00 98.88 371 THR A O 1
ATOM 2721 N N . ASN A 1 372 ? -2.083 -10.502 -2.904 1.00 98.88 372 ASN A N 1
ATOM 2722 C CA . ASN A 1 372 ? -3.029 -9.745 -3.717 1.00 98.88 372 ASN A CA 1
ATOM 2723 C C . ASN A 1 372 ? -3.695 -10.661 -4.746 1.00 98.88 372 ASN A C 1
ATOM 2725 O O . ASN A 1 372 ? -3.015 -11.262 -5.564 1.00 98.88 372 ASN A O 1
ATOM 2729 N N . THR A 1 373 ? -5.020 -10.729 -4.720 1.00 98.69 373 THR A N 1
ATOM 2730 C CA . THR A 1 373 ? -5.882 -11.393 -5.716 1.00 98.69 373 THR A CA 1
ATOM 2731 C C . THR A 1 373 ? -6.855 -10.416 -6.383 1.00 98.69 373 THR A C 1
ATOM 2733 O O . THR A 1 373 ? -7.453 -10.743 -7.409 1.00 98.69 373 THR A O 1
ATOM 2736 N N . GLY A 1 374 ? -6.998 -9.216 -5.808 1.00 98.50 374 GLY A N 1
ATOM 2737 C CA . GLY A 1 374 ? -7.851 -8.144 -6.303 1.00 98.50 374 GLY A CA 1
ATOM 2738 C C . GLY A 1 374 ? -7.114 -7.160 -7.211 1.00 98.50 374 GLY A C 1
ATOM 2739 O O . GLY A 1 374 ? -6.214 -7.527 -7.973 1.00 98.50 374 GLY A O 1
ATOM 2740 N N . LEU A 1 375 ? -7.512 -5.893 -7.116 1.00 98.69 375 LEU A N 1
ATOM 2741 C CA . LEU A 1 375 ? -7.049 -4.800 -7.966 1.00 98.69 375 LEU A CA 1
ATOM 2742 C C . LEU A 1 375 ? -6.381 -3.700 -7.130 1.00 98.69 375 LEU A C 1
ATOM 2744 O O . LEU A 1 375 ? -7.034 -3.050 -6.316 1.00 98.69 375 LEU A O 1
ATOM 2748 N N . LEU A 1 376 ? -5.093 -3.465 -7.367 1.00 98.88 376 LEU A N 1
ATOM 2749 C CA . LEU A 1 376 ? -4.327 -2.352 -6.807 1.00 98.88 376 LEU A CA 1
ATOM 2750 C C . LEU A 1 376 ? -4.032 -1.348 -7.920 1.00 98.88 376 LEU A C 1
ATOM 2752 O O . LEU A 1 376 ? -3.472 -1.720 -8.954 1.00 98.88 376 LEU A O 1
ATOM 2756 N N . GLN A 1 377 ? -4.401 -0.086 -7.717 1.00 98.19 377 GLN A N 1
ATOM 2757 C CA . GLN A 1 377 ? -4.184 0.984 -8.686 1.00 98.19 377 GLN A CA 1
ATOM 2758 C C . GLN A 1 377 ? -3.516 2.177 -8.011 1.00 98.19 377 GLN A C 1
ATOM 2760 O O . GLN A 1 377 ? -4.091 2.790 -7.118 1.00 98.19 377 GLN A O 1
ATOM 2765 N N . ALA A 1 378 ? -2.338 2.561 -8.486 1.00 97.31 378 ALA A N 1
ATOM 2766 C CA . ALA A 1 378 ? -1.681 3.798 -8.079 1.00 97.31 378 ALA A CA 1
ATOM 2767 C C . ALA A 1 378 ? -1.217 4.567 -9.326 1.00 97.31 378 ALA A C 1
ATOM 2769 O O . ALA A 1 378 ? -0.025 4.560 -9.629 1.00 97.31 378 ALA A O 1
ATOM 2770 N N . PRO A 1 379 ? -2.138 5.182 -10.099 1.00 94.06 379 PRO A N 1
ATOM 2771 C CA . PRO A 1 379 ? -1.759 6.028 -11.232 1.00 94.06 379 PRO A CA 1
ATOM 2772 C C . PRO A 1 379 ? -0.738 7.073 -10.782 1.00 94.06 379 PRO A C 1
ATOM 2774 O O . PRO A 1 379 ? -0.969 7.711 -9.757 1.00 94.06 379 PRO A O 1
ATOM 2777 N N . GLU A 1 380 ? 0.379 7.225 -11.496 1.00 91.94 380 GLU A N 1
ATOM 2778 C CA . GLU A 1 380 ? 1.488 8.118 -11.115 1.00 91.94 380 GLU A CA 1
ATOM 2779 C C . GLU A 1 380 ? 2.000 7.907 -9.677 1.00 91.94 380 GLU A C 1
ATOM 2781 O O . GLU A 1 380 ? 2.443 8.840 -9.001 1.00 91.94 380 GLU A O 1
ATOM 2786 N N . GLY A 1 381 ? 1.876 6.687 -9.169 1.00 94.62 381 GLY A N 1
ATOM 2787 C CA . GLY A 1 381 ? 2.131 6.357 -7.778 1.00 94.62 381 GLY A CA 1
ATOM 2788 C C . GLY A 1 381 ? 2.893 5.053 -7.619 1.00 94.62 381 GLY A C 1
ATOM 2789 O O . GLY A 1 381 ? 3.463 4.498 -8.564 1.00 94.62 381 GLY A O 1
ATOM 2790 N N . ASP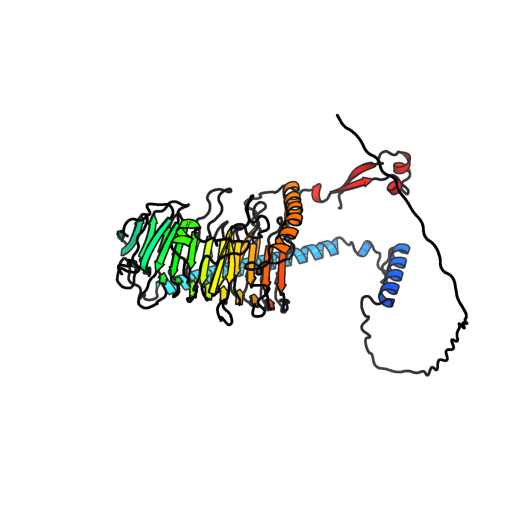 A 1 382 ? 2.889 4.572 -6.387 1.00 97.38 382 ASP A N 1
ATOM 2791 C CA . ASP A 1 382 ? 3.694 3.444 -5.940 1.00 97.38 382 ASP A CA 1
ATOM 2792 C C . ASP A 1 382 ? 2.811 2.336 -5.346 1.00 97.38 382 ASP A C 1
ATOM 2794 O O . ASP A 1 382 ? 1.810 2.605 -4.677 1.00 97.38 382 ASP A O 1
ATOM 2798 N N . ILE A 1 383 ? 3.164 1.079 -5.613 1.00 98.81 383 ILE A N 1
ATOM 2799 C CA . ILE A 1 383 ? 2.515 -0.091 -5.011 1.00 98.81 383 ILE A CA 1
ATOM 2800 C C . ILE A 1 383 ? 3.589 -0.963 -4.370 1.00 98.81 383 ILE A C 1
ATOM 2802 O O . ILE A 1 383 ? 4.385 -1.560 -5.085 1.00 98.81 383 ILE A O 1
ATOM 2806 N N . THR A 1 384 ? 3.542 -1.134 -3.051 1.00 98.81 384 THR A N 1
ATOM 2807 C CA . THR A 1 384 ? 4.484 -1.972 -2.299 1.00 98.81 384 THR A CA 1
ATOM 2808 C C . THR A 1 384 ? 3.774 -3.129 -1.608 1.00 98.81 384 THR A C 1
ATOM 2810 O O . THR A 1 384 ? 2.895 -2.926 -0.773 1.00 98.81 384 THR A O 1
ATOM 2813 N N . LEU A 1 385 ? 4.204 -4.356 -1.892 1.00 98.88 385 LEU A N 1
ATOM 2814 C CA . LEU A 1 385 ? 3.854 -5.557 -1.138 1.00 98.88 385 LEU A CA 1
ATOM 2815 C C . LEU A 1 385 ? 5.113 -6.059 -0.430 1.00 98.88 385 LEU A C 1
ATOM 2817 O O . LEU A 1 385 ? 6.053 -6.491 -1.091 1.00 98.88 385 LEU A O 1
ATOM 2821 N N . ALA A 1 386 ? 5.144 -5.989 0.900 1.00 98.69 386 ALA A N 1
ATOM 2822 C CA . ALA A 1 386 ? 6.319 -6.304 1.704 1.00 98.69 386 ALA A CA 1
ATOM 2823 C C . ALA A 1 386 ? 6.040 -7.409 2.733 1.00 98.69 386 ALA A C 1
ATOM 2825 O O . ALA A 1 386 ? 5.185 -7.261 3.600 1.00 98.69 386 ALA A O 1
ATOM 2826 N N . GLY A 1 387 ? 6.776 -8.512 2.700 1.00 98.06 387 GLY A N 1
ATOM 2827 C CA . GLY A 1 387 ? 6.600 -9.603 3.660 1.00 98.06 387 GLY A CA 1
ATOM 2828 C C . GLY A 1 387 ? 7.631 -10.707 3.485 1.00 98.06 387 GLY A C 1
ATOM 2829 O O . GLY A 1 387 ? 8.541 -10.605 2.671 1.00 98.06 387 GLY A O 1
ATOM 2830 N N . ARG A 1 388 ? 7.498 -11.797 4.241 1.00 97.56 388 ARG A N 1
ATOM 2831 C CA . ARG A 1 388 ? 8.322 -12.999 4.042 1.00 97.56 388 ARG A CA 1
ATOM 2832 C C . ARG A 1 388 ? 7.826 -13.847 2.872 1.00 97.56 388 ARG A C 1
ATOM 2834 O O . ARG A 1 388 ? 8.623 -14.487 2.194 1.00 97.56 388 ARG A O 1
ATOM 2841 N N . LYS A 1 389 ? 6.523 -13.862 2.619 1.00 98.50 389 LYS A N 1
ATOM 2842 C CA . LYS A 1 389 ? 5.904 -14.554 1.489 1.00 98.50 389 LYS A CA 1
ATOM 2843 C C . LYS A 1 389 ? 4.981 -13.579 0.779 1.00 98.50 389 LYS A C 1
ATOM 2845 O O . LYS A 1 389 ? 3.909 -13.272 1.291 1.00 98.50 389 LYS A O 1
ATOM 2850 N N . VAL A 1 390 ? 5.392 -13.119 -0.396 1.00 98.81 390 VAL A N 1
ATOM 2851 C CA . VAL A 1 390 ? 4.602 -12.214 -1.235 1.00 98.81 390 VAL A CA 1
ATOM 2852 C C . VAL A 1 390 ? 4.038 -12.998 -2.415 1.00 98.81 390 VAL A C 1
ATOM 2854 O O . VAL A 1 390 ? 4.788 -13.598 -3.186 1.00 98.81 390 VAL A O 1
ATOM 2857 N N . VAL A 1 391 ? 2.715 -13.001 -2.556 1.00 98.88 391 VAL A N 1
ATOM 2858 C CA . VAL A 1 391 ? 1.995 -13.645 -3.659 1.00 98.88 391 VAL A CA 1
ATOM 2859 C C . VAL A 1 391 ? 1.198 -12.588 -4.414 1.00 98.88 391 VAL A C 1
ATOM 2861 O O . VAL A 1 391 ? 0.249 -12.009 -3.885 1.00 98.88 391 VAL A O 1
ATOM 2864 N N . GLN A 1 392 ? 1.586 -12.346 -5.662 1.00 98.69 392 GLN A N 1
ATOM 2865 C CA . GLN A 1 392 ? 0.833 -11.517 -6.591 1.00 98.69 392 GLN A CA 1
ATOM 2866 C C . GLN A 1 392 ? 0.052 -12.408 -7.562 1.00 98.69 392 GLN A C 1
ATOM 2868 O O . GLN A 1 392 ? 0.626 -13.023 -8.459 1.00 98.69 392 GLN A O 1
ATOM 2873 N N . ASP A 1 393 ? -1.259 -12.452 -7.364 1.00 98.50 393 ASP A N 1
ATOM 2874 C CA . ASP A 1 393 ? -2.234 -13.324 -8.018 1.00 98.50 393 ASP A CA 1
ATOM 2875 C C . ASP A 1 393 ? -3.479 -12.547 -8.505 1.00 98.50 393 ASP A C 1
ATOM 2877 O O . ASP A 1 393 ? -4.555 -13.100 -8.732 1.00 98.50 393 ASP A O 1
ATOM 2881 N N . GLY A 1 394 ? -3.344 -11.229 -8.629 1.00 97.94 394 GLY A N 1
ATOM 2882 C CA . GLY A 1 394 ? -4.338 -10.297 -9.143 1.00 97.94 394 GLY A CA 1
ATOM 2883 C C . GLY A 1 394 ? -3.671 -9.239 -10.014 1.00 97.94 394 GLY A C 1
ATOM 2884 O O . GLY A 1 394 ? -2.700 -9.516 -10.716 1.00 97.94 394 GLY A O 1
ATOM 2885 N N . VAL A 1 395 ? -4.179 -8.010 -9.964 1.00 98.69 395 VAL A N 1
ATOM 2886 C CA . VAL A 1 395 ? -3.661 -6.891 -10.759 1.00 98.69 395 VAL A CA 1
ATOM 2887 C C . VAL A 1 395 ? -3.043 -5.837 -9.846 1.00 98.69 395 VAL A C 1
ATOM 2889 O O . VAL A 1 395 ? -3.695 -5.358 -8.921 1.00 98.69 395 VAL A O 1
ATOM 2892 N N . ALA A 1 396 ? -1.805 -5.446 -10.136 1.00 98.75 396 ALA A N 1
ATOM 2893 C CA . ALA A 1 396 ? -1.176 -4.226 -9.648 1.00 98.75 396 ALA A CA 1
ATOM 2894 C C . ALA A 1 396 ? -0.801 -3.348 -10.843 1.00 98.75 396 ALA A C 1
ATOM 2896 O O . ALA A 1 396 ? -0.008 -3.752 -11.697 1.00 98.75 396 ALA A O 1
ATOM 2897 N N . VAL A 1 397 ? -1.387 -2.153 -10.912 1.00 98.12 397 VAL A N 1
ATOM 2898 C CA . VAL A 1 397 ? -1.154 -1.210 -12.006 1.00 98.12 397 VAL A CA 1
ATOM 2899 C C . VAL A 1 397 ? -0.781 0.174 -11.487 1.00 98.12 397 VAL A C 1
ATOM 2901 O O . VAL A 1 397 ? -1.483 0.772 -10.672 1.00 98.12 397 VAL A O 1
ATOM 2904 N N . SER A 1 398 ? 0.326 0.692 -12.000 1.00 96.88 398 SER A N 1
ATOM 2905 C CA . SER A 1 398 ? 0.744 2.084 -11.856 1.00 96.88 398 SER A CA 1
ATOM 2906 C C . SER A 1 398 ? 0.881 2.711 -13.246 1.00 96.88 398 SER A C 1
ATOM 2908 O O . SER A 1 398 ? 0.859 2.016 -14.269 1.00 96.88 398 SER A O 1
ATOM 2910 N N . THR A 1 399 ? 0.994 4.031 -13.303 1.00 94.06 399 THR A N 1
ATOM 2911 C CA . THR A 1 399 ? 1.287 4.747 -14.545 1.00 94.06 399 THR A CA 1
ATOM 2912 C C . THR A 1 399 ? 2.504 5.632 -14.374 1.00 94.06 399 THR A C 1
ATOM 2914 O O . THR A 1 399 ? 2.833 6.062 -13.271 1.00 94.06 399 THR A O 1
ATOM 2917 N N . THR A 1 400 ? 3.192 5.884 -15.476 1.00 91.31 400 THR A N 1
ATOM 2918 C CA . THR A 1 400 ? 4.317 6.808 -15.535 1.00 91.31 400 THR A CA 1
ATOM 2919 C C . THR A 1 400 ? 4.005 7.915 -16.528 1.00 91.31 400 THR A C 1
ATOM 2921 O O . THR A 1 400 ? 3.493 7.659 -17.617 1.00 91.31 400 THR A O 1
ATOM 2924 N N . THR A 1 401 ? 4.342 9.137 -16.143 1.00 87.69 401 THR A N 1
ATOM 2925 C CA . THR A 1 401 ? 4.306 10.343 -16.970 1.00 87.69 401 THR A CA 1
ATOM 2926 C C . THR A 1 401 ? 5.733 10.857 -17.155 1.00 87.69 401 THR A C 1
ATOM 2928 O O . THR A 1 401 ? 6.694 10.259 -16.665 1.00 87.69 401 THR A O 1
ATOM 2931 N N . VAL A 1 402 ? 5.890 11.979 -17.858 1.00 82.81 402 VAL A N 1
ATOM 2932 C CA . VAL A 1 402 ? 7.192 12.646 -18.023 1.00 82.81 402 VAL A CA 1
ATOM 2933 C C . VAL A 1 402 ? 7.716 13.301 -16.734 1.00 82.81 402 VAL A C 1
ATOM 2935 O O . VAL A 1 402 ? 8.922 13.471 -16.594 1.00 82.81 402 VAL A O 1
ATOM 2938 N N . ASP A 1 403 ? 6.832 13.624 -15.781 1.00 80.12 403 ASP A N 1
ATOM 2939 C CA . ASP A 1 403 ? 7.176 14.296 -14.514 1.00 80.12 403 ASP A CA 1
ATOM 2940 C C . ASP A 1 403 ? 7.217 13.321 -13.321 1.00 80.12 403 ASP A C 1
ATOM 2942 O O . ASP A 1 403 ? 7.876 13.544 -12.294 1.00 80.12 403 ASP A O 1
ATOM 2946 N N . THR A 1 404 ? 6.467 12.225 -13.427 1.00 86.81 404 THR A N 1
ATOM 2947 C CA . THR A 1 404 ? 6.281 11.268 -12.343 1.00 86.81 404 THR A CA 1
ATOM 2948 C C . THR A 1 404 ? 6.431 9.850 -12.840 1.00 86.81 404 THR A C 1
ATOM 2950 O O . THR A 1 404 ? 5.638 9.367 -13.643 1.00 86.81 404 THR A O 1
ATOM 2953 N N . ARG A 1 405 ? 7.426 9.155 -12.288 1.00 89.88 405 ARG A N 1
ATOM 2954 C CA . ARG A 1 405 ? 7.558 7.721 -12.497 1.00 89.88 405 ARG A CA 1
ATOM 2955 C C . ARG A 1 405 ? 6.586 6.936 -11.626 1.00 89.88 405 ARG A C 1
ATOM 2957 O O . ARG A 1 405 ? 6.430 7.247 -10.446 1.00 89.88 405 ARG A O 1
ATOM 2964 N N . GLY A 1 406 ? 6.004 5.897 -12.209 1.00 94.50 406 GLY A N 1
ATOM 2965 C CA . GLY A 1 406 ? 5.314 4.847 -11.468 1.00 94.50 406 GLY A CA 1
ATOM 2966 C C . GLY A 1 406 ? 6.295 3.787 -10.972 1.00 94.50 406 GLY A C 1
ATOM 2967 O O . GLY A 1 406 ? 7.307 3.516 -11.635 1.00 94.50 406 GLY A O 1
ATOM 2968 N N . THR A 1 407 ? 5.993 3.173 -9.828 1.00 97.06 407 THR A N 1
ATOM 2969 C CA . THR A 1 407 ? 6.798 2.091 -9.245 1.00 97.06 407 THR A CA 1
ATOM 2970 C C . THR A 1 407 ? 5.943 0.967 -8.657 1.00 97.06 407 THR A C 1
ATOM 2972 O O . THR A 1 407 ? 4.830 1.191 -8.183 1.00 97.06 407 THR A O 1
ATOM 2975 N N . ILE A 1 408 ? 6.452 -0.266 -8.717 1.00 98.69 408 ILE A N 1
ATOM 2976 C CA . ILE A 1 408 ? 5.852 -1.441 -8.071 1.00 98.69 408 ILE A CA 1
ATOM 2977 C C . ILE A 1 408 ? 6.960 -2.213 -7.360 1.00 98.69 408 ILE A C 1
ATOM 2979 O O . ILE A 1 408 ? 7.965 -2.555 -7.978 1.00 98.69 408 ILE A O 1
ATOM 2983 N N . HIS A 1 409 ? 6.761 -2.545 -6.091 1.00 98.75 409 HIS A N 1
ATOM 2984 C CA . HIS A 1 409 ? 7.752 -3.193 -5.244 1.00 98.75 409 HIS A CA 1
ATOM 2985 C C . HIS A 1 409 ? 7.184 -4.457 -4.600 1.00 98.75 409 HIS A C 1
ATOM 2987 O O . HIS A 1 409 ? 6.194 -4.405 -3.874 1.00 98.75 409 HIS A O 1
ATOM 2993 N N . LEU A 1 410 ? 7.831 -5.599 -4.831 1.00 98.69 410 LEU A N 1
ATOM 2994 C CA . LEU A 1 410 ? 7.548 -6.871 -4.161 1.00 98.69 410 LEU A CA 1
ATOM 2995 C C . LEU A 1 410 ? 8.761 -7.228 -3.298 1.00 98.69 410 LEU A C 1
ATOM 2997 O O . LEU A 1 410 ? 9.786 -7.672 -3.815 1.00 98.69 410 LEU A O 1
ATOM 3001 N N . LEU A 1 411 ? 8.677 -6.956 -1.999 1.00 98.31 411 LEU A N 1
ATOM 3002 C CA . LEU A 1 411 ? 9.846 -6.855 -1.130 1.00 98.31 411 LEU A CA 1
ATOM 3003 C C . LEU A 1 411 ? 9.830 -7.891 -0.011 1.00 98.31 411 LEU A C 1
ATOM 3005 O O . LEU A 1 411 ? 8.898 -7.966 0.788 1.00 98.31 411 LEU A O 1
ATOM 3009 N N . ASN A 1 412 ? 10.944 -8.587 0.143 1.00 96.94 412 ASN A N 1
ATOM 3010 C CA . ASN A 1 412 ? 11.266 -9.352 1.333 1.00 96.94 412 ASN A CA 1
ATOM 3011 C C . ASN A 1 412 ? 12.631 -8.906 1.836 1.00 96.94 412 ASN A C 1
ATOM 3013 O O . ASN A 1 412 ? 13.450 -8.415 1.063 1.00 96.94 412 ASN A O 1
ATOM 3017 N N . SER A 1 413 ? 12.910 -9.153 3.112 1.00 95.75 413 SER A N 1
ATOM 3018 C CA . SER A 1 413 ? 14.266 -9.013 3.644 1.00 95.75 413 SER A CA 1
ATOM 3019 C C . SER A 1 413 ? 15.250 -9.861 2.829 1.00 95.75 413 SER A C 1
ATOM 3021 O O . SER A 1 413 ? 15.039 -11.062 2.638 1.00 95.75 413 SER A O 1
ATOM 3023 N N . ALA A 1 414 ? 16.324 -9.242 2.327 1.00 94.88 414 ALA A N 1
ATOM 3024 C CA . ALA A 1 414 ? 17.348 -9.932 1.545 1.00 94.88 414 ALA A CA 1
ATOM 3025 C C . ALA A 1 414 ? 18.149 -10.947 2.377 1.00 94.88 414 ALA A C 1
ATOM 3027 O O . ALA A 1 414 ? 18.731 -11.876 1.809 1.00 94.88 414 ALA A O 1
ATOM 3028 N N . SER A 1 415 ? 18.204 -10.782 3.702 1.00 94.00 415 SER A N 1
ATOM 3029 C CA . SER A 1 415 ? 18.858 -11.731 4.607 1.00 94.00 415 SER A CA 1
ATOM 3030 C C . SER A 1 415 ? 17.969 -12.917 5.004 1.00 94.00 415 SER A C 1
ATOM 3032 O O . SER A 1 415 ? 18.494 -13.956 5.416 1.00 94.00 415 SER A O 1
ATOM 3034 N N . ASP A 1 416 ? 16.648 -12.820 4.823 1.00 94.06 416 ASP A N 1
ATOM 3035 C CA . ASP A 1 416 ? 15.705 -13.883 5.172 1.00 94.06 416 ASP A CA 1
ATOM 3036 C C . ASP A 1 416 ? 15.633 -14.975 4.090 1.00 94.06 416 ASP A C 1
ATOM 3038 O O . ASP A 1 416 ? 14.966 -14.844 3.061 1.00 94.06 416 ASP A O 1
ATOM 3042 N N . LYS A 1 417 ? 16.291 -16.110 4.345 1.00 94.38 417 LYS A N 1
ATOM 3043 C CA . LYS A 1 417 ? 16.319 -17.269 3.432 1.00 94.38 417 LYS A CA 1
ATOM 3044 C C . LYS A 1 417 ? 14.955 -17.936 3.232 1.00 94.38 417 LYS A C 1
ATOM 3046 O O . LYS A 1 417 ? 14.793 -18.669 2.259 1.00 94.38 417 LYS A O 1
ATOM 3051 N N . LEU A 1 418 ? 13.995 -17.708 4.132 1.00 94.50 418 LEU A N 1
ATOM 3052 C CA . LEU A 1 418 ? 12.613 -18.179 3.986 1.00 94.50 418 LEU A CA 1
ATOM 3053 C C . LEU A 1 418 ? 11.785 -17.249 3.088 1.00 94.50 418 LEU A C 1
ATOM 3055 O O . LEU A 1 418 ? 10.638 -17.562 2.761 1.00 94.50 418 LEU A O 1
ATOM 3059 N N . GLY A 1 419 ? 12.367 -16.117 2.683 1.00 96.81 419 GLY A N 1
ATOM 3060 C CA . GLY A 1 419 ? 11.778 -15.173 1.756 1.00 96.81 419 GLY A CA 1
ATOM 3061 C C . GLY A 1 419 ? 11.358 -15.834 0.441 1.00 96.81 419 GLY A C 1
ATOM 3062 O O . GLY A 1 419 ? 12.129 -16.553 -0.190 1.00 96.81 419 GLY A O 1
ATOM 3063 N N . SER A 1 420 ? 10.139 -15.557 -0.009 1.00 98.12 420 SER A N 1
ATOM 3064 C CA . SER A 1 420 ? 9.690 -15.883 -1.361 1.00 98.12 420 SER A CA 1
ATOM 3065 C C . SER A 1 420 ? 8.802 -14.793 -1.955 1.00 98.12 420 SER A C 1
ATOM 3067 O O . SER A 1 420 ? 7.983 -14.192 -1.255 1.00 98.12 420 SER A O 1
ATOM 3069 N N . VAL A 1 421 ? 8.961 -14.568 -3.259 1.00 98.75 421 VAL A N 1
ATOM 3070 C CA . VAL A 1 421 ? 8.044 -13.772 -4.083 1.00 98.75 421 VAL A CA 1
ATOM 3071 C C . VAL A 1 421 ? 7.534 -14.649 -5.219 1.00 98.75 421 VAL A C 1
ATOM 3073 O O . VAL A 1 421 ? 8.323 -15.258 -5.939 1.00 98.75 421 VAL A O 1
ATOM 3076 N N . THR A 1 422 ? 6.218 -14.721 -5.391 1.00 98.81 422 THR A N 1
ATOM 3077 C CA . THR A 1 422 ? 5.579 -15.447 -6.496 1.00 98.81 422 THR A CA 1
ATOM 3078 C C . THR A 1 422 ? 4.633 -14.522 -7.245 1.00 98.81 422 THR A C 1
ATOM 3080 O O . THR A 1 422 ? 3.711 -13.967 -6.651 1.00 98.81 422 THR A O 1
ATOM 3083 N N . VAL A 1 423 ? 4.844 -14.383 -8.551 1.00 98.75 423 VAL A N 1
ATOM 3084 C CA . VAL A 1 423 ? 3.871 -13.812 -9.486 1.00 98.75 423 VAL A CA 1
ATOM 3085 C C . VAL A 1 423 ? 3.203 -14.983 -10.194 1.00 98.75 423 VAL A C 1
ATOM 3087 O O . VAL A 1 423 ? 3.848 -15.691 -10.973 1.00 98.75 423 VAL A O 1
ATOM 3090 N N . THR A 1 424 ? 1.938 -15.230 -9.868 1.00 98.62 424 THR A N 1
ATOM 3091 C CA . THR A 1 424 ? 1.216 -16.416 -10.339 1.00 98.62 424 THR A CA 1
ATOM 3092 C C . THR A 1 424 ? 0.814 -16.287 -11.805 1.00 98.62 424 THR A C 1
ATOM 3094 O O . THR A 1 424 ? 0.911 -15.216 -12.408 1.00 98.62 424 THR A O 1
ATOM 3097 N N . SER A 1 425 ? 0.267 -17.363 -12.369 1.00 97.06 425 SER A N 1
ATOM 3098 C CA . SER A 1 425 ? -0.332 -17.357 -13.713 1.00 97.06 425 SER A CA 1
ATOM 3099 C C . SER A 1 425 ? -1.402 -16.275 -13.945 1.00 97.06 425 SER A C 1
ATOM 3101 O O . SER A 1 425 ? -1.631 -15.894 -15.092 1.00 97.06 425 SER A O 1
ATOM 3103 N N . ARG A 1 426 ? -2.040 -15.757 -12.882 1.00 96.06 426 ARG A N 1
ATOM 3104 C CA . ARG A 1 426 ? -3.034 -14.667 -12.942 1.00 96.06 426 ARG A CA 1
ATOM 3105 C C . ARG A 1 426 ? -2.456 -13.300 -12.569 1.00 96.06 426 ARG A C 1
ATOM 3107 O O . ARG A 1 426 ? -3.156 -12.299 -12.698 1.00 96.06 426 ARG A O 1
ATOM 3114 N N . GLY A 1 427 ? -1.208 -13.258 -12.106 1.00 97.75 427 GLY A N 1
ATOM 3115 C CA . GLY A 1 427 ? -0.537 -12.047 -11.662 1.00 97.75 427 GLY A CA 1
ATOM 3116 C C . GLY A 1 427 ? -0.189 -11.114 -12.821 1.00 97.75 427 GLY A C 1
ATOM 3117 O O . GLY A 1 427 ? 0.580 -11.475 -13.720 1.00 97.75 427 GLY A O 1
ATOM 3118 N N . LEU A 1 428 ? -0.708 -9.887 -12.756 1.00 98.00 428 LEU A N 1
ATOM 3119 C CA . LEU A 1 428 ? -0.281 -8.758 -13.575 1.00 98.00 428 LEU A CA 1
ATOM 3120 C C . LEU A 1 428 ? 0.384 -7.699 -12.695 1.00 98.00 428 LEU A C 1
ATOM 3122 O O . LEU A 1 428 ? -0.248 -7.150 -11.795 1.00 98.00 428 LEU A O 1
ATOM 3126 N N . ASN A 1 429 ? 1.622 -7.347 -13.029 1.00 98.44 429 ASN A N 1
ATOM 3127 C CA . ASN A 1 429 ? 2.273 -6.124 -12.571 1.00 98.44 429 ASN A CA 1
ATOM 3128 C C . ASN A 1 429 ? 2.525 -5.247 -13.796 1.00 98.44 429 ASN A C 1
ATOM 3130 O O . ASN A 1 429 ? 3.282 -5.648 -14.678 1.00 98.44 429 ASN A O 1
ATOM 3134 N N . ALA A 1 430 ? 1.886 -4.086 -13.886 1.00 97.25 430 ALA A N 1
ATOM 3135 C CA . ALA A 1 430 ? 1.996 -3.222 -15.056 1.00 97.25 430 ALA A CA 1
ATOM 3136 C C . ALA A 1 430 ? 2.273 -1.772 -14.667 1.00 97.25 430 ALA A C 1
ATOM 3138 O O . ALA A 1 430 ? 1.542 -1.179 -13.880 1.00 97.25 430 ALA A O 1
ATOM 3139 N N . ILE A 1 431 ? 3.295 -1.185 -15.281 1.00 96.38 431 ILE A N 1
ATOM 3140 C CA . ILE A 1 431 ? 3.509 0.255 -15.313 1.00 96.38 431 ILE A CA 1
ATOM 3141 C C . ILE A 1 431 ? 3.292 0.711 -16.751 1.00 96.38 431 ILE A C 1
ATOM 3143 O O . ILE A 1 431 ? 4.073 0.397 -17.660 1.00 96.38 431 ILE A O 1
ATOM 3147 N N . LEU A 1 432 ? 2.167 1.389 -16.953 1.00 92.50 432 LEU A N 1
ATOM 3148 C CA . LEU A 1 432 ? 1.713 1.869 -18.254 1.00 92.50 432 LEU A CA 1
ATOM 3149 C C . LEU A 1 432 ? 2.125 3.328 -18.452 1.00 92.50 432 LEU A C 1
ATOM 3151 O O . LEU A 1 432 ? 2.352 4.052 -17.483 1.00 92.50 432 LEU A O 1
ATOM 3155 N N . LEU A 1 433 ? 2.217 3.768 -19.704 1.00 88.38 433 LEU A N 1
ATOM 3156 C CA . LEU A 1 433 ? 2.391 5.189 -19.989 1.00 88.38 433 LEU A CA 1
ATOM 3157 C C . LEU A 1 433 ? 1.053 5.910 -19.827 1.00 88.38 433 LEU A C 1
ATOM 3159 O O . LEU A 1 433 ? 0.033 5.444 -20.332 1.00 88.38 433 LEU A O 1
ATOM 3163 N N . ASP A 1 434 ? 1.087 7.049 -19.151 1.00 84.81 434 ASP A N 1
ATOM 3164 C CA . ASP A 1 434 ? 0.026 8.048 -19.160 1.00 84.81 434 ASP A CA 1
ATOM 3165 C C . ASP A 1 434 ? 0.581 9.286 -19.869 1.00 84.81 434 ASP A C 1
ATOM 3167 O O . ASP A 1 434 ? 1.579 9.871 -19.442 1.00 84.81 434 ASP A O 1
ATOM 3171 N N . ASP A 1 435 ? -0.012 9.632 -21.010 1.00 70.62 435 ASP A N 1
ATOM 3172 C CA . ASP A 1 435 ? 0.469 10.727 -21.848 1.00 70.62 435 ASP A CA 1
ATOM 3173 C C . ASP A 1 435 ? -0.030 12.102 -21.382 1.00 70.62 435 ASP A C 1
ATOM 3175 O O . ASP A 1 435 ? 0.435 13.112 -21.913 1.00 70.62 435 ASP A O 1
ATOM 3179 N N . GLN A 1 436 ? -0.932 12.162 -20.389 1.00 68.19 436 GLN A N 1
ATOM 3180 C CA . GLN A 1 436 ? -1.527 13.381 -19.826 1.00 68.19 436 GLN A CA 1
ATOM 3181 C C . GLN A 1 436 ? -1.733 14.514 -20.841 1.00 68.19 436 GLN A C 1
ATOM 3183 O O . GLN A 1 436 ? -1.315 15.652 -20.611 1.00 68.19 436 GLN A O 1
ATOM 3188 N N . ASN A 1 437 ? -2.389 14.217 -21.966 1.00 64.94 437 ASN A N 1
ATOM 3189 C CA . ASN A 1 437 ? -2.648 15.179 -23.044 1.00 64.94 437 ASN A CA 1
ATOM 3190 C C . ASN A 1 437 ? -1.379 15.729 -23.736 1.00 64.94 437 ASN A C 1
ATOM 3192 O O . ASN A 1 437 ? -1.349 16.888 -24.151 1.00 64.94 437 ASN A O 1
ATOM 3196 N N . GLY A 1 438 ? -0.331 14.915 -23.880 1.00 67.50 438 GLY A N 1
ATOM 3197 C CA . GLY A 1 438 ? 0.855 15.239 -24.679 1.00 67.50 438 GLY A CA 1
ATOM 3198 C C . GLY A 1 438 ? 1.919 16.065 -23.955 1.00 67.50 438 GLY A C 1
ATOM 3199 O O . GLY A 1 438 ? 2.632 16.838 -24.597 1.00 67.50 438 GLY A O 1
ATOM 3200 N N . ARG A 1 439 ? 2.044 15.933 -22.628 1.00 73.25 439 ARG A N 1
ATOM 3201 C CA . ARG A 1 439 ? 3.133 16.582 -21.876 1.00 73.25 439 ARG A CA 1
ATOM 3202 C C . ARG A 1 439 ? 4.500 16.070 -22.340 1.00 73.25 439 ARG A C 1
ATOM 3204 O O . ARG A 1 439 ? 4.703 14.872 -22.515 1.00 73.25 439 ARG A O 1
ATOM 3211 N N . THR A 1 440 ? 5.458 16.983 -22.484 1.00 76.62 440 THR A N 1
ATOM 3212 C CA . THR A 1 440 ? 6.832 16.689 -22.921 1.00 76.62 440 THR A CA 1
ATOM 3213 C C . THR A 1 440 ? 7.844 17.075 -21.847 1.00 76.62 440 THR A C 1
ATOM 3215 O O . THR A 1 440 ? 7.697 18.129 -21.231 1.00 76.62 440 THR A O 1
ATOM 3218 N N . ALA A 1 441 ? 8.904 16.281 -21.684 1.00 77.75 441 ALA A N 1
ATOM 3219 C CA . ALA A 1 441 ? 10.081 16.644 -20.889 1.00 77.75 441 ALA A CA 1
ATOM 3220 C C . ALA A 1 441 ? 11.253 17.064 -21.787 1.00 77.75 441 ALA A C 1
ATOM 3222 O O . ALA A 1 441 ? 11.361 16.628 -22.935 1.00 77.75 441 ALA A O 1
ATOM 3223 N N . LEU A 1 442 ? 12.139 17.899 -21.244 1.00 85.56 442 LEU A N 1
ATOM 3224 C CA . LEU A 1 442 ? 13.391 18.288 -21.894 1.00 85.56 442 LEU A CA 1
ATOM 3225 C C . LEU A 1 442 ? 14.445 17.188 -21.722 1.00 85.56 442 LEU A C 1
ATOM 3227 O O . LEU A 1 442 ? 14.530 16.566 -20.661 1.00 85.56 442 LEU A O 1
ATOM 3231 N N . ASP A 1 443 ? 15.325 17.017 -22.710 1.00 83.81 443 ASP A N 1
ATOM 3232 C CA . ASP A 1 443 ? 16.461 16.093 -22.577 1.00 83.81 443 ASP A CA 1
ATOM 3233 C C . ASP A 1 443 ? 17.368 16.479 -21.396 1.00 83.81 443 ASP A C 1
ATOM 3235 O O . ASP A 1 443 ? 17.842 15.606 -20.680 1.00 83.81 443 ASP A O 1
ATOM 3239 N N . SER A 1 444 ? 17.489 17.773 -21.075 1.00 89.00 444 SER A N 1
ATOM 3240 C CA . SER A 1 444 ? 18.220 18.239 -19.888 1.00 89.00 444 SER A CA 1
ATOM 3241 C C . SER A 1 444 ? 17.618 17.758 -18.561 1.00 89.00 444 SER A C 1
ATOM 3243 O O . SER A 1 444 ? 18.358 17.523 -17.607 1.00 89.00 444 SER A O 1
ATOM 3245 N N . GLN A 1 445 ? 16.292 17.582 -18.479 1.00 88.19 445 GLN A N 1
ATOM 3246 C CA . GLN A 1 445 ? 15.643 16.999 -17.298 1.00 88.19 445 GLN A CA 1
ATOM 3247 C C . GLN A 1 445 ? 15.966 15.508 -17.192 1.00 88.19 445 GLN A C 1
ATOM 3249 O O . GLN A 1 445 ? 16.290 15.027 -16.106 1.00 88.19 445 GLN A O 1
ATOM 3254 N N . ARG A 1 446 ? 15.930 14.784 -18.319 1.00 88.62 446 ARG A N 1
ATOM 3255 C CA . ARG A 1 446 ? 16.332 13.373 -18.374 1.00 88.62 446 ARG A CA 1
ATOM 3256 C C . ARG A 1 446 ? 17.796 13.211 -17.963 1.00 88.62 446 ARG A C 1
ATOM 3258 O O . ARG A 1 446 ? 18.085 12.408 -17.082 1.00 88.62 446 ARG A O 1
ATOM 3265 N N . ASP A 1 447 ? 18.703 13.990 -18.542 1.00 91.06 447 ASP A N 1
ATOM 3266 C CA . ASP A 1 447 ? 20.137 13.920 -18.252 1.00 91.06 447 ASP A CA 1
ATOM 3267 C C . ASP A 1 447 ? 20.435 14.239 -16.781 1.00 91.06 447 ASP A C 1
ATOM 3269 O O . ASP A 1 447 ? 21.252 13.561 -16.155 1.00 91.06 447 ASP A O 1
ATOM 3273 N N . ALA A 1 448 ? 19.719 15.202 -16.189 1.00 92.00 448 ALA A N 1
ATOM 3274 C CA . ALA A 1 448 ? 19.813 15.496 -14.761 1.00 92.00 448 ALA A CA 1
ATOM 3275 C C . ALA A 1 448 ? 19.366 14.311 -13.888 1.00 92.00 448 ALA A C 1
ATOM 3277 O O . ALA A 1 448 ? 20.045 13.981 -12.915 1.00 92.00 448 ALA A O 1
ATOM 3278 N N . LEU A 1 449 ? 18.267 13.632 -14.245 1.00 92.00 449 LEU A N 1
ATOM 3279 C CA . LEU A 1 449 ? 17.809 12.428 -13.542 1.00 92.00 449 LEU A CA 1
ATOM 3280 C C . LEU A 1 449 ? 18.812 11.275 -13.669 1.00 92.00 449 LEU A C 1
ATOM 3282 O O . LEU A 1 449 ? 19.035 10.551 -12.698 1.00 92.00 449 LEU A O 1
ATOM 3286 N N . ILE A 1 450 ? 19.448 11.113 -14.831 1.00 93.12 450 ILE A N 1
ATOM 3287 C CA . ILE A 1 450 ? 20.493 10.102 -15.053 1.00 93.12 450 ILE A CA 1
ATOM 3288 C C . ILE A 1 450 ? 21.731 10.405 -14.201 1.00 93.12 450 ILE A C 1
ATOM 3290 O O . ILE A 1 450 ? 22.263 9.507 -13.548 1.00 93.12 450 ILE A O 1
ATOM 3294 N N . ALA A 1 451 ? 22.180 11.661 -14.177 1.00 93.25 451 ALA A N 1
ATOM 3295 C CA . ALA A 1 451 ? 23.326 12.076 -13.376 1.00 93.25 451 ALA A CA 1
ATOM 3296 C C . ALA A 1 451 ? 23.065 11.893 -11.871 1.00 93.25 451 ALA A C 1
ATOM 3298 O O . ALA A 1 451 ? 23.910 11.342 -11.164 1.00 93.25 451 ALA A O 1
ATOM 3299 N N . ASP A 1 452 ? 21.880 12.288 -11.389 1.00 92.56 452 ASP A N 1
ATOM 3300 C CA . ASP A 1 452 ? 21.476 12.074 -9.995 1.00 92.56 452 ASP A CA 1
ATOM 3301 C C . ASP A 1 452 ? 21.388 10.576 -9.666 1.00 92.56 452 ASP A C 1
ATOM 3303 O O . ASP A 1 452 ? 21.886 10.148 -8.630 1.00 92.56 452 ASP A O 1
ATOM 3307 N N . SER A 1 453 ? 20.866 9.746 -10.578 1.00 94.06 453 SER A N 1
ATOM 3308 C CA . SER A 1 453 ? 20.795 8.286 -10.396 1.00 94.06 453 SER A CA 1
ATOM 3309 C C . SER A 1 453 ? 22.145 7.685 -9.993 1.00 94.06 453 SER A C 1
ATOM 3311 O O . SER A 1 453 ? 22.219 6.971 -8.997 1.00 94.06 453 SER A O 1
ATOM 3313 N N . ALA A 1 454 ? 23.233 8.058 -10.679 1.00 91.62 454 ALA A N 1
ATOM 3314 C CA . ALA A 1 454 ? 24.572 7.545 -10.383 1.00 91.62 454 ALA A CA 1
ATOM 3315 C C . ALA A 1 454 ? 25.061 7.898 -8.964 1.00 91.62 454 ALA A C 1
ATOM 3317 O O . ALA A 1 454 ? 25.703 7.080 -8.302 1.00 91.62 454 ALA A O 1
ATOM 3318 N N . VAL A 1 455 ? 24.742 9.101 -8.475 1.00 92.94 455 VAL A N 1
ATOM 3319 C CA . VAL A 1 455 ? 25.069 9.527 -7.103 1.00 92.94 455 VAL A CA 1
ATOM 3320 C C . VAL A 1 455 ? 24.260 8.714 -6.093 1.00 92.94 455 VAL A C 1
ATOM 3322 O O . VAL A 1 455 ? 24.800 8.197 -5.111 1.00 92.94 455 VAL A O 1
ATOM 3325 N N . GLN A 1 456 ? 22.963 8.569 -6.351 1.00 93.75 456 GLN A N 1
ATOM 3326 C CA . GLN A 1 456 ? 22.030 7.935 -5.426 1.00 93.75 456 GLN A CA 1
ATOM 3327 C C . GLN A 1 456 ? 22.176 6.411 -5.394 1.00 93.75 456 GLN A C 1
ATOM 3329 O O . GLN A 1 456 ? 21.936 5.805 -4.352 1.00 93.75 456 GLN A O 1
ATOM 3334 N N . ASP A 1 457 ? 22.631 5.783 -6.479 1.00 92.56 457 ASP A N 1
ATOM 3335 C CA . ASP A 1 457 ? 22.941 4.351 -6.536 1.00 92.56 457 ASP A CA 1
ATOM 3336 C C . ASP A 1 457 ? 24.046 3.971 -5.541 1.00 92.56 457 ASP A C 1
ATOM 3338 O O . ASP A 1 457 ? 23.927 2.977 -4.818 1.00 92.56 457 ASP A O 1
ATOM 3342 N N . LEU A 1 458 ? 25.096 4.794 -5.429 1.00 91.00 458 LEU A N 1
ATOM 3343 C CA . LEU A 1 458 ? 26.170 4.580 -4.454 1.00 91.00 458 LEU A CA 1
ATOM 3344 C C . LEU A 1 458 ? 25.647 4.651 -3.013 1.00 91.00 458 LEU A C 1
ATOM 3346 O O . LEU A 1 458 ? 25.995 3.799 -2.192 1.00 91.00 458 LEU A O 1
ATOM 3350 N N . ALA A 1 459 ? 24.780 5.624 -2.719 1.00 89.94 459 ALA A N 1
ATOM 3351 C CA . ALA A 1 459 ? 24.146 5.767 -1.410 1.00 89.94 459 ALA A CA 1
ATOM 3352 C C . ALA A 1 459 ? 23.165 4.619 -1.108 1.00 89.94 459 ALA A C 1
ATOM 3354 O O . ALA A 1 459 ? 23.141 4.091 0.003 1.00 89.94 459 ALA A 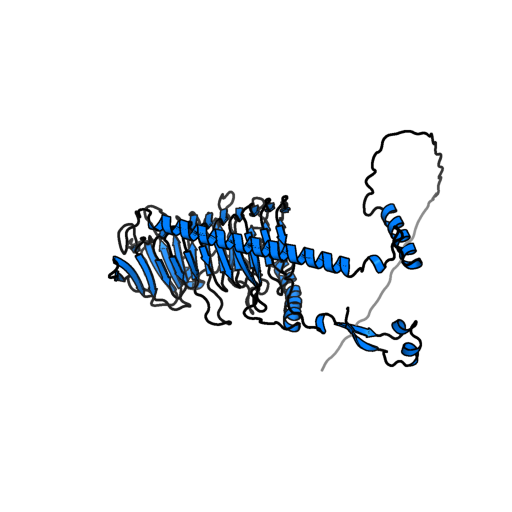O 1
ATOM 3355 N N . ARG A 1 460 ? 22.384 4.168 -2.097 1.00 90.31 460 ARG A N 1
ATOM 3356 C CA . ARG A 1 460 ? 21.411 3.079 -1.919 1.00 90.31 460 ARG A CA 1
ATOM 3357 C C . ARG A 1 460 ? 22.085 1.761 -1.559 1.00 90.31 460 ARG A C 1
ATOM 3359 O O . ARG A 1 460 ? 21.608 1.045 -0.680 1.00 90.31 460 ARG A O 1
ATOM 3366 N N . ARG A 1 461 ? 23.220 1.446 -2.194 1.00 88.00 461 ARG A N 1
ATOM 3367 C CA . ARG A 1 461 ? 23.968 0.203 -1.934 1.00 88.00 461 ARG A CA 1
ATOM 3368 C C . ARG A 1 461 ? 24.429 0.077 -0.477 1.00 88.00 461 ARG A C 1
ATOM 3370 O O . ARG A 1 461 ? 24.527 -1.046 0.014 1.00 88.00 461 ARG A O 1
ATOM 3377 N N . THR A 1 462 ? 24.694 1.191 0.209 1.00 85.31 462 THR A N 1
ATOM 3378 C CA . THR A 1 462 ? 25.061 1.203 1.636 1.00 85.31 462 THR A CA 1
ATOM 3379 C C . THR A 1 462 ? 23.830 1.270 2.548 1.00 85.31 462 THR A C 1
ATOM 3381 O O . THR A 1 462 ? 23.815 0.640 3.607 1.00 85.31 462 THR A O 1
ATOM 3384 N N . ALA A 1 463 ? 22.774 1.966 2.117 1.00 84.25 463 ALA A N 1
ATOM 3385 C CA . ALA A 1 463 ? 21.529 2.127 2.866 1.00 84.25 463 ALA A CA 1
ATOM 3386 C C . ALA A 1 463 ? 20.637 0.872 2.911 1.00 84.25 463 ALA A C 1
ATOM 3388 O O . ALA A 1 463 ? 19.843 0.733 3.840 1.00 84.25 463 ALA A O 1
ATOM 3389 N N . ALA A 1 464 ? 20.774 -0.051 1.952 1.00 82.69 464 ALA A N 1
ATOM 3390 C CA . ALA A 1 464 ? 20.092 -1.350 1.945 1.00 82.69 464 ALA A CA 1
ATOM 3391 C C . ALA A 1 464 ? 20.738 -2.334 2.946 1.00 82.69 464 ALA A C 1
ATOM 3393 O O . ALA A 1 464 ? 21.367 -3.337 2.572 1.00 82.69 464 ALA A O 1
ATOM 3394 N N . SER A 1 465 ? 20.657 -1.993 4.232 1.00 83.12 465 SER A N 1
ATOM 3395 C CA . SER A 1 465 ? 21.195 -2.751 5.362 1.00 83.12 465 SER A CA 1
ATOM 3396 C C . SER A 1 465 ? 20.316 -2.598 6.612 1.00 83.12 465 SER A C 1
ATOM 3398 O O . SER A 1 465 ? 19.441 -1.731 6.680 1.00 83.12 465 SER A O 1
ATOM 3400 N N . GLY A 1 466 ? 20.535 -3.464 7.607 1.00 86.94 466 GLY A N 1
ATOM 3401 C CA . GLY A 1 466 ? 19.751 -3.466 8.843 1.00 86.94 466 GLY A CA 1
ATOM 3402 C C . GLY A 1 466 ? 18.264 -3.697 8.567 1.00 86.94 466 GLY A C 1
ATOM 3403 O O . GLY A 1 466 ? 17.911 -4.601 7.819 1.00 86.94 466 GLY A O 1
ATOM 3404 N N . GLY A 1 467 ? 17.401 -2.855 9.144 1.00 87.75 467 GLY A N 1
ATOM 3405 C CA . GLY A 1 467 ? 15.948 -2.970 8.988 1.00 87.75 467 GLY A CA 1
ATOM 3406 C C . GLY A 1 467 ? 15.437 -2.783 7.554 1.00 87.75 467 GLY A C 1
ATOM 3407 O O . GLY A 1 467 ? 14.376 -3.302 7.248 1.00 87.75 467 GLY A O 1
ATOM 3408 N N . PHE A 1 468 ? 16.183 -2.100 6.674 1.00 93.00 468 PHE A N 1
ATOM 3409 C CA . PHE A 1 468 ? 15.817 -1.874 5.264 1.00 93.00 468 PHE A CA 1
ATOM 3410 C C . PHE A 1 468 ? 16.667 -2.705 4.293 1.00 93.00 468 PHE A C 1
ATOM 3412 O O . PHE A 1 468 ? 16.944 -2.301 3.162 1.00 93.00 468 PHE A O 1
ATOM 3419 N N . ASP A 1 469 ? 17.094 -3.896 4.713 1.00 93.50 469 ASP A N 1
ATOM 3420 C CA . ASP A 1 469 ? 17.724 -4.863 3.812 1.00 93.50 469 ASP A CA 1
ATOM 3421 C C . ASP A 1 469 ? 16.740 -5.479 2.795 1.00 93.50 469 ASP A C 1
ATOM 3423 O O . ASP A 1 469 ? 17.141 -6.286 1.961 1.00 93.50 469 ASP A O 1
ATOM 3427 N N . ASN A 1 470 ? 15.464 -5.092 2.840 1.00 93.75 470 ASN A N 1
ATOM 3428 C CA . ASN A 1 470 ? 14.428 -5.465 1.884 1.00 93.75 470 ASN A CA 1
ATOM 3429 C C . ASN A 1 470 ? 14.420 -4.618 0.599 1.00 93.75 470 ASN A C 1
ATOM 3431 O O . ASN A 1 470 ? 13.528 -4.793 -0.225 1.00 93.75 470 ASN A O 1
ATOM 3435 N N . LEU A 1 471 ? 15.388 -3.714 0.421 1.00 92.56 471 LEU A N 1
ATOM 3436 C CA . LEU A 1 471 ? 15.550 -2.875 -0.771 1.00 92.56 471 LEU A CA 1
ATOM 3437 C C . LEU A 1 471 ? 16.635 -3.428 -1.705 1.00 92.56 471 LEU A C 1
ATOM 3439 O O . LEU A 1 471 ? 17.659 -3.957 -1.257 1.00 92.56 471 LEU A O 1
ATOM 3443 N N . ALA A 1 472 ? 16.455 -3.273 -3.018 1.00 88.75 472 ALA A N 1
ATOM 3444 C CA . ALA A 1 472 ? 17.429 -3.760 -3.986 1.00 88.75 472 ALA A CA 1
ATOM 3445 C C . ALA A 1 472 ? 18.710 -2.912 -3.972 1.00 88.75 472 ALA A C 1
ATOM 3447 O O . ALA A 1 472 ? 18.687 -1.682 -3.987 1.00 88.75 472 ALA A O 1
ATOM 3448 N N . ARG A 1 473 ? 19.861 -3.588 -4.067 1.00 90.31 473 ARG A N 1
ATOM 3449 C CA . ARG A 1 473 ? 21.173 -2.954 -4.308 1.00 90.31 473 ARG A CA 1
ATOM 3450 C C . ARG A 1 473 ? 21.476 -2.735 -5.794 1.00 90.31 473 ARG A C 1
ATOM 3452 O O . ARG A 1 473 ? 22.584 -2.333 -6.137 1.00 90.31 473 ARG A O 1
ATOM 3459 N N . LEU A 1 474 ? 20.514 -3.056 -6.659 1.00 91.50 474 LEU A N 1
ATOM 3460 C CA . LEU A 1 474 ? 20.595 -2.840 -8.098 1.00 91.50 474 LEU A CA 1
ATOM 3461 C C . LEU A 1 474 ? 20.431 -1.352 -8.414 1.00 91.50 474 LEU A C 1
ATOM 3463 O O . LEU A 1 474 ? 19.670 -0.647 -7.742 1.00 91.50 474 LEU A O 1
ATOM 3467 N N . ASP A 1 475 ? 21.118 -0.916 -9.462 1.00 92.31 475 ASP A N 1
ATOM 3468 C CA . ASP A 1 475 ? 21.075 0.462 -9.944 1.00 92.31 475 ASP A CA 1
ATOM 3469 C C . ASP A 1 475 ? 19.648 0.854 -10.355 1.00 92.31 475 ASP A C 1
ATOM 3471 O O . ASP A 1 475 ? 18.836 0.014 -10.768 1.00 92.31 475 ASP A O 1
ATOM 3475 N N . ASP A 1 476 ? 19.319 2.130 -10.181 1.00 92.81 476 ASP A N 1
ATOM 3476 C CA . ASP A 1 476 ? 17.986 2.686 -10.407 1.00 92.81 476 ASP A CA 1
ATOM 3477 C C . ASP A 1 476 ? 18.086 3.894 -11.324 1.00 92.81 476 ASP A C 1
ATOM 3479 O O . ASP A 1 476 ? 18.740 4.880 -11.000 1.00 92.81 476 ASP A O 1
ATOM 3483 N N . ARG A 1 477 ? 17.397 3.828 -12.460 1.00 92.69 477 ARG A N 1
ATOM 3484 C CA . ARG A 1 477 ? 17.301 4.941 -13.401 1.00 92.69 477 ARG A CA 1
ATOM 3485 C C . ARG A 1 477 ? 16.073 5.765 -13.051 1.00 92.69 477 ARG A C 1
ATOM 3487 O O . ARG A 1 477 ? 14.944 5.345 -13.281 1.00 92.69 477 ARG A O 1
ATOM 3494 N N . ARG A 1 478 ? 16.288 6.961 -12.503 1.00 90.88 478 ARG A N 1
ATOM 3495 C CA . ARG A 1 478 ? 15.209 7.861 -12.053 1.00 90.88 478 ARG A CA 1
ATOM 3496 C C . ARG A 1 478 ? 14.324 8.385 -13.169 1.00 90.88 478 ARG A C 1
ATOM 3498 O O . ARG A 1 478 ? 13.174 8.724 -12.915 1.00 90.88 478 ARG A O 1
ATOM 3505 N N . ASP A 1 479 ? 14.853 8.427 -14.383 1.00 90.75 479 ASP A N 1
ATOM 3506 C CA . ASP A 1 479 ? 14.116 8.749 -15.602 1.00 90.75 479 ASP A CA 1
ATOM 3507 C C . ASP A 1 479 ? 13.210 7.606 -16.088 1.00 90.75 479 ASP A C 1
ATOM 3509 O O . ASP A 1 479 ? 12.440 7.794 -17.025 1.00 90.75 479 ASP A O 1
ATOM 3513 N N . GLN A 1 480 ? 13.291 6.428 -15.467 1.00 92.81 480 GLN A N 1
ATOM 3514 C CA . GLN A 1 480 ? 12.564 5.227 -15.857 1.00 92.81 480 GLN A CA 1
ATOM 3515 C C . GLN A 1 480 ? 11.596 4.787 -14.754 1.00 92.81 480 GLN A C 1
ATOM 3517 O O . GLN A 1 480 ? 11.842 4.968 -13.557 1.00 92.81 480 GLN A O 1
ATOM 3522 N N . SER A 1 481 ? 10.482 4.177 -15.163 1.00 94.81 481 SER A N 1
ATOM 3523 C CA . SER A 1 481 ? 9.623 3.433 -14.240 1.00 94.81 481 SER A CA 1
ATOM 3524 C C . SER A 1 481 ? 10.350 2.202 -13.702 1.00 94.81 481 SER A C 1
ATOM 3526 O O . SER A 1 481 ? 11.291 1.707 -14.328 1.00 94.81 481 SER A O 1
ATOM 3528 N N . ARG A 1 482 ? 9.927 1.690 -12.543 1.00 96.31 482 ARG A N 1
ATOM 3529 C CA . ARG A 1 482 ? 10.619 0.570 -11.894 1.00 96.31 482 ARG A CA 1
ATOM 3530 C C . ARG A 1 482 ? 9.662 -0.436 -11.277 1.00 96.31 482 ARG A C 1
ATOM 3532 O O . ARG A 1 482 ? 8.877 -0.096 -10.399 1.00 96.31 482 ARG A O 1
ATOM 3539 N N . ILE A 1 483 ? 9.805 -1.692 -11.684 1.00 98.44 483 ILE A N 1
ATOM 3540 C CA . ILE A 1 483 ? 9.306 -2.846 -10.942 1.00 98.44 483 ILE A CA 1
ATOM 3541 C C . ILE A 1 483 ? 10.494 -3.460 -10.205 1.00 98.44 483 ILE A C 1
ATOM 3543 O O . ILE A 1 483 ? 11.430 -3.958 -10.829 1.00 98.44 483 ILE A O 1
ATOM 3547 N N . GLU A 1 484 ? 10.471 -3.405 -8.881 1.00 97.88 484 GLU A N 1
ATOM 3548 C CA . GLU A 1 484 ? 11.507 -3.948 -8.011 1.00 97.88 484 GLU A CA 1
ATOM 3549 C C . GLU A 1 484 ? 11.000 -5.198 -7.295 1.00 97.88 484 GLU A C 1
ATOM 3551 O O . GLU A 1 484 ? 9.929 -5.201 -6.694 1.00 97.88 484 GLU A O 1
ATOM 3556 N N . ILE A 1 485 ? 11.782 -6.273 -7.345 1.00 98.50 485 ILE A N 1
ATOM 3557 C CA . ILE A 1 485 ? 11.490 -7.517 -6.645 1.00 98.50 485 ILE A CA 1
ATOM 3558 C C . ILE A 1 485 ? 12.724 -7.933 -5.859 1.00 98.50 485 ILE A C 1
ATOM 3560 O O . ILE A 1 485 ? 13.772 -8.216 -6.442 1.00 98.50 485 ILE A O 1
ATOM 3564 N N . VAL A 1 486 ? 12.592 -8.002 -4.540 1.00 97.69 486 VAL A N 1
ATOM 3565 C CA . VAL A 1 486 ? 13.666 -8.408 -3.632 1.00 97.69 486 VAL A CA 1
ATOM 3566 C C . VAL A 1 486 ? 13.200 -9.609 -2.839 1.00 97.69 486 VAL A C 1
ATOM 3568 O O . VAL A 1 486 ? 12.145 -9.583 -2.217 1.00 97.69 486 VAL A O 1
ATOM 3571 N N . SER A 1 487 ? 14.001 -10.667 -2.837 1.00 97.44 487 SER A N 1
ATOM 3572 C CA . SER A 1 487 ? 13.771 -11.831 -2.001 1.00 97.44 487 SER A CA 1
ATOM 3573 C C . SER A 1 487 ? 15.065 -12.318 -1.373 1.00 97.44 487 SER A C 1
ATOM 3575 O O . SER A 1 487 ? 16.084 -12.452 -2.053 1.00 97.44 487 SER A O 1
ATOM 3577 N N . GLY A 1 488 ? 15.035 -12.635 -0.080 1.00 95.81 488 GLY A N 1
ATOM 3578 C CA . GLY A 1 488 ? 16.134 -13.354 0.551 1.00 95.81 488 GLY A CA 1
ATOM 3579 C C . GLY A 1 488 ? 16.222 -14.816 0.109 1.00 95.81 488 GLY A C 1
ATOM 3580 O O . GLY A 1 488 ? 17.321 -15.366 0.118 1.00 95.81 488 GLY A O 1
ATOM 3581 N N . GLY A 1 489 ? 15.124 -15.419 -0.361 1.00 96.44 489 GLY A N 1
ATOM 3582 C CA . GLY A 1 489 ? 15.084 -16.752 -0.966 1.00 96.44 489 GLY A CA 1
ATOM 3583 C C . GLY A 1 489 ? 14.782 -16.699 -2.466 1.00 96.44 489 GLY A C 1
ATOM 3584 O O . GLY A 1 489 ? 15.615 -16.242 -3.249 1.00 96.44 489 GLY A O 1
ATOM 3585 N N . GLY A 1 490 ? 13.638 -17.242 -2.894 1.00 96.94 490 GLY A N 1
ATOM 3586 C CA . GLY A 1 490 ? 13.301 -17.449 -4.311 1.00 96.94 490 GLY A CA 1
ATOM 3587 C C . GLY A 1 490 ? 12.325 -16.427 -4.901 1.00 96.94 490 GLY A C 1
ATOM 3588 O O . GLY A 1 490 ? 11.412 -15.959 -4.223 1.00 96.94 490 GLY A O 1
ATOM 3589 N N . VAL A 1 491 ? 12.472 -16.148 -6.199 1.00 98.44 491 VAL A N 1
ATOM 3590 C CA . VAL A 1 491 ? 11.499 -15.380 -6.992 1.00 98.44 491 VAL A CA 1
ATOM 3591 C C . VAL A 1 491 ? 10.972 -16.267 -8.115 1.00 98.44 491 VAL A C 1
ATOM 3593 O O . VAL A 1 491 ? 11.759 -16.843 -8.867 1.00 98.44 491 VAL A O 1
ATOM 3596 N N . VAL A 1 492 ? 9.654 -16.386 -8.252 1.00 98.56 492 VAL A N 1
ATOM 3597 C CA . VAL A 1 492 ? 9.016 -17.212 -9.286 1.00 98.56 492 VAL A CA 1
ATOM 3598 C C . VAL A 1 492 ? 8.025 -16.380 -10.088 1.00 98.56 492 VAL A C 1
ATOM 3600 O O . VAL A 1 492 ? 7.106 -15.789 -9.529 1.00 98.56 492 VAL A O 1
ATOM 3603 N N . PHE A 1 493 ? 8.196 -16.383 -11.407 1.00 98.69 493 PHE A N 1
ATOM 3604 C CA . PHE A 1 493 ? 7.196 -15.947 -12.373 1.00 98.69 493 PHE A CA 1
ATOM 3605 C C . PHE A 1 493 ? 6.594 -17.194 -13.018 1.00 98.69 493 PHE A C 1
ATOM 3607 O O . PHE A 1 493 ? 7.259 -17.878 -13.802 1.00 98.69 493 PHE A O 1
ATOM 3614 N N . GLU A 1 494 ? 5.358 -17.524 -12.660 1.00 98.62 494 GLU A N 1
ATOM 3615 C CA . GLU A 1 494 ? 4.653 -18.680 -13.213 1.00 98.62 494 GLU A CA 1
ATOM 3616 C C . GLU A 1 494 ? 4.240 -18.448 -14.672 1.00 98.62 494 GLU A C 1
ATOM 3618 O O . GLU A 1 494 ? 4.130 -17.312 -15.142 1.00 98.62 494 GLU A O 1
ATOM 3623 N N . GLY A 1 495 ? 3.985 -19.532 -15.406 1.00 97.38 495 GLY A N 1
ATOM 3624 C CA . GLY A 1 495 ? 3.520 -19.441 -16.787 1.00 97.38 495 GLY A CA 1
ATOM 3625 C C . GLY A 1 495 ? 2.191 -18.691 -16.866 1.00 97.38 495 GLY A C 1
ATOM 3626 O O . GLY A 1 495 ? 1.276 -18.981 -16.103 1.00 97.38 495 GLY A O 1
ATOM 3627 N N . GLY A 1 496 ? 2.088 -17.713 -17.767 1.00 93.94 496 GLY A N 1
ATOM 3628 C CA . GLY A 1 496 ? 0.922 -16.832 -17.890 1.00 93.94 496 GLY A CA 1
ATOM 3629 C C . GLY A 1 496 ? 1.052 -15.501 -17.143 1.00 93.94 496 GLY A C 1
ATOM 3630 O O . GLY A 1 496 ? 0.390 -14.540 -17.539 1.00 93.94 496 GLY A O 1
ATOM 3631 N N . SER A 1 497 ? 1.953 -15.403 -16.154 1.00 97.38 497 SER A N 1
ATOM 3632 C CA . SER A 1 497 ? 2.229 -14.143 -15.451 1.00 97.38 497 SER A CA 1
ATOM 3633 C C . SER A 1 497 ? 2.705 -13.050 -16.411 1.00 97.38 497 SER A C 1
ATOM 3635 O O . SER A 1 497 ? 3.374 -13.325 -17.413 1.00 97.38 497 SER A O 1
ATOM 3637 N N . THR A 1 498 ? 2.370 -11.794 -16.113 1.00 96.38 498 THR A N 1
ATOM 3638 C CA . THR A 1 498 ? 2.816 -10.641 -16.906 1.00 96.38 498 THR A CA 1
ATOM 3639 C C . THR A 1 498 ? 3.382 -9.556 -15.995 1.00 96.38 498 THR A C 1
ATOM 3641 O O . THR A 1 498 ? 2.724 -9.089 -15.071 1.00 96.38 498 THR A O 1
ATOM 3644 N N . THR A 1 499 ? 4.620 -9.154 -16.263 1.00 97.75 499 THR A N 1
ATOM 3645 C CA . THR A 1 499 ? 5.323 -8.054 -15.600 1.00 97.75 499 THR A CA 1
ATOM 3646 C C . THR A 1 499 ? 5.792 -7.081 -16.675 1.00 97.75 499 THR A C 1
ATOM 3648 O O . THR A 1 499 ? 6.701 -7.395 -17.441 1.00 97.75 499 THR A O 1
ATOM 3651 N N . LEU A 1 500 ? 5.140 -5.927 -16.768 1.00 95.44 500 LEU A N 1
ATOM 3652 C CA . LEU A 1 500 ? 5.339 -4.925 -17.813 1.00 95.44 500 LEU A CA 1
ATOM 3653 C C . LEU A 1 500 ? 5.790 -3.605 -17.180 1.00 95.44 500 LEU A C 1
ATOM 3655 O O . LEU A 1 500 ? 5.026 -2.997 -16.440 1.00 95.44 500 LEU A O 1
ATOM 3659 N N . ALA A 1 501 ? 6.990 -3.131 -17.498 1.00 94.62 501 ALA A N 1
ATOM 3660 C CA . ALA A 1 501 ? 7.470 -1.796 -17.144 1.00 94.62 501 ALA A CA 1
ATOM 3661 C C . ALA A 1 501 ? 7.769 -1.029 -18.438 1.00 94.62 501 ALA A C 1
ATOM 3663 O O . ALA A 1 501 ? 8.886 -1.082 -18.947 1.00 94.62 501 ALA A O 1
ATOM 3664 N N . THR A 1 502 ? 6.760 -0.371 -19.015 1.00 87.38 502 THR A N 1
ATOM 3665 C CA . THR A 1 502 ? 6.864 0.229 -20.359 1.00 87.38 502 THR A CA 1
ATOM 3666 C C . THR A 1 502 ? 7.976 1.283 -20.400 1.00 87.38 502 THR A C 1
ATOM 3668 O O . THR A 1 502 ? 7.877 2.307 -19.725 1.00 87.38 502 THR A O 1
ATOM 3671 N N . GLY A 1 503 ? 9.045 1.025 -21.165 1.00 84.81 503 GLY A N 1
ATOM 3672 C CA . GLY A 1 503 ? 10.249 1.871 -21.209 1.00 84.81 503 GLY A CA 1
ATOM 3673 C C . GLY A 1 503 ? 11.003 1.989 -19.875 1.00 84.81 503 GLY A C 1
ATOM 3674 O O . GLY A 1 503 ? 11.735 2.958 -19.674 1.00 84.81 503 GLY A O 1
ATOM 3675 N N . GLY A 1 504 ? 10.782 1.046 -18.958 1.00 93.19 504 GLY A N 1
ATOM 3676 C CA . GLY A 1 504 ? 11.244 1.078 -17.575 1.00 93.19 504 GLY A CA 1
ATOM 3677 C C . GLY A 1 504 ? 12.266 0.001 -17.218 1.00 93.19 504 GLY A C 1
ATOM 3678 O O . GLY A 1 504 ? 12.969 -0.550 -18.064 1.00 93.19 504 GLY A O 1
ATOM 3679 N N . GLN A 1 505 ? 12.322 -0.322 -15.929 1.00 95.62 505 GLN A N 1
ATOM 3680 C CA . GLN A 1 505 ? 13.211 -1.321 -15.347 1.00 95.62 505 GLN A CA 1
ATOM 3681 C C . GLN A 1 505 ? 12.416 -2.427 -14.650 1.00 95.62 505 GLN A C 1
ATOM 3683 O O . GLN A 1 505 ? 11.465 -2.154 -13.920 1.00 95.62 505 GLN A O 1
ATOM 3688 N N . ILE A 1 506 ? 12.864 -3.674 -14.808 1.00 97.25 506 ILE A N 1
ATOM 3689 C CA . ILE A 1 506 ? 12.475 -4.798 -13.947 1.00 97.25 506 ILE A CA 1
ATOM 3690 C C . ILE A 1 506 ? 13.740 -5.254 -13.215 1.00 97.25 506 ILE A C 1
ATOM 3692 O O . ILE A 1 506 ? 14.620 -5.881 -13.805 1.00 97.25 506 ILE A O 1
ATOM 3696 N N . ALA A 1 507 ? 13.849 -4.900 -11.938 1.00 95.81 507 ALA A N 1
ATOM 3697 C CA . ALA A 1 507 ? 15.000 -5.184 -11.090 1.00 95.81 507 ALA A CA 1
ATOM 3698 C C . ALA A 1 507 ? 14.665 -6.334 -10.134 1.00 95.81 507 ALA A C 1
ATOM 3700 O O . ALA A 1 507 ? 13.866 -6.164 -9.219 1.00 95.81 507 ALA A O 1
ATOM 3701 N N . VAL A 1 508 ? 15.274 -7.507 -10.339 1.00 97.12 508 VAL A N 1
ATOM 3702 C CA . VAL A 1 508 ? 15.008 -8.709 -9.531 1.00 97.12 508 VAL A CA 1
ATOM 3703 C C . VAL A 1 508 ? 16.272 -9.146 -8.798 1.00 97.12 508 VAL A C 1
ATOM 3705 O O . VAL A 1 508 ? 17.275 -9.472 -9.433 1.00 97.12 508 VAL A O 1
ATOM 3708 N N . ALA A 1 509 ? 16.209 -9.208 -7.470 1.00 94.62 509 ALA A N 1
ATOM 3709 C CA . ALA A 1 509 ? 17.283 -9.683 -6.605 1.00 94.62 509 ALA A CA 1
ATOM 3710 C C . ALA A 1 509 ? 16.793 -10.847 -5.728 1.00 94.62 509 ALA A C 1
ATOM 3712 O O . ALA A 1 509 ? 15.908 -10.672 -4.898 1.00 94.62 509 ALA A O 1
ATOM 3713 N N . ALA A 1 510 ? 17.387 -12.030 -5.905 1.00 94.75 510 ALA A N 1
ATOM 3714 C CA . ALA A 1 510 ? 17.127 -13.230 -5.106 1.00 94.75 510 ALA A CA 1
ATOM 3715 C C . ALA A 1 510 ? 18.422 -13.638 -4.380 1.00 94.75 510 ALA A C 1
ATOM 3717 O O . ALA A 1 510 ? 19.269 -14.317 -4.958 1.00 94.75 510 ALA A O 1
ATOM 3718 N N . SER A 1 511 ? 18.618 -13.168 -3.146 1.00 92.44 511 SER A N 1
ATOM 3719 C CA . SER A 1 511 ? 19.934 -13.160 -2.482 1.00 92.44 511 SER A CA 1
ATOM 3720 C C . SER A 1 511 ? 20.474 -14.549 -2.135 1.00 92.44 511 SER A C 1
ATOM 3722 O O . SER A 1 511 ? 21.673 -14.782 -2.271 1.00 92.44 511 SER A O 1
ATOM 3724 N N . ASN A 1 512 ? 19.615 -15.475 -1.697 1.00 91.50 512 ASN A N 1
ATOM 3725 C CA . ASN A 1 512 ? 20.006 -16.847 -1.337 1.00 91.50 512 ASN A CA 1
ATOM 3726 C C . ASN A 1 512 ? 19.211 -17.919 -2.102 1.00 91.50 512 ASN A C 1
ATOM 3728 O O . ASN A 1 512 ? 19.247 -19.092 -1.732 1.00 91.50 512 ASN A O 1
ATOM 3732 N N . GLY A 1 513 ? 18.487 -17.536 -3.155 1.00 91.56 513 GLY A N 1
ATOM 3733 C CA . GLY A 1 513 ? 17.711 -18.455 -3.985 1.00 91.56 513 GLY A CA 1
ATOM 3734 C C . GLY A 1 513 ? 17.915 -18.212 -5.475 1.00 91.56 513 GLY A C 1
ATOM 3735 O O . GLY A 1 513 ? 19.008 -17.882 -5.931 1.00 91.56 513 GLY A O 1
ATOM 3736 N N . ARG A 1 514 ? 16.863 -18.443 -6.263 1.00 93.75 514 ARG A N 1
ATOM 3737 C CA . ARG A 1 514 ? 16.877 -18.293 -7.722 1.00 93.75 514 ARG A CA 1
ATOM 3738 C C . ARG A 1 514 ? 15.665 -17.495 -8.178 1.00 93.75 514 ARG A C 1
ATOM 3740 O O . ARG A 1 514 ? 14.564 -17.712 -7.676 1.00 93.75 514 ARG A O 1
ATOM 3747 N N . SER A 1 515 ? 15.872 -16.658 -9.188 1.00 95.81 515 SER A N 1
ATOM 3748 C CA . SER A 1 515 ? 14.800 -16.079 -9.996 1.00 95.81 515 SER A CA 1
ATOM 3749 C C . SER A 1 515 ? 14.444 -17.035 -11.135 1.00 95.81 515 SER A C 1
ATOM 3751 O O . SER A 1 515 ? 15.290 -17.341 -11.975 1.00 95.81 515 SER A O 1
ATOM 3753 N N . THR A 1 516 ? 13.213 -17.541 -11.150 1.00 97.56 516 THR A N 1
ATOM 3754 C CA . THR A 1 516 ? 12.719 -18.502 -12.145 1.00 97.56 516 THR A CA 1
ATOM 3755 C C . THR A 1 516 ? 11.645 -17.851 -12.999 1.00 97.56 516 THR A C 1
ATOM 3757 O O . THR A 1 516 ? 10.658 -17.348 -12.472 1.00 97.56 516 THR A O 1
ATOM 3760 N N . VAL A 1 517 ? 11.825 -17.901 -14.317 1.00 97.81 517 VAL A N 1
ATOM 3761 C CA . VAL A 1 517 ? 10.828 -17.467 -15.299 1.00 97.81 517 VAL A CA 1
ATOM 3762 C C . VAL A 1 517 ? 10.313 -18.717 -16.000 1.00 97.81 517 VAL A C 1
ATOM 3764 O O . VAL A 1 517 ? 11.048 -19.356 -16.753 1.00 97.81 517 VAL A O 1
ATOM 3767 N N . ALA A 1 518 ? 9.083 -19.119 -15.688 1.00 97.50 518 ALA A N 1
ATOM 3768 C CA . ALA A 1 518 ? 8.468 -20.292 -16.293 1.00 97.50 518 ALA A CA 1
ATOM 3769 C C . ALA A 1 518 ? 8.049 -20.017 -17.746 1.00 97.50 518 ALA A C 1
ATOM 3771 O O . ALA A 1 518 ? 7.877 -18.872 -18.168 1.00 97.50 518 ALA A O 1
ATOM 3772 N N . ASN A 1 519 ? 7.858 -21.085 -18.523 1.00 96.44 519 ASN A N 1
ATOM 3773 C CA . ASN A 1 519 ? 7.380 -20.958 -19.896 1.00 96.44 519 ASN A CA 1
ATOM 3774 C C . ASN A 1 519 ? 6.023 -20.229 -19.930 1.00 96.44 519 ASN A C 1
ATOM 3776 O O . ASN A 1 519 ? 5.109 -20.579 -19.187 1.00 96.44 519 ASN A O 1
ATOM 3780 N N . GLY A 1 520 ? 5.901 -19.218 -20.789 1.00 93.06 520 GLY A N 1
ATOM 3781 C CA . GLY A 1 520 ? 4.704 -18.385 -20.914 1.00 93.06 520 GLY A CA 1
ATOM 3782 C C . GLY A 1 520 ? 4.626 -17.200 -19.944 1.00 93.06 520 GLY A C 1
ATOM 3783 O O . GLY A 1 520 ? 3.689 -16.414 -20.064 1.00 93.06 520 GLY A O 1
ATOM 3784 N N . ALA A 1 521 ? 5.569 -17.041 -19.010 1.00 96.44 521 ALA A N 1
ATOM 3785 C CA . ALA A 1 521 ? 5.713 -15.801 -18.247 1.00 96.44 521 ALA A CA 1
ATOM 3786 C C . ALA A 1 521 ? 6.250 -14.678 -19.154 1.00 96.44 521 ALA A C 1
ATOM 3788 O O . ALA A 1 521 ? 7.157 -14.903 -19.961 1.00 96.44 521 ALA A O 1
ATOM 3789 N N . ARG A 1 522 ? 5.703 -13.465 -19.029 1.00 94.38 522 ARG A N 1
ATOM 3790 C CA . ARG A 1 522 ? 6.096 -12.291 -19.824 1.00 94.38 522 ARG A CA 1
ATOM 3791 C C . ARG A 1 522 ? 6.741 -11.244 -18.929 1.00 94.38 522 ARG A C 1
ATOM 3793 O O . ARG A 1 522 ? 6.089 -10.724 -18.030 1.00 94.38 522 ARG A O 1
ATOM 3800 N N . LEU A 1 523 ? 8.005 -10.928 -19.190 1.00 95.12 523 LEU A N 1
ATOM 3801 C CA . LEU A 1 523 ? 8.721 -9.810 -18.579 1.00 95.12 523 LEU A CA 1
ATOM 3802 C C . LEU A 1 523 ? 9.077 -8.844 -19.707 1.00 95.12 523 LEU A C 1
ATOM 3804 O O . LEU A 1 523 ? 9.855 -9.199 -20.592 1.00 95.12 523 LEU A O 1
ATOM 3808 N N . ASP A 1 524 ? 8.469 -7.664 -19.706 1.00 92.00 524 ASP A N 1
ATOM 3809 C CA . ASP A 1 524 ? 8.582 -6.707 -20.801 1.00 92.00 524 ASP A CA 1
ATOM 3810 C C . ASP A 1 524 ? 8.984 -5.323 -20.285 1.00 92.00 524 ASP A C 1
ATOM 3812 O O . ASP A 1 524 ? 8.312 -4.734 -19.441 1.00 92.00 524 ASP A O 1
ATOM 3816 N N . VAL A 1 525 ? 10.101 -4.824 -20.809 1.00 91.62 525 VAL A N 1
ATOM 3817 C CA . VAL A 1 525 ? 10.626 -3.469 -20.579 1.00 91.62 525 VAL A CA 1
ATOM 3818 C C . VAL A 1 525 ? 10.697 -2.663 -21.875 1.00 91.62 525 VAL A C 1
ATOM 3820 O O . VAL A 1 525 ? 11.332 -1.611 -21.934 1.00 91.62 525 VAL A O 1
ATOM 3823 N N . SER A 1 526 ? 10.102 -3.179 -22.955 1.00 83.56 526 SER A N 1
ATOM 3824 C CA . SER A 1 526 ? 10.099 -2.499 -24.241 1.00 83.56 526 SER A CA 1
ATOM 3825 C C . SER A 1 526 ? 9.450 -1.123 -24.110 1.00 83.56 526 SER A C 1
ATOM 3827 O O . SER A 1 526 ? 8.507 -0.905 -23.344 1.00 83.56 526 SER A O 1
ATOM 3829 N N . GLY A 1 527 ? 10.027 -0.155 -24.819 1.00 77.62 527 GLY A N 1
ATOM 3830 C CA . GLY A 1 527 ? 9.454 1.179 -24.911 1.00 77.62 527 GLY A CA 1
ATOM 3831 C C . GLY A 1 527 ? 8.130 1.155 -25.669 1.00 77.62 527 GLY A C 1
ATOM 3832 O O . GLY A 1 527 ? 7.824 0.212 -26.401 1.00 77.62 527 GLY A O 1
ATOM 3833 N N . ALA A 1 528 ? 7.357 2.228 -25.533 1.00 72.00 528 ALA A N 1
ATOM 3834 C CA . ALA A 1 528 ? 6.211 2.424 -26.402 1.00 72.00 528 ALA A CA 1
ATOM 3835 C C . ALA A 1 528 ? 6.663 2.786 -27.822 1.00 72.00 528 ALA A C 1
ATOM 3837 O O . ALA A 1 528 ? 7.635 3.508 -28.049 1.00 72.00 528 ALA A O 1
ATOM 3838 N N . VAL A 1 529 ? 5.920 2.273 -28.788 1.00 64.50 529 VAL A N 1
ATOM 3839 C CA . VAL A 1 529 ? 6.079 2.533 -30.218 1.00 64.50 529 VAL A CA 1
ATOM 3840 C C . VAL A 1 529 ? 5.121 3.647 -30.625 1.00 64.50 529 VAL A C 1
ATOM 3842 O O . VAL A 1 529 ? 3.998 3.707 -30.137 1.00 64.50 529 VAL A O 1
ATOM 3845 N N . GLY A 1 530 ? 5.563 4.538 -31.516 1.00 62.31 530 GLY A N 1
ATOM 3846 C CA . GLY A 1 530 ? 4.780 5.715 -31.915 1.00 62.31 530 GLY A CA 1
ATOM 3847 C C . GLY A 1 530 ? 4.938 6.929 -30.992 1.00 62.31 530 GLY A C 1
ATOM 3848 O O . GLY A 1 530 ? 4.232 7.916 -31.174 1.00 62.31 530 GLY A O 1
ATOM 3849 N N . VAL A 1 531 ? 5.877 6.886 -30.039 1.00 65.94 531 VAL A N 1
ATOM 3850 C CA . VAL A 1 531 ? 6.259 8.063 -29.246 1.00 65.94 531 VAL A CA 1
ATOM 3851 C C . VAL A 1 531 ? 6.919 9.090 -30.165 1.00 65.94 531 VAL A C 1
ATOM 3853 O O . VAL A 1 531 ? 7.850 8.769 -30.906 1.00 65.94 531 VAL A O 1
ATOM 3856 N N . GLN A 1 532 ? 6.430 10.328 -30.121 1.00 63.94 532 GLN A N 1
ATOM 3857 C CA . GLN A 1 532 ? 7.044 11.442 -30.834 1.00 63.94 532 GLN A CA 1
ATOM 3858 C C . GLN A 1 532 ? 8.344 11.828 -30.129 1.00 63.94 532 GLN A C 1
ATOM 3860 O O . GLN A 1 532 ? 8.346 12.190 -28.955 1.00 63.94 532 GLN A O 1
ATOM 3865 N N . VAL A 1 533 ? 9.455 11.742 -30.852 1.00 65.69 533 VAL A N 1
ATOM 3866 C CA . VAL A 1 533 ? 10.775 12.158 -30.377 1.00 65.69 533 VAL A CA 1
ATOM 3867 C C . VAL A 1 533 ? 11.233 13.333 -31.235 1.00 65.69 533 VAL A C 1
ATOM 3869 O O . VAL A 1 533 ? 10.914 13.392 -32.426 1.00 65.69 533 VAL A O 1
ATOM 3872 N N . ALA A 1 534 ? 11.954 14.286 -30.642 1.00 67.06 534 ALA A N 1
ATOM 3873 C CA . ALA A 1 534 ? 12.506 15.410 -31.385 1.00 67.06 534 ALA A CA 1
ATOM 3874 C C . ALA A 1 534 ? 13.387 14.909 -32.544 1.00 67.06 534 ALA A C 1
ATOM 3876 O O . ALA A 1 534 ? 14.167 13.971 -32.383 1.00 67.06 534 ALA A O 1
ATOM 3877 N N . MET A 1 535 ? 13.298 15.556 -33.713 1.00 66.69 535 MET A N 1
ATOM 3878 C CA . MET A 1 535 ? 14.140 15.209 -34.871 1.00 66.69 535 MET A CA 1
ATOM 3879 C C . MET A 1 535 ? 15.637 15.256 -34.532 1.00 66.69 535 MET A C 1
ATOM 3881 O O . MET A 1 535 ? 16.404 14.478 -35.092 1.00 66.69 535 MET A O 1
ATOM 3885 N N . SER A 1 536 ? 16.039 16.105 -33.579 1.00 70.38 536 SER A N 1
ATOM 3886 C CA . SER A 1 536 ? 17.409 16.189 -33.065 1.00 70.38 536 SER A CA 1
ATOM 3887 C C . SER A 1 536 ? 17.928 14.877 -32.477 1.00 70.38 536 SER A C 1
ATOM 3889 O O . SER A 1 536 ? 19.130 14.655 -32.516 1.00 70.38 536 SER A O 1
ATOM 3891 N N . SER A 1 537 ? 17.069 13.973 -31.994 1.00 67.00 537 SER A N 1
ATOM 3892 C CA . SER A 1 537 ? 17.503 12.664 -31.483 1.00 67.00 537 SER A CA 1
ATOM 3893 C C . SER A 1 537 ? 18.012 11.719 -32.580 1.00 67.00 537 SER A C 1
ATOM 3895 O O . SER A 1 537 ? 18.656 10.717 -32.269 1.00 67.00 537 SER A O 1
ATOM 3897 N N . ASN A 1 538 ? 17.761 12.029 -33.859 1.00 67.19 538 ASN A N 1
ATOM 3898 C CA . ASN A 1 538 ? 18.405 11.345 -34.983 1.00 67.19 538 ASN A CA 1
ATOM 3899 C C . ASN A 1 538 ? 19.791 11.911 -35.298 1.00 67.19 538 ASN A C 1
ATOM 3901 O O . ASN A 1 538 ? 20.520 11.292 -36.068 1.00 67.19 538 ASN A O 1
ATOM 3905 N N . ASN A 1 539 ? 20.172 13.045 -34.710 1.00 77.38 539 ASN A N 1
ATOM 3906 C CA . ASN A 1 539 ? 21.426 13.710 -35.019 1.00 77.38 539 ASN A CA 1
ATOM 3907 C C . ASN A 1 539 ? 22.504 13.310 -34.006 1.00 77.38 539 ASN A C 1
ATOM 3909 O O . ASN A 1 539 ? 22.275 13.300 -32.798 1.00 77.38 539 ASN A O 1
ATOM 3913 N N . VAL A 1 540 ? 23.700 13.003 -34.498 1.00 78.06 540 VAL A N 1
ATOM 3914 C CA . VAL A 1 540 ? 24.906 12.806 -33.686 1.00 78.06 540 VAL A CA 1
ATOM 3915 C C . VAL A 1 540 ? 25.826 13.981 -33.939 1.00 78.06 540 VAL A C 1
ATOM 3917 O O . VAL A 1 540 ? 26.175 14.249 -35.086 1.00 78.06 540 VAL A O 1
ATOM 3920 N N . GLU A 1 541 ? 26.225 14.672 -32.878 1.00 83.69 541 GLU A N 1
ATOM 3921 C CA . GLU A 1 541 ? 27.314 15.636 -32.963 1.00 83.69 541 GLU A CA 1
ATOM 3922 C C . GLU A 1 541 ? 28.637 14.869 -32.978 1.00 83.69 541 GLU A C 1
ATOM 3924 O O . GLU A 1 541 ? 28.942 14.107 -32.057 1.00 83.69 541 GLU A O 1
ATOM 3929 N N . ILE A 1 542 ? 29.415 15.047 -34.039 1.00 83.19 542 ILE A N 1
ATOM 3930 C CA . ILE A 1 542 ? 30.795 14.582 -34.099 1.00 83.19 542 ILE A CA 1
ATOM 3931 C C . ILE A 1 542 ? 31.723 15.784 -34.178 1.00 83.19 542 ILE A C 1
ATOM 3933 O O . ILE A 1 542 ? 31.398 16.797 -34.799 1.00 83.19 542 ILE A O 1
ATOM 3937 N N . ASN A 1 543 ? 32.895 15.661 -33.569 1.00 86.94 543 ASN A N 1
ATOM 3938 C CA . ASN A 1 543 ? 33.963 16.622 -33.768 1.00 86.94 543 ASN A CA 1
ATOM 3939 C C . ASN A 1 543 ? 34.922 16.060 -34.815 1.00 86.94 543 ASN A C 1
ATOM 3941 O O . ASN A 1 543 ? 35.555 15.037 -34.567 1.00 86.94 543 ASN A O 1
ATOM 3945 N N . ILE A 1 544 ? 34.997 16.710 -35.976 1.00 83.69 544 ILE A N 1
ATOM 3946 C CA . ILE A 1 544 ? 35.805 16.206 -37.085 1.00 83.69 544 ILE A CA 1
ATOM 3947 C C . ILE A 1 544 ? 37.267 16.604 -36.873 1.00 83.69 544 ILE A C 1
ATOM 3949 O O . ILE A 1 544 ? 37.635 17.782 -36.888 1.00 83.69 544 ILE A O 1
ATOM 3953 N N . GLN A 1 545 ? 38.124 15.603 -36.721 1.00 83.19 545 GLN A N 1
ATOM 3954 C CA . GLN A 1 545 ? 39.564 15.762 -36.570 1.00 83.19 545 GLN A CA 1
ATOM 3955 C C . GLN A 1 545 ? 40.276 15.676 -37.924 1.00 83.19 545 GLN A C 1
ATOM 3957 O O . GLN A 1 545 ? 39.832 14.998 -38.852 1.00 83.19 545 GLN A O 1
ATOM 3962 N N . GLY A 1 546 ? 41.434 16.332 -38.050 1.00 76.56 546 GLY A N 1
ATOM 3963 C CA . GLY A 1 546 ? 42.182 16.358 -39.318 1.00 76.56 546 GLY A CA 1
ATOM 3964 C C . GLY A 1 546 ? 42.572 14.962 -39.831 1.00 76.56 546 GLY A C 1
ATOM 3965 O O . GLY A 1 546 ? 42.589 14.721 -41.037 1.00 76.56 546 GLY A O 1
ATOM 3966 N N . ASN A 1 547 ? 42.807 14.011 -38.921 1.00 77.50 547 ASN A N 1
ATOM 3967 C CA . ASN A 1 547 ? 43.145 12.628 -39.270 1.00 77.50 547 ASN A CA 1
ATOM 3968 C C . ASN A 1 547 ? 41.973 11.850 -39.892 1.00 77.50 547 ASN A C 1
ATOM 3970 O O . ASN A 1 547 ? 42.208 10.929 -40.673 1.00 77.50 547 ASN A O 1
ATOM 3974 N N . GLU A 1 548 ? 40.729 12.219 -39.585 1.00 76.69 548 GLU A N 1
ATOM 3975 C CA . GLU A 1 548 ? 39.519 11.552 -40.091 1.00 76.69 548 GLU A CA 1
ATOM 3976 C C . GLU A 1 548 ? 39.215 11.942 -41.545 1.00 76.69 548 GLU A C 1
ATOM 3978 O O . GLU A 1 548 ? 38.475 11.252 -42.239 1.00 76.69 548 GLU A O 1
ATOM 3983 N N . GLN A 1 549 ? 39.840 13.015 -42.041 1.00 76.56 549 GLN A N 1
ATOM 3984 C CA . GLN A 1 549 ? 39.674 13.522 -43.404 1.00 76.56 549 GLN A CA 1
ATOM 3985 C C . GLN A 1 549 ? 40.772 13.040 -44.364 1.00 76.56 549 GLN A C 1
ATOM 3987 O O . GLN A 1 549 ? 40.786 13.439 -45.527 1.00 76.56 549 GLN A O 1
ATOM 3992 N N . ARG A 1 550 ? 41.692 12.167 -43.922 1.00 76.81 550 ARG A N 1
ATOM 3993 C CA . ARG A 1 550 ? 42.851 11.713 -44.720 1.00 76.81 550 ARG A CA 1
ATOM 3994 C C . ARG A 1 550 ? 42.466 11.179 -46.103 1.00 76.81 550 ARG A C 1
ATOM 3996 O O . ARG A 1 550 ? 43.190 11.428 -47.068 1.00 76.81 550 ARG A O 1
ATOM 4003 N N . ASP A 1 551 ? 41.328 10.494 -46.172 1.00 79.25 551 ASP A N 1
ATOM 4004 C CA . ASP A 1 551 ? 40.839 9.803 -47.366 1.00 79.25 551 ASP A CA 1
ATOM 4005 C C . ASP A 1 551 ? 39.855 10.675 -48.189 1.00 79.25 551 ASP A C 1
ATOM 4007 O O . ASP A 1 551 ? 39.324 10.229 -49.204 1.00 79.25 551 ASP A O 1
ATOM 4011 N N . ALA A 1 552 ? 39.653 11.943 -47.795 1.00 77.06 552 ALA A N 1
ATOM 4012 C CA . ALA A 1 552 ? 38.837 12.947 -48.485 1.00 77.06 552 ALA A CA 1
ATOM 4013 C C . ALA A 1 552 ? 39.680 14.204 -48.821 1.00 77.06 552 ALA A C 1
ATOM 4015 O O . ALA A 1 552 ? 39.611 15.203 -48.098 1.00 77.06 552 ALA A O 1
ATOM 4016 N N . PRO A 1 553 ? 40.469 14.191 -49.920 1.00 76.25 553 PRO A N 1
ATOM 4017 C CA . PRO A 1 553 ? 41.489 15.210 -50.213 1.00 76.25 553 PRO A CA 1
ATOM 4018 C C . PRO A 1 553 ? 40.960 16.650 -50.255 1.00 76.25 553 PRO A C 1
ATOM 4020 O O . PRO A 1 553 ? 41.602 17.549 -49.726 1.00 76.25 553 PRO A O 1
ATOM 4023 N N . LEU A 1 554 ? 39.758 16.865 -50.804 1.00 78.88 554 LEU A N 1
ATOM 4024 C CA . LEU A 1 554 ? 39.116 18.186 -50.852 1.00 78.88 554 LEU A CA 1
ATOM 4025 C C . LEU A 1 554 ? 38.847 18.772 -49.456 1.00 78.88 554 LEU A C 1
ATOM 4027 O O . LEU A 1 554 ? 39.047 19.964 -49.237 1.00 78.88 554 LEU A O 1
ATOM 4031 N N . ASN A 1 555 ? 38.414 17.950 -48.502 1.00 72.62 555 ASN A N 1
ATOM 4032 C CA . ASN A 1 555 ? 38.090 18.416 -47.152 1.00 72.62 555 ASN A CA 1
ATOM 4033 C C . ASN A 1 555 ? 39.364 18.538 -46.300 1.00 72.62 555 ASN A C 1
ATOM 4035 O O . ASN A 1 555 ? 39.553 19.531 -45.597 1.00 72.62 555 ASN A O 1
ATOM 4039 N N . ARG A 1 556 ? 40.299 17.591 -46.465 1.00 75.25 556 ARG A N 1
ATOM 4040 C CA . ARG A 1 556 ? 41.626 17.613 -45.837 1.00 75.25 556 ARG A CA 1
ATOM 4041 C C . ARG A 1 556 ? 42.410 18.882 -46.169 1.00 75.25 556 ARG A C 1
ATOM 4043 O O . ARG A 1 556 ? 42.963 19.506 -45.268 1.00 75.25 556 ARG A O 1
ATOM 4050 N N . ASP A 1 557 ? 42.464 19.247 -47.450 1.00 77.75 557 ASP A N 1
ATOM 4051 C CA . ASP A 1 557 ? 43.340 20.318 -47.938 1.00 77.75 557 ASP A CA 1
ATOM 4052 C C . ASP A 1 557 ? 42.731 21.714 -47.720 1.00 77.75 557 ASP A C 1
ATOM 4054 O O . ASP A 1 557 ? 43.460 22.699 -47.623 1.00 77.75 557 ASP A O 1
ATOM 4058 N N . THR A 1 558 ? 41.402 21.814 -47.587 1.00 79.12 558 THR A N 1
ATOM 4059 C CA . THR A 1 558 ? 40.708 23.084 -47.301 1.00 79.12 558 THR A CA 1
ATOM 4060 C C . THR A 1 558 ? 40.662 23.425 -45.815 1.00 79.12 558 THR A C 1
ATOM 4062 O O . THR A 1 558 ? 40.448 24.583 -45.466 1.00 79.12 558 THR A O 1
ATOM 4065 N N . THR A 1 559 ? 40.870 22.450 -44.923 1.00 73.44 559 THR A N 1
ATOM 4066 C CA . THR A 1 559 ? 40.863 22.589 -43.449 1.00 73.44 559 THR A CA 1
ATOM 4067 C C . THR A 1 559 ? 39.557 23.102 -42.822 1.00 73.44 559 THR A C 1
ATOM 4069 O O . THR A 1 559 ? 39.474 23.205 -41.601 1.00 73.44 559 THR A O 1
ATOM 4072 N N . MET A 1 560 ? 38.516 23.362 -43.620 1.00 76.50 560 MET A N 1
ATOM 4073 C CA . MET A 1 560 ? 37.254 23.982 -43.188 1.00 76.50 560 MET A CA 1
ATOM 4074 C C . MET A 1 560 ? 36.478 23.183 -42.137 1.00 76.50 560 MET A C 1
ATOM 4076 O O . MET A 1 560 ? 35.736 23.772 -41.361 1.00 76.50 560 MET A O 1
ATOM 4080 N N . LEU A 1 561 ? 36.636 21.858 -42.113 1.00 75.38 561 LEU A N 1
ATOM 4081 C CA . LEU A 1 561 ? 35.945 20.977 -41.166 1.00 75.38 561 LEU A CA 1
ATOM 4082 C C . LEU A 1 561 ? 36.818 20.588 -39.966 1.00 75.38 561 LEU A C 1
ATOM 4084 O O . LEU A 1 561 ? 36.342 19.905 -39.065 1.00 75.38 561 LEU A O 1
ATOM 4088 N N . ASN A 1 562 ? 38.083 21.021 -39.912 1.00 81.75 562 ASN A N 1
ATOM 4089 C CA . ASN A 1 562 ? 38.971 20.675 -38.803 1.00 81.75 562 ASN A CA 1
ATOM 4090 C C . ASN A 1 562 ? 38.477 21.300 -37.494 1.00 81.75 562 ASN A C 1
ATOM 4092 O O . ASN A 1 562 ? 38.219 22.501 -37.433 1.00 81.75 562 ASN A O 1
ATOM 4096 N N . ASN A 1 563 ? 38.391 20.485 -36.440 1.00 82.06 563 ASN A N 1
ATOM 4097 C CA . ASN A 1 563 ? 37.893 20.860 -35.112 1.00 82.06 563 ASN A CA 1
ATOM 4098 C C . ASN A 1 563 ? 36.457 21.407 -35.113 1.00 82.06 563 ASN A C 1
ATOM 4100 O O . ASN A 1 563 ? 36.040 22.036 -34.140 1.00 82.06 563 ASN A O 1
ATOM 4104 N N . SER A 1 564 ? 35.701 21.182 -36.188 1.00 84.12 564 SER A N 1
ATOM 4105 C CA . SER A 1 564 ? 34.315 21.622 -36.284 1.00 84.12 564 SER A CA 1
ATOM 4106 C C . SER A 1 564 ? 33.386 20.568 -35.700 1.00 84.12 564 SER A C 1
ATOM 4108 O O . SER A 1 564 ? 33.529 19.375 -35.977 1.00 84.12 564 SER A O 1
ATOM 4110 N N . ASN A 1 565 ? 32.407 21.026 -34.923 1.00 85.88 565 ASN A N 1
ATOM 4111 C CA . ASN A 1 565 ? 31.288 20.194 -34.515 1.00 85.88 565 ASN A CA 1
ATOM 4112 C C . ASN A 1 565 ? 30.278 20.125 -35.660 1.00 85.88 565 ASN A C 1
ATOM 4114 O O . ASN A 1 565 ? 29.778 21.154 -36.120 1.00 85.88 565 ASN A O 1
ATOM 4118 N N . VAL A 1 566 ? 29.986 18.914 -36.121 1.00 83.44 566 VAL A N 1
ATOM 4119 C CA . VAL A 1 566 ? 29.037 18.662 -37.204 1.00 83.44 566 VAL A CA 1
ATOM 4120 C C . VAL A 1 566 ? 27.954 17.719 -36.707 1.00 83.44 566 VAL A C 1
ATOM 4122 O O . VAL A 1 566 ? 28.241 16.693 -36.096 1.00 83.44 566 VAL A O 1
ATOM 4125 N N . TRP A 1 567 ? 26.704 18.065 -37.003 1.00 80.50 567 TRP A N 1
ATOM 4126 C CA . TRP A 1 567 ? 25.549 17.220 -36.729 1.00 80.50 567 TRP A CA 1
ATOM 4127 C C . TRP A 1 567 ? 25.291 16.302 -37.921 1.00 80.50 567 TRP A C 1
ATOM 4129 O O . TRP A 1 567 ? 25.050 16.772 -39.032 1.00 80.50 567 TRP A O 1
ATOM 4139 N N . ILE A 1 568 ? 25.331 14.995 -37.686 1.00 76.94 568 ILE A N 1
ATOM 4140 C CA . ILE A 1 568 ? 25.053 13.963 -38.686 1.00 76.94 568 ILE A CA 1
ATOM 4141 C C . ILE A 1 568 ? 23.714 13.312 -38.352 1.00 76.94 568 ILE A C 1
ATOM 4143 O O . ILE A 1 568 ? 23.588 12.700 -37.292 1.00 76.94 568 ILE A O 1
ATOM 4147 N N . ASP A 1 569 ? 22.730 13.413 -39.250 1.00 75.88 569 ASP A N 1
ATOM 4148 C CA . ASP A 1 569 ? 21.505 12.605 -39.165 1.00 75.88 569 ASP A CA 1
ATOM 4149 C C . ASP A 1 569 ? 21.871 11.135 -39.429 1.00 75.88 569 ASP A C 1
ATOM 4151 O O . ASP A 1 569 ? 22.554 10.813 -40.400 1.00 75.88 569 ASP A O 1
ATOM 4155 N N . ARG A 1 570 ? 21.464 10.241 -38.527 1.00 66.19 570 ARG A N 1
ATOM 4156 C CA . ARG A 1 570 ? 21.769 8.803 -38.569 1.00 66.19 570 ARG A CA 1
ATOM 4157 C C . ARG A 1 570 ? 20.947 8.023 -39.604 1.00 66.19 570 ARG A C 1
ATOM 4159 O O . ARG A 1 570 ? 21.115 6.802 -39.671 1.00 66.19 570 ARG A O 1
ATOM 4166 N N . ARG A 1 571 ? 20.019 8.670 -40.309 1.00 64.88 571 ARG A N 1
ATOM 4167 C CA . ARG A 1 571 ? 19.112 8.035 -41.276 1.00 64.88 571 ARG A CA 1
ATOM 4168 C C . ARG A 1 571 ? 19.668 7.942 -42.687 1.00 64.88 571 ARG A C 1
ATOM 4170 O O . ARG A 1 571 ? 20.427 8.842 -43.100 1.00 64.88 571 ARG A O 1
#

Radius of gyration: 33.08 Å; chains: 1; bounding box: 116×84×84 Å

pLDDT: mean 85.03, std 19.18, range [26.77, 98.94]